Protein AF-H2YXB5-F1 (afdb_monomer_lite)

InterPro domains:
  IPR043596 CFAP53/TCHP [PTHR31183] (1-482)
  IPR043597 Trichohyalin-plectin-homology domain [PF13868] (144-481)

Foldseek 3Di:
DDDDDDDDCVVVVVVVVVVVVVVVVVVVVVVVVVVVVVVVVVVVVVVVVVVVCVCPDPVVVVVVVVVVVVVVVVVVVVVVVVVVVVVVVVVVVVVVVVVVVVVVVVPVPPVVVVVVVVVVVVVVVVVVVVVVVVVVVVVVVVVCCVPDPVNVVVVVVVVVVVVVVVVVVVVVVVVVVVVVVVVVVVVVVVVVVVVVVVVVVVVVVVVVVVVVVVVVVVVVVVVLVVVLVVLVVVLVVLVVLLVVLVVLVVVLVVVVVVVVVVVVVVVVVVVVVVVVVVVVVVVVVVVVVVVVVVVVVVVVVVVVVVVVVVVVVVDDDPVPVVVVVVVVVVVVVVVVVVVVVVVVVVVVVVCVVVVVVVVVVVVVVVVVVVVVVVVVVVVVSVVSVVVSVVSNVVSVVVSVVSVVVSVVSVVVVVVVVVVVVVVVVVVVVVVVVVVVVVVVVVVVVVVVVVVVVVVVVVVVVVVVVVVVVVVVVVVVVVVVVVVVDD

pLDDT: mean 82.33, std 11.82, range [40.03, 97.31]

Structure (mmCIF, N/CA/C/O backbone):
data_AF-H2YXB5-F1
#
_entry.id   AF-H2YXB5-F1
#
loop_
_atom_site.group_PDB
_atom_site.id
_atom_site.type_symbol
_atom_site.label_atom_id
_atom_site.label_alt_id
_atom_site.label_comp_id
_atom_site.label_asym_id
_atom_site.label_entity_id
_atom_site.label_seq_id
_atom_site.pdbx_PDB_ins_code
_atom_site.Cartn_x
_atom_site.Cartn_y
_atom_site.Cartn_z
_atom_site.occupancy
_atom_site.B_iso_or_equiv
_atom_site.auth_seq_id
_atom_site.auth_comp_id
_atom_site.auth_asym_id
_atom_site.auth_atom_id
_atom_site.pdbx_PDB_model_num
ATOM 1 N N . MET A 1 1 ? 74.107 -17.888 -274.841 1.00 55.44 1 MET A N 1
ATOM 2 C CA . MET A 1 1 ? 74.409 -19.272 -275.278 1.00 55.44 1 MET A CA 1
ATOM 3 C C . MET A 1 1 ? 74.191 -20.165 -274.061 1.00 55.44 1 MET A C 1
ATOM 5 O O . MET A 1 1 ? 74.540 -19.705 -272.989 1.00 55.44 1 MET A O 1
ATOM 9 N N . ALA A 1 2 ? 73.628 -21.368 -274.055 1.00 41.72 2 ALA A N 1
ATOM 10 C CA . ALA A 1 2 ? 73.134 -22.334 -275.041 1.00 41.72 2 ALA A CA 1
ATOM 11 C C . ALA A 1 2 ? 73.001 -23.614 -274.169 1.00 41.72 2 ALA A C 1
ATOM 13 O O . ALA A 1 2 ? 73.915 -23.908 -273.412 1.00 41.72 2 ALA A O 1
ATOM 14 N N . LEU A 1 3 ? 71.906 -24.353 -274.077 1.00 40.03 3 LEU A N 1
ATOM 15 C CA . LEU A 1 3 ? 70.800 -24.574 -274.976 1.00 40.03 3 LEU A CA 1
ATOM 16 C C . LEU A 1 3 ? 69.528 -24.879 -274.174 1.00 40.03 3 LEU A C 1
ATOM 18 O O . LEU A 1 3 ? 69.567 -25.138 -272.968 1.00 40.03 3 LEU A O 1
ATOM 22 N N . PRO A 1 4 ? 68.421 -24.981 -274.909 1.00 50.66 4 PRO A N 1
ATOM 23 C CA . PRO A 1 4 ? 67.383 -25.960 -274.631 1.00 50.66 4 PRO A CA 1
ATOM 24 C C . PRO A 1 4 ? 67.899 -27.318 -274.121 1.00 50.66 4 PRO A C 1
ATOM 26 O O . PRO A 1 4 ? 68.590 -28.027 -274.842 1.00 50.66 4 PRO A O 1
ATOM 29 N N . THR A 1 5 ? 67.442 -27.707 -272.927 1.00 50.09 5 THR A N 1
ATOM 30 C CA . THR A 1 5 ? 66.808 -29.004 -272.621 1.00 50.09 5 THR A CA 1
ATOM 31 C C . THR A 1 5 ? 65.807 -28.700 -271.493 1.00 50.09 5 THR A C 1
ATOM 33 O O . THR A 1 5 ? 66.046 -27.833 -270.666 1.00 50.09 5 THR A O 1
ATOM 36 N N . LEU A 1 6 ? 64.572 -29.178 -271.482 1.00 56.12 6 LEU A N 1
ATOM 37 C CA . LEU A 1 6 ? 64.219 -30.579 -271.312 1.00 56.12 6 LEU A CA 1
ATOM 38 C C . LEU A 1 6 ? 65.029 -31.258 -270.182 1.00 56.12 6 LEU A C 1
ATOM 40 O O . LEU A 1 6 ? 65.843 -30.667 -269.492 1.00 56.12 6 LEU A O 1
ATOM 44 N N . PRO A 1 7 ? 64.750 -32.519 -269.906 1.00 51.59 7 PRO A N 1
ATOM 45 C CA . PRO A 1 7 ? 63.558 -32.888 -269.179 1.00 51.59 7 PRO A CA 1
ATOM 46 C C . PRO A 1 7 ? 64.007 -33.584 -267.889 1.00 51.59 7 PRO A C 1
ATOM 48 O O . PRO A 1 7 ? 65.092 -34.144 -267.803 1.00 51.59 7 PRO A O 1
ATOM 51 N N . SER A 1 8 ? 63.191 -33.620 -266.845 1.00 44.75 8 SER A N 1
ATOM 52 C CA . SER A 1 8 ? 62.545 -34.892 -266.534 1.00 44.75 8 SER A CA 1
ATOM 53 C C . SER A 1 8 ? 61.609 -34.659 -265.363 1.00 44.75 8 SER A C 1
ATOM 55 O O . SER A 1 8 ? 62.005 -34.545 -264.203 1.00 44.75 8 SER A O 1
ATOM 57 N N . SER A 1 9 ? 60.330 -34.620 -265.705 1.00 49.28 9 SER A N 1
ATOM 58 C CA . SER A 1 9 ? 59.168 -34.694 -264.819 1.00 49.28 9 SER A CA 1
ATOM 59 C C . SER A 1 9 ? 59.232 -35.837 -263.800 1.00 49.28 9 SER A C 1
ATOM 61 O O . SER A 1 9 ? 58.399 -35.911 -262.893 1.00 49.28 9 SER A O 1
ATOM 63 N N . TRP A 1 10 ? 60.215 -36.725 -263.925 1.00 54.00 10 TRP A N 1
ATOM 64 C CA . TRP A 1 10 ? 60.369 -37.866 -263.057 1.00 54.00 10 TRP A CA 1
ATOM 65 C C . TRP A 1 10 ? 60.840 -37.493 -261.653 1.00 54.00 10 TRP A C 1
ATOM 67 O O . TRP A 1 10 ? 60.296 -38.011 -260.679 1.00 54.00 10 TRP A O 1
ATOM 77 N N . THR A 1 11 ? 61.734 -36.513 -261.507 1.00 57.44 11 THR A N 1
ATOM 78 C CA . THR A 1 11 ? 62.138 -36.058 -260.165 1.00 57.44 11 THR A CA 1
ATOM 79 C C . THR A 1 11 ? 60.982 -35.378 -259.425 1.00 57.44 11 THR A C 1
ATOM 81 O O . THR A 1 11 ? 60.738 -35.673 -258.255 1.00 57.44 11 THR A O 1
ATOM 84 N N . HIS A 1 12 ? 60.214 -34.513 -260.105 1.00 52.22 12 HIS A N 1
ATOM 85 C CA . HIS A 1 12 ? 59.076 -33.807 -259.501 1.00 52.22 12 HIS A CA 1
ATOM 86 C C . HIS A 1 12 ? 57.948 -34.760 -259.083 1.00 52.22 12 HIS A C 1
ATOM 88 O O . HIS A 1 12 ? 57.332 -34.532 -258.041 1.00 52.22 12 HIS A O 1
ATOM 94 N N . LYS A 1 13 ? 57.702 -35.856 -259.828 1.00 58.94 13 LYS A N 1
ATOM 95 C CA . LYS A 1 13 ? 56.757 -36.897 -259.381 1.00 58.94 13 LYS A CA 1
ATOM 96 C C . LYS A 1 13 ? 57.238 -37.579 -258.100 1.00 58.94 13 LYS A C 1
ATOM 98 O O . LYS A 1 13 ? 56.429 -37.744 -257.190 1.00 58.94 13 LYS A O 1
ATOM 103 N N . HIS A 1 14 ? 58.529 -37.901 -257.991 1.00 58.69 14 HIS A N 1
ATOM 104 C CA . HIS A 1 14 ? 59.073 -38.535 -256.786 1.00 58.69 14 HIS A CA 1
ATOM 105 C C . HIS A 1 14 ? 58.968 -37.617 -255.553 1.00 58.69 14 HIS A C 1
ATOM 107 O O . HIS A 1 14 ? 58.551 -38.059 -254.483 1.00 58.69 14 HIS A O 1
ATOM 113 N N . GLN A 1 15 ? 59.195 -36.309 -255.725 1.00 58.69 15 GLN A N 1
ATOM 114 C CA . GLN A 1 15 ? 58.946 -35.324 -254.664 1.00 58.69 15 GLN A CA 1
ATOM 115 C C . GLN A 1 15 ? 57.466 -35.201 -254.293 1.00 58.69 15 GLN A C 1
ATOM 117 O O . GLN A 1 15 ? 57.131 -34.936 -253.137 1.00 58.69 15 GLN A O 1
ATOM 122 N N . HIS A 1 16 ? 56.559 -35.354 -255.259 1.00 61.44 16 HIS A N 1
ATOM 123 C CA . HIS A 1 16 ? 55.135 -35.194 -254.988 1.00 61.44 16 HIS A CA 1
ATOM 124 C C . HIS A 1 16 ? 54.594 -36.307 -254.090 1.00 61.44 16 HIS A C 1
ATOM 126 O O . HIS A 1 16 ? 53.756 -36.044 -253.223 1.00 61.44 16 HIS A O 1
ATOM 132 N N . VAL A 1 17 ? 55.118 -37.521 -254.268 1.00 63.03 17 VAL A N 1
ATOM 133 C CA . VAL A 1 17 ? 54.799 -38.672 -253.420 1.00 63.03 17 VAL A CA 1
ATOM 134 C C . VAL A 1 17 ? 55.410 -38.500 -252.027 1.00 63.03 17 VAL A C 1
ATOM 136 O O . VAL A 1 17 ? 54.703 -38.684 -251.036 1.00 63.03 17 VAL A O 1
ATOM 139 N N . GLU A 1 18 ? 56.666 -38.050 -251.916 1.00 67.94 18 GLU A N 1
ATOM 140 C CA . GLU A 1 18 ? 57.273 -37.739 -250.610 1.00 67.94 18 GLU A CA 1
ATOM 141 C C . GLU A 1 18 ? 56.481 -36.679 -249.837 1.00 67.94 18 GLU A C 1
ATOM 143 O O . GLU A 1 18 ? 56.201 -36.852 -248.649 1.00 67.94 18 GLU A O 1
ATOM 148 N N . LYS A 1 19 ? 56.036 -35.610 -250.511 1.00 62.41 19 LYS A N 1
ATOM 149 C CA . LYS A 1 19 ? 55.195 -34.574 -249.892 1.00 62.41 19 LYS A CA 1
ATOM 150 C C . LYS A 1 19 ? 53.846 -35.119 -249.431 1.00 62.41 19 LYS A C 1
ATO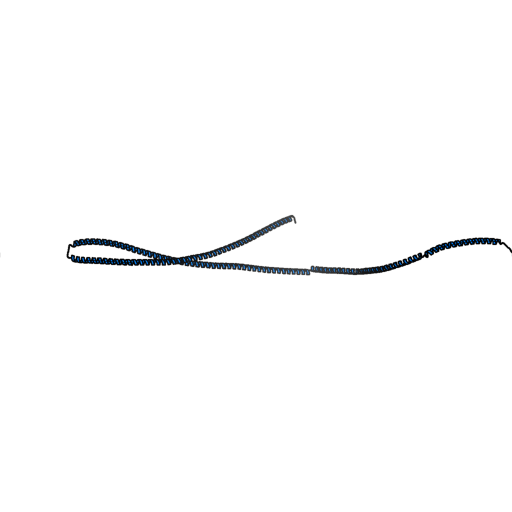M 152 O O . LYS A 1 19 ? 53.340 -34.678 -248.399 1.00 62.41 19 LYS A O 1
ATOM 157 N N . GLN A 1 20 ? 53.261 -36.074 -250.155 1.00 67.62 20 GLN A N 1
ATOM 158 C CA . GLN A 1 20 ? 52.040 -36.735 -249.693 1.00 67.62 20 GLN A CA 1
ATOM 159 C C . GLN A 1 20 ? 52.295 -37.623 -248.467 1.00 67.62 20 GLN A C 1
ATOM 161 O O . GLN A 1 20 ? 51.507 -37.561 -247.523 1.00 67.62 20 GLN A O 1
ATOM 166 N N . MET A 1 21 ? 53.408 -38.366 -248.413 1.00 61.72 21 MET A N 1
ATOM 167 C CA . MET A 1 21 ? 53.771 -39.152 -247.222 1.00 61.72 21 MET A CA 1
ATOM 168 C C . MET A 1 21 ? 54.042 -38.272 -245.998 1.00 61.72 21 MET A C 1
ATOM 170 O O . MET A 1 21 ? 53.624 -38.608 -244.888 1.00 61.72 21 MET A O 1
ATOM 174 N N . MET A 1 22 ? 54.672 -37.114 -246.194 1.00 70.94 22 MET A N 1
ATOM 175 C CA . MET A 1 22 ? 54.864 -36.136 -245.123 1.00 70.94 22 MET A CA 1
ATOM 176 C C . MET A 1 22 ? 53.532 -35.555 -244.637 1.00 70.94 22 MET A C 1
ATOM 178 O O . MET A 1 22 ? 53.311 -35.505 -243.430 1.00 70.94 22 MET A O 1
ATOM 182 N N . ARG A 1 23 ? 52.596 -35.222 -245.540 1.00 71.94 23 ARG A N 1
ATOM 183 C CA . ARG A 1 23 ? 51.250 -34.752 -245.152 1.00 71.94 23 ARG A CA 1
ATOM 184 C C . ARG A 1 23 ? 50.475 -35.785 -244.346 1.00 71.94 23 ARG A C 1
ATOM 186 O O . ARG A 1 23 ? 49.797 -35.416 -243.390 1.00 71.94 23 ARG A O 1
ATOM 193 N N . MET A 1 24 ? 50.597 -37.063 -244.696 1.00 68.94 24 MET A N 1
ATOM 194 C CA . MET A 1 24 ? 49.968 -38.135 -243.923 1.00 68.94 24 MET A CA 1
ATOM 195 C C . MET A 1 24 ? 50.563 -38.239 -242.509 1.00 68.94 24 MET A C 1
ATOM 197 O O . MET A 1 24 ? 49.810 -38.352 -241.541 1.00 68.94 24 MET A O 1
ATOM 201 N N . ARG A 1 25 ? 51.892 -38.113 -242.353 1.00 72.06 25 ARG A N 1
ATOM 202 C CA . ARG A 1 25 ? 52.542 -38.084 -241.025 1.00 72.06 25 ARG A CA 1
ATOM 203 C C . ARG A 1 25 ? 52.151 -36.852 -240.213 1.00 72.06 25 ARG A C 1
ATOM 205 O O . ARG A 1 25 ? 51.915 -36.964 -239.012 1.00 72.06 25 ARG A O 1
ATOM 212 N N . GLU A 1 26 ? 52.042 -35.693 -240.855 1.00 81.19 26 GLU A N 1
ATOM 213 C CA . GLU A 1 26 ? 51.609 -34.459 -240.196 1.00 81.19 26 GLU A CA 1
ATOM 214 C C . GLU A 1 26 ? 50.156 -34.533 -239.729 1.00 81.19 26 GLU A C 1
ATOM 216 O O . GLU A 1 26 ? 49.857 -34.125 -238.606 1.00 81.19 26 GLU A O 1
ATOM 221 N N . GLN A 1 27 ? 49.252 -35.091 -240.540 1.00 76.19 27 GLN A N 1
ATOM 222 C CA . GLN A 1 27 ? 47.861 -35.274 -240.127 1.00 76.19 27 GLN A CA 1
ATOM 223 C C . GLN A 1 27 ? 47.746 -36.241 -238.945 1.00 76.19 27 GLN A C 1
ATOM 225 O O . GLN A 1 27 ? 47.031 -35.939 -237.990 1.00 76.19 27 GLN A O 1
ATOM 230 N N . GLN A 1 28 ? 48.503 -37.345 -238.946 1.00 72.94 28 GLN A N 1
ATOM 231 C CA . GLN A 1 28 ? 48.534 -38.270 -237.808 1.00 72.94 28 GLN A CA 1
ATOM 232 C C . GLN A 1 28 ? 49.118 -37.635 -236.538 1.00 72.94 28 GLN A 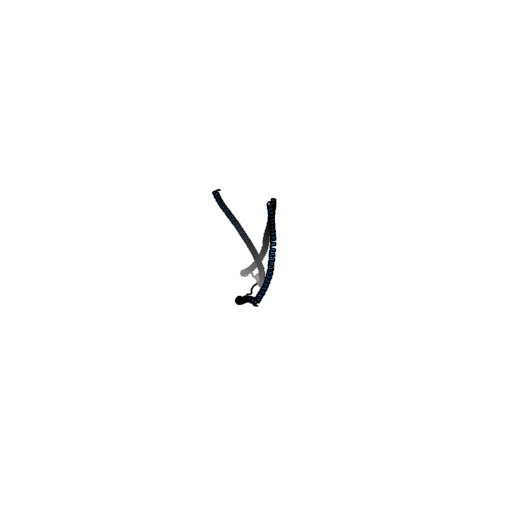C 1
ATOM 234 O O . GLN A 1 28 ? 48.611 -37.888 -235.444 1.00 72.94 28 GLN A O 1
ATOM 239 N N . LYS A 1 29 ? 50.143 -36.782 -236.662 1.00 78.00 29 LYS A N 1
ATOM 240 C CA . LYS A 1 29 ? 50.735 -36.078 -235.516 1.00 78.00 29 LYS A CA 1
ATOM 241 C C . LYS A 1 29 ? 49.754 -35.080 -234.891 1.00 78.00 29 LYS A C 1
ATOM 243 O O . LYS A 1 29 ? 49.556 -35.107 -233.679 1.00 78.00 29 LYS A O 1
ATOM 248 N N . ARG A 1 30 ? 49.058 -34.286 -235.715 1.00 77.31 30 ARG A N 1
ATOM 249 C CA . ARG A 1 30 ? 48.040 -33.324 -235.248 1.00 77.31 30 ARG A CA 1
ATOM 250 C C . ARG A 1 30 ? 46.879 -33.999 -234.535 1.00 77.31 30 ARG A C 1
ATOM 252 O O . ARG A 1 30 ? 46.374 -33.470 -233.550 1.00 77.31 30 ARG A O 1
ATOM 259 N N . PHE A 1 31 ? 46.471 -35.168 -235.020 1.00 79.88 31 PHE A N 1
ATOM 260 C CA . PHE A 1 31 ? 45.382 -35.903 -234.396 1.00 79.88 31 PHE A CA 1
ATOM 261 C C . PHE A 1 31 ? 45.762 -36.356 -232.976 1.00 79.88 31 PHE A C 1
ATOM 263 O O . PHE A 1 31 ? 44.960 -36.196 -232.064 1.00 79.88 31 PHE A O 1
ATOM 270 N N . ARG A 1 32 ? 46.997 -36.828 -232.738 1.00 74.75 32 ARG A N 1
ATOM 271 C CA . ARG A 1 32 ? 47.456 -37.194 -231.380 1.00 74.75 32 ARG A CA 1
ATOM 272 C C . ARG A 1 32 ? 47.548 -35.996 -230.434 1.00 74.75 32 ARG A C 1
ATOM 274 O O . ARG A 1 32 ? 47.044 -36.072 -229.318 1.00 74.75 32 ARG A O 1
ATOM 281 N N . GLU A 1 33 ? 48.124 -34.889 -230.899 1.00 81.56 33 GLU A N 1
ATOM 282 C CA . GLU A 1 33 ? 48.288 -33.669 -230.093 1.00 81.56 33 GLU A CA 1
ATOM 283 C C . GLU A 1 33 ? 46.936 -33.083 -229.645 1.00 81.56 33 GLU A C 1
ATOM 285 O O . GLU A 1 33 ? 46.802 -32.606 -228.519 1.00 81.56 33 GLU A O 1
ATOM 290 N N . GLN A 1 34 ? 45.899 -33.155 -230.486 1.00 82.31 34 GLN A N 1
ATOM 291 C CA . GLN A 1 34 ? 44.559 -32.682 -230.117 1.00 82.31 34 GLN A CA 1
ATOM 292 C C . GLN A 1 34 ? 43.928 -33.511 -228.990 1.00 82.31 34 GLN A C 1
ATOM 294 O O . GLN A 1 34 ? 43.296 -32.949 -228.094 1.00 82.31 34 GLN A O 1
ATOM 299 N N . TRP A 1 35 ? 44.131 -34.830 -228.998 1.00 80.44 35 TRP A N 1
ATOM 300 C CA . TRP A 1 35 ? 43.570 -35.719 -227.981 1.00 80.44 35 TRP A CA 1
ATOM 301 C C . TRP A 1 35 ? 44.293 -35.611 -226.634 1.00 80.44 35 TRP A C 1
ATOM 303 O O . TRP A 1 35 ? 43.630 -35.549 -225.598 1.00 80.44 35 TRP A O 1
ATOM 313 N N . GLU A 1 36 ? 45.624 -35.504 -226.624 1.00 79.44 36 GLU A N 1
ATOM 314 C CA . GLU A 1 36 ? 46.386 -35.302 -225.380 1.00 79.44 36 GLU A CA 1
ATOM 315 C C . GLU A 1 36 ? 46.008 -33.979 -224.695 1.00 79.44 36 GLU A C 1
ATOM 317 O O . GLU A 1 36 ? 45.714 -33.959 -223.495 1.00 79.44 36 GLU A O 1
ATOM 322 N N . ASN A 1 37 ? 45.890 -32.895 -225.467 1.00 82.62 37 ASN A N 1
ATOM 323 C CA . ASN A 1 37 ? 45.496 -31.584 -224.947 1.00 82.62 37 ASN A CA 1
ATOM 324 C C . ASN A 1 37 ? 44.078 -31.578 -224.357 1.00 82.62 37 ASN A C 1
ATOM 326 O O . ASN A 1 37 ? 43.854 -30.990 -223.297 1.00 82.62 37 ASN A O 1
ATOM 330 N N . ALA A 1 38 ? 43.130 -32.279 -224.984 1.00 82.00 38 ALA A N 1
ATOM 331 C CA . ALA A 1 38 ? 41.781 -32.410 -224.444 1.00 82.00 38 ALA A CA 1
ATOM 332 C C . ALA A 1 38 ? 41.783 -33.156 -223.097 1.00 82.00 38 ALA A C 1
ATOM 334 O O . ALA A 1 38 ? 41.141 -32.718 -222.143 1.00 82.00 38 ALA A O 1
ATOM 335 N N . THR A 1 39 ? 42.545 -34.249 -222.974 1.00 82.75 39 THR A N 1
ATOM 336 C CA . THR A 1 39 ? 42.555 -35.056 -221.740 1.00 82.75 39 THR A CA 1
ATOM 337 C C . THR A 1 39 ? 43.140 -34.333 -220.526 1.00 82.75 39 THR A C 1
ATOM 339 O O . THR A 1 39 ? 42.627 -34.506 -219.418 1.00 82.75 39 THR A O 1
ATOM 342 N N . ASN A 1 40 ? 44.167 -33.499 -220.712 1.00 80.56 40 ASN A N 1
ATOM 343 C CA . ASN A 1 40 ? 44.762 -32.724 -219.619 1.00 80.56 40 ASN A CA 1
ATOM 344 C C . ASN A 1 40 ? 43.840 -31.587 -219.155 1.00 80.56 40 ASN A C 1
ATOM 346 O O . ASN A 1 40 ? 43.646 -31.411 -217.953 1.00 80.56 40 ASN A O 1
ATOM 350 N N . TYR A 1 41 ? 43.179 -30.895 -220.090 1.00 82.44 41 TYR A N 1
ATOM 351 C CA . TYR A 1 41 ? 42.236 -29.818 -219.777 1.00 82.44 41 TYR A CA 1
ATOM 352 C C . TYR A 1 41 ? 41.095 -30.276 -218.853 1.00 82.44 41 TYR A C 1
ATOM 354 O O . TYR A 1 41 ? 40.772 -29.610 -217.868 1.00 82.44 41 TYR A O 1
ATOM 362 N N . TYR A 1 42 ? 40.507 -31.449 -219.111 1.00 82.94 42 TYR A N 1
ATOM 363 C CA . TYR A 1 42 ? 39.396 -31.940 -218.292 1.00 82.94 42 TYR A CA 1
ATOM 364 C C . TYR A 1 42 ? 39.821 -32.388 -216.882 1.00 82.94 42 TYR A C 1
ATOM 366 O O . TYR A 1 42 ? 39.023 -32.264 -215.953 1.00 82.94 42 TYR A O 1
ATOM 374 N N . LYS A 1 43 ? 41.063 -32.846 -216.672 1.00 81.00 43 LYS A N 1
ATOM 375 C CA . LYS A 1 43 ? 41.556 -33.233 -215.335 1.00 81.00 43 LYS A CA 1
ATOM 376 C C . LYS A 1 43 ? 41.723 -32.020 -214.420 1.00 81.00 43 LYS A C 1
ATOM 378 O O . LYS A 1 43 ? 41.161 -32.013 -213.323 1.00 81.00 43 LYS A O 1
ATOM 383 N N . ASP A 1 44 ? 42.385 -30.967 -214.887 1.00 76.38 44 ASP A N 1
ATOM 384 C CA . ASP A 1 44 ? 42.590 -29.743 -214.097 1.00 76.38 44 ASP A CA 1
ATOM 385 C C . ASP A 1 44 ? 41.267 -29.039 -213.765 1.00 76.38 44 ASP A C 1
ATOM 387 O O . ASP A 1 44 ? 41.057 -28.544 -212.648 1.00 76.38 44 ASP A O 1
ATOM 391 N N . GLN A 1 45 ? 40.315 -29.082 -214.699 1.00 82.44 45 GLN A N 1
ATOM 392 C CA . GLN A 1 45 ? 38.993 -28.498 -214.508 1.00 82.44 45 GLN A CA 1
ATOM 393 C C . GLN A 1 45 ? 38.186 -29.210 -213.407 1.00 82.44 45 GLN A C 1
ATOM 395 O O . GLN A 1 45 ? 37.436 -28.564 -212.670 1.00 82.44 45 GLN A O 1
ATOM 400 N N . THR A 1 46 ? 38.360 -30.524 -213.234 1.00 81.88 46 THR A N 1
ATOM 401 C CA . THR A 1 46 ? 37.655 -31.276 -212.179 1.00 81.88 46 THR A CA 1
ATOM 402 C C . THR A 1 46 ? 38.149 -30.938 -210.770 1.00 81.88 46 THR A C 1
ATOM 404 O O . THR A 1 46 ? 37.332 -30.807 -209.856 1.00 81.88 46 THR A O 1
ATOM 407 N N . ILE A 1 47 ? 39.454 -30.718 -210.582 1.00 80.00 47 ILE A N 1
ATOM 408 C CA . ILE A 1 47 ? 40.029 -30.369 -209.272 1.00 80.00 47 ILE A CA 1
ATOM 409 C C . ILE A 1 47 ? 39.602 -28.954 -208.867 1.00 80.00 47 ILE A C 1
ATOM 411 O O . ILE A 1 47 ? 39.132 -28.734 -207.746 1.00 80.00 47 ILE A O 1
ATOM 415 N N . SER A 1 48 ? 39.686 -28.006 -209.803 1.00 77.00 48 SER A N 1
ATOM 416 C CA . SER A 1 48 ? 39.318 -26.608 -209.560 1.00 77.00 48 SER A CA 1
ATOM 417 C C . SER A 1 48 ? 37.823 -26.435 -209.267 1.00 77.00 48 SER A C 1
ATOM 419 O O . SER A 1 48 ? 37.448 -25.658 -208.383 1.00 77.00 48 SER A O 1
ATOM 421 N N . ASN A 1 49 ? 36.950 -27.196 -209.933 1.00 77.88 49 ASN A N 1
ATOM 422 C CA . ASN A 1 49 ? 35.518 -27.160 -209.637 1.00 77.88 49 ASN A CA 1
ATOM 423 C C . ASN A 1 49 ? 35.189 -27.722 -208.249 1.00 77.88 49 ASN A C 1
ATOM 425 O O . ASN A 1 49 ? 34.333 -27.164 -207.571 1.00 77.88 49 ASN A O 1
ATOM 429 N N . ARG A 1 50 ? 35.913 -28.739 -207.769 1.00 79.44 50 ARG A N 1
ATOM 430 C CA . ARG A 1 50 ? 35.672 -29.332 -206.443 1.00 79.44 50 ARG A CA 1
ATOM 431 C C . ARG A 1 50 ? 36.004 -28.383 -205.283 1.00 79.44 50 ARG A C 1
ATOM 433 O O . ARG A 1 50 ? 35.299 -28.362 -204.274 1.00 79.44 50 ARG A O 1
ATOM 440 N N . ILE A 1 51 ? 37.057 -27.576 -205.419 1.00 74.56 51 ILE A N 1
ATOM 441 C CA . ILE A 1 51 ? 37.403 -26.546 -204.424 1.00 74.56 51 ILE A CA 1
ATOM 442 C C . ILE A 1 51 ? 36.370 -25.410 -204.457 1.00 74.56 51 ILE A C 1
ATOM 444 O O . ILE A 1 51 ? 35.893 -24.985 -203.402 1.00 74.56 51 ILE A O 1
ATOM 448 N N . ARG A 1 52 ? 35.949 -24.974 -205.655 1.00 74.69 52 ARG A N 1
ATOM 449 C CA . ARG A 1 52 ? 34.893 -23.959 -205.806 1.00 74.69 52 ARG A CA 1
ATOM 450 C C . ARG A 1 52 ? 33.564 -24.401 -205.201 1.00 74.69 52 ARG A C 1
ATOM 452 O O . ARG A 1 52 ? 32.936 -23.602 -204.517 1.00 74.69 52 ARG A O 1
ATOM 459 N N . THR A 1 53 ? 33.152 -25.654 -205.371 1.00 73.94 53 THR A N 1
ATOM 460 C CA . THR A 1 53 ? 31.883 -26.136 -204.802 1.00 73.94 53 THR A CA 1
ATOM 461 C C . THR A 1 53 ? 31.874 -26.140 -203.273 1.00 73.94 53 THR A C 1
ATOM 463 O O . THR A 1 53 ? 30.833 -25.885 -202.678 1.00 73.94 53 THR A O 1
ATOM 466 N N . ASN A 1 54 ? 33.017 -26.370 -202.617 1.00 73.12 54 ASN A N 1
ATOM 467 C CA . ASN A 1 54 ? 33.084 -26.396 -201.152 1.00 73.12 54 ASN A CA 1
ATOM 468 C C . ASN A 1 54 ? 33.072 -24.992 -200.530 1.00 73.12 54 ASN A C 1
ATOM 470 O O . ASN A 1 54 ? 32.392 -24.777 -199.526 1.00 73.12 54 ASN A O 1
ATOM 474 N N . LEU A 1 55 ? 33.775 -24.032 -201.138 1.00 69.50 55 LEU A N 1
ATOM 475 C CA . LEU A 1 55 ? 33.820 -22.645 -200.660 1.00 69.50 55 LEU A CA 1
ATOM 476 C C . LEU A 1 55 ? 32.540 -21.857 -200.979 1.00 69.50 55 LEU A C 1
ATOM 478 O O . LEU A 1 55 ? 32.175 -20.968 -200.219 1.00 69.50 55 LEU A O 1
ATOM 482 N N . MET A 1 56 ? 31.840 -22.208 -202.063 1.00 67.06 56 MET A N 1
ATOM 483 C CA . MET A 1 56 ? 30.599 -21.547 -202.494 1.00 67.06 56 MET A CA 1
ATOM 484 C C . MET A 1 56 ? 29.330 -22.255 -201.994 1.00 67.06 56 MET A C 1
ATOM 486 O O . MET A 1 56 ? 28.225 -21.893 -202.395 1.00 67.06 56 MET A O 1
ATOM 490 N N . SER A 1 57 ? 29.463 -23.276 -201.139 1.00 74.69 57 SER A N 1
ATOM 491 C CA . SER A 1 57 ? 28.299 -23.943 -200.553 1.00 74.69 57 SER A CA 1
ATOM 492 C C . SER A 1 57 ? 27.627 -23.057 -199.503 1.00 74.69 57 SER A C 1
ATOM 494 O O . SER A 1 57 ? 28.280 -22.416 -198.676 1.00 74.69 57 SER A O 1
ATOM 496 N N . GLU A 1 58 ? 26.297 -23.086 -199.476 1.00 71.06 58 GLU A N 1
ATOM 497 C CA . GLU A 1 58 ? 25.485 -22.352 -198.499 1.00 71.06 58 GLU A CA 1
ATOM 498 C C . GLU A 1 58 ? 25.819 -22.745 -197.039 1.00 71.06 58 GLU A C 1
ATOM 500 O O . GLU A 1 58 ? 25.712 -21.935 -196.117 1.00 71.06 58 GLU A O 1
ATOM 505 N N . GLY A 1 59 ? 26.298 -23.978 -196.821 1.00 73.81 59 GLY A N 1
ATOM 506 C CA . GLY A 1 59 ? 26.713 -24.487 -195.509 1.00 73.81 59 GLY A CA 1
ATOM 507 C C . GLY A 1 59 ? 28.036 -23.911 -194.985 1.00 73.81 59 GLY A C 1
ATOM 508 O O . GLY A 1 59 ? 28.205 -23.795 -193.770 1.00 73.81 59 GLY A O 1
ATOM 509 N N . ALA A 1 60 ? 28.961 -23.510 -195.864 1.00 71.31 60 ALA A N 1
ATOM 510 C CA . ALA A 1 60 ? 30.207 -22.850 -195.463 1.00 71.31 60 ALA A CA 1
ATOM 511 C C . ALA A 1 60 ? 29.950 -21.411 -194.978 1.00 71.31 60 ALA A C 1
ATOM 513 O O . ALA A 1 60 ? 30.511 -20.983 -193.967 1.00 71.31 60 ALA A O 1
ATOM 514 N N . TYR A 1 61 ? 29.035 -20.699 -195.644 1.00 74.38 61 TYR A N 1
ATOM 515 C CA . TYR A 1 61 ? 28.635 -19.341 -195.274 1.00 74.38 61 TYR A CA 1
ATOM 516 C C . TYR A 1 61 ? 27.921 -19.289 -193.912 1.00 74.38 61 TYR A C 1
ATOM 518 O O . TYR A 1 61 ? 28.302 -18.498 -193.048 1.00 74.38 61 TYR A O 1
ATOM 526 N N . LYS A 1 62 ? 26.948 -20.182 -193.669 1.00 78.75 62 LYS A N 1
ATOM 527 C CA . LYS A 1 62 ? 26.219 -20.242 -192.385 1.00 78.75 62 LYS A CA 1
ATOM 528 C C . LYS A 1 62 ? 27.146 -20.535 -191.196 1.00 78.75 62 LYS A C 1
ATOM 530 O O . LYS A 1 62 ? 27.089 -19.818 -190.201 1.00 78.75 62 LYS A O 1
ATOM 535 N N . LYS A 1 63 ? 28.081 -21.488 -191.332 1.00 77.56 63 LYS A N 1
ATOM 536 C CA . LYS A 1 63 ? 29.098 -21.772 -190.297 1.00 77.56 63 LYS A CA 1
ATOM 537 C C . LYS A 1 63 ? 29.996 -20.570 -190.005 1.00 77.56 63 LYS A C 1
ATOM 539 O O . LYS A 1 63 ? 30.258 -20.276 -188.843 1.00 77.56 63 LYS A O 1
ATOM 544 N N . SER A 1 64 ? 30.449 -19.858 -191.039 1.00 76.75 64 SER A N 1
ATOM 545 C CA . SER A 1 64 ? 31.248 -18.639 -190.858 1.00 76.75 64 SER A CA 1
ATOM 546 C C . SER A 1 64 ? 30.475 -17.578 -190.067 1.00 76.75 64 SER A C 1
ATOM 548 O O . SER A 1 64 ? 31.031 -16.962 -189.158 1.00 76.75 64 SER A O 1
ATOM 550 N N . MET A 1 65 ? 29.186 -17.390 -190.357 1.00 78.12 65 MET A N 1
ATOM 551 C CA . MET A 1 65 ? 28.378 -16.367 -189.692 1.00 78.12 65 MET A CA 1
ATOM 552 C C . MET A 1 65 ? 28.057 -16.716 -188.227 1.00 78.12 65 MET A C 1
ATOM 554 O O . MET A 1 65 ? 28.199 -15.865 -187.352 1.00 78.12 65 MET A O 1
ATOM 558 N N . GLU A 1 66 ? 27.729 -17.976 -187.922 1.00 80.50 66 GLU A N 1
ATOM 559 C CA . GLU A 1 66 ? 27.504 -18.449 -186.543 1.00 80.50 66 GLU A CA 1
ATOM 560 C C . GLU A 1 66 ? 28.764 -18.327 -185.665 1.00 80.50 66 GLU A C 1
ATOM 562 O O . GLU A 1 66 ? 28.688 -17.934 -184.494 1.00 80.50 66 GLU A O 1
ATOM 567 N N . THR A 1 67 ? 29.951 -18.601 -186.222 1.00 80.00 67 THR A N 1
ATOM 568 C CA . THR A 1 67 ? 31.219 -18.401 -185.495 1.00 80.00 67 THR A CA 1
ATOM 569 C C . THR A 1 67 ? 31.495 -16.929 -185.192 1.00 80.00 67 THR A C 1
ATOM 571 O O . THR A 1 67 ? 31.985 -16.612 -184.110 1.00 80.00 67 THR A O 1
ATOM 574 N N . TYR A 1 68 ? 31.124 -16.020 -186.096 1.00 80.31 68 TYR A N 1
ATOM 575 C CA . TYR A 1 68 ? 31.276 -14.584 -185.881 1.00 80.31 68 TYR A CA 1
ATOM 576 C C . TYR A 1 68 ? 30.312 -14.058 -184.804 1.00 80.31 68 TYR A C 1
ATOM 578 O O . TYR A 1 68 ? 30.742 -13.381 -183.869 1.00 80.31 68 TYR A O 1
ATOM 586 N N . SER A 1 69 ? 29.029 -14.430 -184.862 1.00 74.62 69 SER A N 1
ATOM 587 C CA . SER A 1 69 ? 28.034 -14.012 -183.861 1.00 74.62 69 SER A CA 1
ATOM 588 C C . SER A 1 69 ? 28.326 -14.567 -182.461 1.00 74.62 69 SER A C 1
ATOM 590 O O . SER A 1 69 ? 28.228 -13.838 -181.474 1.00 74.62 69 SER A O 1
ATOM 592 N N . SER A 1 70 ? 28.757 -15.829 -182.355 1.00 78.75 70 SER A N 1
ATOM 593 C CA . SER A 1 70 ? 29.127 -16.430 -181.063 1.00 78.75 70 SER A CA 1
ATOM 594 C C . SER A 1 70 ? 30.390 -15.814 -180.445 1.00 78.75 70 SER A C 1
ATOM 596 O O . SER A 1 70 ? 30.503 -15.741 -179.218 1.00 78.75 70 SER A O 1
ATOM 598 N N . LEU A 1 71 ? 31.324 -15.321 -181.266 1.00 80.75 71 LEU A N 1
ATOM 599 C CA . LEU A 1 71 ? 32.497 -14.574 -180.807 1.00 80.75 71 LEU A CA 1
ATOM 600 C C . LEU A 1 71 ? 32.099 -13.211 -180.213 1.00 80.75 71 LEU A C 1
ATOM 602 O O . LEU A 1 71 ? 32.594 -12.843 -179.145 1.00 80.75 71 LEU A O 1
ATOM 606 N N . ASP A 1 72 ? 31.178 -12.488 -180.860 1.00 78.75 72 ASP A N 1
ATOM 607 C CA . ASP A 1 72 ? 30.730 -11.166 -180.400 1.00 78.75 72 ASP A CA 1
ATOM 608 C C . ASP A 1 72 ? 30.008 -11.241 -179.040 1.00 78.75 72 ASP A C 1
ATOM 610 O O . ASP A 1 72 ? 30.302 -10.477 -178.116 1.00 78.75 72 ASP A O 1
ATOM 614 N N . GLU A 1 73 ? 29.145 -12.241 -178.834 1.00 79.25 73 GLU A N 1
ATOM 615 C CA . GLU A 1 73 ? 28.516 -12.475 -177.526 1.00 79.25 73 GLU A CA 1
ATOM 616 C C . GLU A 1 73 ? 29.533 -12.793 -176.418 1.00 79.25 73 GLU A C 1
ATOM 618 O O . GLU A 1 73 ? 29.384 -12.352 -175.270 1.00 79.25 73 GLU A O 1
ATOM 623 N N . ARG A 1 74 ? 30.590 -13.544 -176.748 1.00 80.38 74 ARG A N 1
ATOM 624 C CA . ARG A 1 74 ? 31.669 -13.888 -175.811 1.00 80.38 74 ARG A CA 1
ATOM 625 C C . ARG A 1 74 ? 32.455 -12.642 -175.404 1.00 80.38 74 ARG A C 1
ATOM 627 O O . ARG A 1 74 ? 32.717 -12.451 -174.215 1.00 80.38 74 ARG A O 1
ATOM 634 N N . ASN A 1 75 ? 32.739 -11.760 -176.359 1.00 82.00 75 ASN A N 1
ATOM 635 C CA . ASN A 1 75 ? 33.410 -10.484 -176.117 1.00 82.00 75 ASN A CA 1
ATOM 636 C C . ASN A 1 75 ? 32.574 -9.549 -175.230 1.00 82.00 75 ASN A C 1
ATOM 638 O O . ASN A 1 75 ? 33.107 -8.951 -174.292 1.00 82.00 75 ASN A O 1
ATOM 642 N N . ARG A 1 76 ? 31.249 -9.486 -175.430 1.00 82.69 76 ARG A N 1
ATOM 643 C CA . ARG A 1 76 ? 30.348 -8.703 -174.561 1.00 82.69 76 ARG A CA 1
ATOM 644 C C . ARG A 1 76 ? 30.340 -9.213 -173.116 1.00 82.69 76 ARG A C 1
ATOM 646 O O . ARG A 1 76 ? 30.413 -8.413 -172.181 1.00 82.69 76 ARG A O 1
ATOM 653 N N . LYS A 1 77 ? 30.309 -10.537 -172.914 1.00 82.12 77 LYS A N 1
ATOM 654 C CA . LYS A 1 77 ? 30.385 -11.155 -171.574 1.00 82.12 77 LYS A CA 1
ATOM 655 C C . LYS A 1 77 ? 31.725 -10.868 -170.887 1.00 82.12 77 LYS A C 1
ATOM 657 O O . LYS A 1 77 ? 31.738 -10.547 -169.698 1.00 82.12 77 LYS A O 1
ATOM 662 N N . LEU A 1 78 ? 32.837 -10.916 -171.625 1.00 82.88 78 LEU A N 1
ATOM 663 C CA . LEU A 1 78 ? 34.162 -10.556 -171.110 1.00 82.88 78 LEU A CA 1
ATOM 664 C C . LEU A 1 78 ? 34.228 -9.082 -170.688 1.00 82.88 78 LEU A C 1
ATOM 666 O O . LEU A 1 78 ? 34.681 -8.790 -169.581 1.00 82.88 78 LEU A O 1
ATOM 670 N N . ALA A 1 79 ? 33.705 -8.162 -171.502 1.00 81.88 79 ALA A N 1
ATOM 671 C CA . ALA A 1 79 ? 33.665 -6.738 -171.168 1.00 81.88 79 ALA A CA 1
ATOM 672 C C . ALA A 1 79 ? 32.858 -6.455 -169.883 1.00 81.88 79 ALA A C 1
ATOM 674 O O . ALA A 1 79 ? 33.291 -5.671 -169.036 1.00 81.88 79 ALA A O 1
ATOM 675 N N . ALA A 1 80 ? 31.723 -7.133 -169.681 1.00 85.31 80 ALA A N 1
ATOM 676 C CA . ALA A 1 80 ? 30.943 -7.021 -168.445 1.00 85.31 80 ALA A CA 1
ATOM 677 C C . ALA A 1 80 ? 31.715 -7.535 -167.210 1.00 85.31 80 ALA A C 1
ATOM 679 O O . ALA A 1 80 ? 31.657 -6.931 -166.136 1.00 85.31 80 ALA A O 1
ATOM 680 N N . LEU A 1 81 ? 32.483 -8.618 -167.366 1.00 86.06 81 LEU A N 1
ATOM 681 C CA . LEU A 1 81 ? 33.317 -9.199 -166.310 1.00 86.06 81 LEU A CA 1
ATOM 682 C C . LEU A 1 81 ? 34.487 -8.268 -165.943 1.00 86.06 81 LEU A C 1
ATOM 684 O O . LEU A 1 81 ? 34.772 -8.076 -164.759 1.00 86.06 81 LEU A O 1
ATOM 688 N N . HIS A 1 82 ? 35.109 -7.628 -166.936 1.00 83.50 82 HIS A N 1
ATOM 689 C CA . HIS A 1 82 ? 36.139 -6.607 -166.725 1.00 83.50 82 HIS A CA 1
ATOM 690 C C . HIS A 1 82 ? 35.613 -5.407 -165.930 1.00 83.50 82 HIS A C 1
ATOM 692 O O . HIS A 1 82 ? 36.196 -5.080 -164.898 1.00 83.50 82 HIS A O 1
ATOM 698 N N . ARG A 1 83 ? 34.455 -4.847 -166.309 1.00 84.88 83 ARG A N 1
ATOM 699 C CA . ARG A 1 83 ? 33.817 -3.743 -165.563 1.00 84.88 83 ARG A CA 1
ATOM 700 C C . ARG A 1 83 ? 33.533 -4.113 -164.105 1.00 84.88 83 ARG A C 1
ATOM 702 O O . ARG A 1 83 ? 33.749 -3.314 -163.198 1.00 84.88 83 ARG A O 1
ATOM 709 N N . ARG A 1 84 ? 33.076 -5.346 -163.851 1.00 85.25 84 ARG A N 1
ATOM 710 C CA . ARG A 1 84 ? 32.832 -5.830 -162.482 1.00 85.25 84 ARG A CA 1
ATOM 711 C C . ARG A 1 84 ? 34.132 -5.968 -161.682 1.00 85.25 84 ARG A C 1
ATOM 713 O O . ARG A 1 84 ? 34.149 -5.619 -160.506 1.00 85.25 84 ARG A O 1
ATOM 720 N N . ARG A 1 85 ? 35.216 -6.446 -162.304 1.00 86.31 85 ARG A N 1
ATOM 721 C CA . ARG A 1 85 ? 36.544 -6.562 -161.673 1.00 86.31 85 ARG A CA 1
ATOM 722 C C . ARG A 1 85 ? 37.171 -5.207 -161.356 1.00 86.31 85 ARG A C 1
ATOM 724 O O . ARG A 1 85 ? 37.815 -5.091 -160.321 1.00 86.31 85 ARG A O 1
ATOM 731 N N . GLU A 1 86 ? 36.995 -4.209 -162.215 1.00 85.56 86 GLU A N 1
ATOM 732 C CA . GLU A 1 86 ? 37.467 -2.839 -161.964 1.00 85.56 86 GLU A CA 1
ATOM 733 C C . GLU A 1 86 ? 36.752 -2.221 -160.763 1.00 85.56 86 GLU A C 1
ATOM 735 O O . GLU A 1 86 ? 37.409 -1.771 -159.828 1.00 85.56 86 GLU A O 1
ATOM 740 N N . LYS A 1 87 ? 35.421 -2.341 -160.706 1.00 87.69 87 LYS A N 1
ATOM 741 C CA . LYS A 1 87 ? 34.627 -1.843 -159.573 1.00 87.69 87 LYS A CA 1
ATOM 742 C C . LYS A 1 87 ? 35.008 -2.503 -158.239 1.00 87.69 87 LYS A C 1
ATOM 744 O O . LYS A 1 87 ? 35.015 -1.856 -157.197 1.00 87.69 87 LYS A O 1
ATOM 749 N N . LEU A 1 88 ? 35.348 -3.793 -158.270 1.00 88.75 88 LEU A N 1
ATOM 750 C CA . LEU A 1 88 ? 35.804 -4.537 -157.090 1.00 88.75 88 LEU A CA 1
ATOM 751 C C . LEU A 1 88 ? 37.222 -4.115 -156.669 1.00 88.75 88 LEU A C 1
ATOM 753 O O . LEU A 1 88 ? 37.493 -3.976 -155.480 1.00 88.75 88 LEU A O 1
ATOM 757 N N . ARG A 1 89 ? 38.105 -3.835 -157.638 1.00 86.94 89 ARG A N 1
ATOM 758 C CA . ARG A 1 89 ? 39.436 -3.264 -157.383 1.00 86.94 89 ARG A CA 1
ATOM 759 C C . ARG A 1 89 ? 39.348 -1.916 -156.670 1.00 86.94 89 ARG A C 1
ATOM 761 O O . ARG A 1 89 ? 40.055 -1.718 -155.689 1.00 86.94 89 ARG A O 1
ATOM 768 N N . GLU A 1 90 ? 38.459 -1.030 -157.113 1.00 88.00 90 GLU A N 1
ATOM 769 C CA . GLU A 1 90 ? 38.260 0.280 -156.480 1.00 88.00 90 GLU A CA 1
ATOM 770 C C . GLU A 1 90 ? 37.791 0.168 -155.023 1.00 88.00 90 GLU A C 1
ATOM 772 O O . GLU A 1 90 ? 38.289 0.894 -154.163 1.00 88.00 90 GLU A O 1
ATOM 777 N N . LEU A 1 91 ? 36.859 -0.745 -154.725 1.00 88.75 91 LEU A N 1
ATOM 778 C CA . LEU A 1 91 ? 36.376 -0.967 -153.356 1.00 88.75 91 LEU A CA 1
ATOM 779 C C . LEU A 1 91 ? 37.485 -1.487 -152.434 1.00 88.75 91 LEU A C 1
ATOM 781 O O . LEU A 1 91 ? 37.703 -0.914 -151.370 1.00 88.75 91 LEU A O 1
ATOM 785 N N . LEU A 1 92 ? 38.246 -2.491 -152.878 1.00 89.38 92 LEU A N 1
ATOM 786 C CA . LEU A 1 92 ? 39.373 -3.027 -152.106 1.00 89.38 92 LEU A CA 1
ATOM 787 C C . LEU A 1 92 ? 40.466 -1.979 -151.868 1.00 89.38 92 LEU A C 1
ATOM 789 O O . LEU A 1 92 ? 41.100 -1.963 -150.817 1.00 89.38 92 LEU A O 1
ATOM 793 N N . GLN A 1 93 ? 40.691 -1.081 -152.827 1.00 86.56 93 GLN A N 1
ATOM 794 C CA . GLN A 1 93 ? 41.683 -0.018 -152.687 1.00 86.56 93 GLN A CA 1
ATOM 795 C C . GLN A 1 93 ? 41.237 1.055 -151.681 1.00 86.56 93 GLN A C 1
ATOM 797 O O . GLN A 1 93 ? 42.065 1.564 -150.929 1.00 86.56 93 GLN A O 1
ATOM 802 N N . LYS A 1 94 ? 39.931 1.346 -151.600 1.00 86.44 94 LYS A N 1
ATOM 803 C CA . LYS A 1 94 ? 39.365 2.215 -150.554 1.00 86.44 94 LYS A CA 1
ATOM 804 C C . LYS A 1 94 ? 39.494 1.600 -149.160 1.00 86.44 94 LYS A C 1
ATOM 806 O O . LYS A 1 94 ? 39.917 2.302 -148.246 1.00 86.44 94 LYS A O 1
ATOM 811 N N . GLU A 1 95 ? 39.191 0.311 -149.004 1.00 85.56 95 GLU A N 1
ATOM 812 C CA . GLU A 1 95 ? 39.369 -0.403 -147.729 1.00 85.56 95 GLU A CA 1
ATOM 813 C C . GLU A 1 95 ? 40.837 -0.412 -147.285 1.00 85.56 95 GLU A C 1
ATOM 815 O O . GLU A 1 95 ? 41.140 -0.092 -146.137 1.00 85.56 95 GLU A O 1
ATOM 820 N N . ARG A 1 96 ? 41.764 -0.678 -148.214 1.00 84.00 96 ARG A N 1
ATOM 821 C CA . ARG A 1 96 ? 43.206 -0.675 -147.934 1.00 84.00 96 ARG A CA 1
ATOM 822 C C . ARG A 1 96 ? 43.702 0.692 -147.454 1.00 84.00 96 ARG A C 1
ATOM 824 O O . ARG A 1 96 ? 44.457 0.764 -146.490 1.00 84.00 96 ARG A O 1
ATOM 831 N N . ASN A 1 97 ? 43.236 1.775 -148.078 1.00 82.88 97 ASN A N 1
ATOM 832 C CA . ASN A 1 97 ? 43.593 3.137 -147.676 1.00 82.88 97 ASN A CA 1
ATOM 833 C C . ASN A 1 97 ? 43.022 3.514 -146.296 1.00 82.88 97 ASN A C 1
ATOM 835 O O . ASN A 1 97 ? 43.699 4.197 -145.529 1.00 82.88 97 ASN A O 1
ATOM 839 N N . ALA A 1 98 ? 41.804 3.071 -145.964 1.00 79.62 98 ALA A N 1
ATOM 840 C CA . ALA A 1 98 ? 41.212 3.295 -144.643 1.00 79.62 98 ALA A CA 1
ATOM 841 C C . ALA A 1 98 ? 42.007 2.572 -143.542 1.00 79.62 98 ALA A C 1
ATOM 843 O O . ALA A 1 98 ? 42.357 3.180 -142.533 1.00 79.62 98 ALA A O 1
ATOM 844 N N . GLN A 1 99 ? 42.390 1.315 -143.783 1.00 79.69 99 GLN A N 1
ATOM 845 C CA . GLN A 1 99 ? 43.223 0.541 -142.859 1.00 79.69 99 GLN A CA 1
ATOM 846 C C . GLN A 1 99 ? 44.633 1.137 -142.697 1.00 79.69 99 GLN A C 1
ATOM 848 O O . GLN A 1 99 ? 45.157 1.189 -141.587 1.00 79.69 99 GLN A O 1
ATOM 853 N N . GLU A 1 100 ? 45.252 1.650 -143.767 1.00 78.00 100 GLU A N 1
ATOM 854 C CA . GLU A 1 100 ? 46.533 2.367 -143.656 1.00 78.00 100 GLU A CA 1
ATOM 855 C C . GLU A 1 100 ? 46.426 3.652 -142.821 1.00 78.00 100 GLU A C 1
ATOM 857 O O . GLU A 1 100 ? 47.360 3.984 -142.088 1.00 78.00 100 GLU A O 1
ATOM 862 N N . ALA A 1 101 ? 45.309 4.377 -142.908 1.00 75.38 101 ALA A N 1
ATOM 863 C CA . ALA A 1 101 ? 45.082 5.574 -142.101 1.00 75.38 101 ALA A CA 1
ATOM 864 C C . ALA A 1 101 ? 44.923 5.238 -140.608 1.00 75.38 101 ALA A C 1
ATOM 866 O O . ALA A 1 101 ? 45.518 5.916 -139.770 1.00 75.38 101 ALA A O 1
ATOM 867 N N . GLU A 1 102 ? 44.205 4.162 -140.271 1.00 74.06 102 GLU A N 1
ATOM 868 C CA . GLU A 1 102 ? 44.099 3.664 -138.891 1.00 74.06 102 GLU A CA 1
ATOM 869 C C . GLU A 1 102 ? 45.466 3.233 -138.334 1.00 74.06 102 GLU A C 1
ATOM 871 O O . GLU A 1 102 ? 45.836 3.613 -137.221 1.00 74.06 102 GLU A O 1
ATOM 876 N N . LEU A 1 103 ? 46.278 2.526 -139.130 1.00 70.19 103 LEU A N 1
ATOM 877 C CA . LEU A 1 103 ? 47.634 2.126 -138.736 1.00 70.19 103 LEU A CA 1
ATOM 878 C C . LEU A 1 103 ? 48.577 3.326 -138.548 1.00 70.19 103 LEU A C 1
ATOM 880 O O . LEU A 1 103 ? 49.389 3.331 -137.621 1.00 70.19 103 LEU A O 1
ATOM 884 N N . ARG A 1 104 ? 48.461 4.374 -139.376 1.00 66.88 104 ARG A N 1
ATOM 885 C CA . ARG A 1 104 ? 49.224 5.624 -139.195 1.00 66.88 104 ARG A CA 1
ATOM 886 C C . ARG A 1 104 ? 48.762 6.409 -137.960 1.00 66.88 104 ARG A C 1
ATOM 888 O O . ARG A 1 104 ? 49.610 6.956 -137.257 1.00 66.88 104 ARG A O 1
ATOM 895 N N . GLY A 1 105 ? 47.465 6.402 -137.642 1.00 61.56 105 GLY A N 1
ATOM 896 C CA . GLY A 1 105 ? 46.912 6.990 -136.413 1.00 61.56 105 GLY A CA 1
ATOM 897 C C . GLY A 1 105 ? 47.412 6.320 -135.125 1.00 61.56 105 GLY A C 1
ATOM 898 O O . GLY A 1 105 ? 47.602 6.991 -134.114 1.00 61.56 105 GLY A O 1
ATOM 899 N N . LEU A 1 106 ? 47.726 5.022 -135.172 1.00 59.47 106 LEU A N 1
ATOM 900 C CA . LEU A 1 106 ? 48.285 4.265 -134.043 1.00 59.47 106 LEU A CA 1
ATOM 901 C C . LEU A 1 106 ? 49.792 4.507 -133.809 1.00 59.47 106 LEU A C 1
ATOM 903 O O . LEU A 1 106 ? 50.294 4.223 -132.722 1.00 59.47 106 LEU A O 1
ATOM 907 N N . SER A 1 107 ? 50.527 5.062 -134.782 1.00 54.84 107 SER A N 1
ATOM 908 C CA . SER A 1 107 ? 51.985 5.252 -134.678 1.00 54.84 107 SER A CA 1
ATOM 909 C C . SER A 1 107 ? 52.412 6.546 -133.968 1.00 54.84 107 SER A C 1
ATOM 911 O O . SER A 1 107 ? 53.532 6.607 -133.461 1.00 54.84 107 SER A O 1
ATOM 913 N N . VAL A 1 108 ? 51.564 7.578 -133.906 1.00 56.19 108 VAL A N 1
ATOM 914 C CA . VAL A 1 108 ? 51.928 8.889 -133.319 1.00 56.19 108 VAL A CA 1
ATOM 915 C C . VAL A 1 108 ? 51.782 8.904 -131.780 1.00 56.19 108 VAL A C 1
ATOM 917 O O . VAL A 1 108 ? 52.382 9.736 -131.107 1.00 56.19 108 VAL A O 1
ATOM 920 N N . GLY A 1 109 ? 51.082 7.928 -131.185 1.00 57.44 109 GLY A N 1
ATOM 921 C CA . GLY A 1 109 ? 50.839 7.848 -129.733 1.00 57.44 109 GLY A CA 1
ATOM 922 C C . GLY A 1 109 ? 51.937 7.190 -128.880 1.00 57.44 109 GLY A C 1
ATOM 923 O O . GLY A 1 109 ? 51.916 7.325 -127.659 1.00 57.44 109 GLY A O 1
ATOM 924 N N . ASN A 1 110 ? 52.912 6.491 -129.475 1.00 60.91 110 ASN A N 1
ATOM 925 C CA . ASN A 1 110 ? 53.946 5.782 -128.700 1.00 60.91 110 ASN A CA 1
ATOM 926 C C . ASN A 1 110 ? 55.060 6.700 -128.171 1.00 60.91 110 ASN A C 1
ATOM 928 O O . ASN A 1 110 ? 55.588 6.440 -127.093 1.00 60.91 110 ASN A O 1
ATOM 932 N N . TYR A 1 111 ? 55.400 7.778 -128.884 1.00 59.19 111 TYR A N 1
ATOM 933 C CA . TYR A 1 111 ? 56.450 8.709 -128.452 1.00 59.19 111 TYR A CA 1
ATOM 934 C C . TYR A 1 111 ? 55.980 9.585 -127.277 1.00 59.19 111 TYR A C 1
ATOM 936 O O . TYR A 1 111 ? 56.667 9.666 -126.263 1.00 59.19 111 TYR A O 1
ATOM 944 N N . SER A 1 112 ? 54.753 10.121 -127.348 1.00 63.34 112 SER A N 1
ATOM 945 C CA . SER A 1 112 ? 54.146 10.901 -126.254 1.00 63.34 112 SER A CA 1
ATOM 946 C C . SER A 1 112 ? 53.933 10.057 -124.989 1.00 63.34 112 SER A C 1
ATOM 948 O O . SER A 1 112 ? 54.211 10.509 -123.888 1.00 63.34 112 SER A O 1
ATOM 950 N N . ARG A 1 113 ? 53.537 8.782 -125.132 1.00 65.44 113 ARG A N 1
ATOM 951 C CA . ARG A 1 113 ? 53.357 7.863 -123.995 1.00 65.44 113 ARG A CA 1
ATOM 952 C C . ARG A 1 113 ? 54.671 7.508 -123.289 1.00 65.44 113 ARG A C 1
ATOM 954 O O . ARG A 1 113 ? 54.668 7.277 -122.083 1.00 65.44 113 ARG A O 1
ATOM 961 N N . LEU A 1 114 ? 55.782 7.418 -124.025 1.00 68.56 114 LEU A N 1
ATOM 962 C CA . LEU A 1 114 ? 57.107 7.177 -123.442 1.00 68.56 114 LEU A CA 1
ATOM 963 C C . LEU A 1 114 ? 57.614 8.403 -122.677 1.00 68.56 114 LEU A C 1
ATOM 965 O O . LEU A 1 114 ? 58.184 8.232 -121.602 1.00 68.56 114 LEU A O 1
ATOM 969 N N . GLN A 1 115 ? 57.358 9.606 -123.192 1.00 70.69 115 GLN A N 1
ATOM 970 C CA . GLN A 1 115 ? 57.703 10.859 -122.526 1.00 70.69 115 GLN A CA 1
ATOM 971 C C . GLN A 1 115 ? 56.880 11.059 -121.241 1.00 70.69 115 GLN A C 1
ATOM 973 O O . GLN A 1 115 ? 57.468 11.268 -120.186 1.00 70.69 115 GLN A O 1
ATOM 978 N N . ASP A 1 116 ? 55.565 10.807 -121.275 1.00 75.56 116 ASP A N 1
ATOM 979 C CA . ASP A 1 116 ? 54.709 10.816 -120.076 1.00 75.56 116 ASP A CA 1
ATOM 980 C C . ASP A 1 116 ? 55.173 9.794 -119.019 1.00 75.56 116 ASP A C 1
ATOM 982 O O . ASP A 1 116 ? 55.084 10.031 -117.813 1.00 75.56 116 ASP A O 1
ATOM 986 N N . MET A 1 117 ? 55.660 8.618 -119.443 1.00 71.50 117 MET A N 1
ATOM 987 C CA . MET A 1 117 ? 56.225 7.635 -118.512 1.00 71.50 117 MET A CA 1
ATOM 988 C C . MET A 1 117 ? 57.573 8.088 -117.944 1.00 71.50 117 MET A C 1
ATOM 990 O O . MET A 1 117 ? 57.827 7.838 -116.767 1.00 71.50 117 MET A O 1
ATOM 994 N N . GLN A 1 118 ? 58.420 8.757 -118.730 1.00 74.75 118 GLN A N 1
ATOM 995 C CA . GLN A 1 118 ? 59.678 9.327 -118.244 1.00 74.75 118 GLN A CA 1
ATOM 996 C C . GLN A 1 118 ? 59.419 10.436 -117.222 1.00 74.75 118 GLN A C 1
ATOM 998 O O . GLN A 1 118 ? 59.918 10.324 -116.104 1.00 74.75 118 GLN A O 1
ATOM 1003 N N . GLU A 1 119 ? 58.558 11.403 -117.537 1.00 79.12 119 GLU A N 1
ATOM 1004 C CA . GLU A 1 119 ? 58.173 12.499 -116.637 1.00 79.12 119 GLU A CA 1
ATOM 1005 C C . GLU A 1 119 ? 57.593 11.960 -115.320 1.00 79.12 119 GLU A C 1
ATOM 1007 O O . GLU A 1 119 ? 58.090 12.294 -114.247 1.00 79.12 119 GLU A O 1
ATOM 1012 N N . ARG A 1 120 ? 56.672 10.986 -115.369 1.00 78.06 120 ARG A N 1
ATOM 1013 C CA . ARG A 1 120 ? 56.156 10.326 -114.152 1.00 78.06 120 ARG A CA 1
ATOM 1014 C C . ARG A 1 120 ? 57.235 9.601 -113.351 1.00 78.06 120 ARG A C 1
ATOM 1016 O O . ARG A 1 120 ? 57.177 9.564 -112.123 1.00 78.06 120 ARG A O 1
ATOM 1023 N N . THR A 1 121 ? 58.209 8.968 -114.009 1.00 81.19 121 THR A N 1
ATOM 1024 C CA . THR A 1 121 ? 59.314 8.322 -113.282 1.00 81.19 121 THR A CA 1
ATOM 1025 C C . THR A 1 121 ? 60.270 9.331 -112.663 1.00 81.19 121 THR A C 1
ATOM 1027 O O . THR A 1 121 ? 60.803 9.051 -111.590 1.00 81.19 121 THR A O 1
ATOM 1030 N N . GLU A 1 122 ? 60.481 10.484 -113.295 1.00 81.50 122 GLU A N 1
ATOM 1031 C CA . GLU A 1 122 ? 61.276 11.575 -112.735 1.00 81.50 122 GLU A CA 1
ATOM 1032 C C . GLU A 1 122 ? 60.558 12.246 -111.563 1.00 81.50 122 GLU A C 1
ATOM 1034 O O . GLU A 1 122 ? 61.180 12.419 -110.520 1.00 81.50 122 GLU A O 1
ATOM 1039 N N . GLU A 1 123 ? 59.246 12.475 -111.650 1.00 83.38 123 GLU A N 1
ATOM 1040 C CA . GLU A 1 123 ? 58.410 12.952 -110.537 1.00 83.38 123 GLU A CA 1
ATOM 1041 C C . GLU A 1 123 ? 58.414 11.981 -109.345 1.00 83.38 123 GLU A C 1
ATOM 1043 O O . GLU A 1 123 ? 58.547 12.375 -108.187 1.00 83.38 123 GLU A O 1
ATOM 1048 N N . LEU A 1 124 ? 58.315 10.671 -109.596 1.00 85.19 124 LEU A N 1
ATOM 1049 C CA . LEU A 1 124 ? 58.409 9.671 -108.528 1.00 85.19 124 LEU A CA 1
ATOM 1050 C C . LEU A 1 124 ? 59.818 9.598 -107.924 1.00 85.19 124 LEU A C 1
ATOM 1052 O O . LEU A 1 124 ? 59.956 9.287 -106.737 1.00 85.19 124 LEU A O 1
ATOM 1056 N N . LYS A 1 125 ? 60.868 9.851 -108.716 1.00 84.69 125 LYS A N 1
ATOM 1057 C CA . LYS A 1 125 ? 62.247 9.937 -108.217 1.00 84.69 125 LYS A CA 1
ATOM 1058 C C . LYS A 1 125 ? 62.444 11.196 -107.376 1.00 84.69 125 LYS A C 1
ATOM 1060 O O . LYS A 1 125 ? 62.941 11.060 -106.261 1.00 84.69 125 LYS A O 1
ATOM 1065 N N . SER A 1 126 ? 62.000 12.365 -107.837 1.00 82.00 126 SER A N 1
ATOM 1066 C CA . SER A 1 126 ? 62.105 13.620 -107.086 1.00 82.00 126 SER A CA 1
ATOM 1067 C C . SER A 1 126 ? 61.313 13.558 -105.779 1.00 82.00 126 SER A C 1
ATOM 1069 O O . SER A 1 126 ? 61.890 13.815 -104.728 1.00 82.00 126 SER A O 1
ATOM 1071 N N . ALA A 1 127 ? 60.073 13.057 -105.784 1.00 86.06 127 ALA A N 1
ATOM 1072 C CA . ALA A 1 127 ? 59.275 12.887 -104.564 1.00 86.06 127 ALA A CA 1
ATOM 1073 C C . ALA A 1 127 ? 59.902 11.892 -103.565 1.00 86.06 127 ALA A C 1
ATOM 1075 O O . ALA A 1 127 ? 59.800 12.055 -102.347 1.00 86.06 127 ALA A O 1
ATOM 1076 N N . ARG A 1 128 ? 60.570 10.832 -104.051 1.00 85.44 128 ARG A N 1
ATOM 1077 C CA . ARG A 1 128 ? 61.334 9.910 -103.188 1.00 85.44 128 ARG A CA 1
ATOM 1078 C C . ARG A 1 128 ? 62.583 10.571 -102.614 1.00 85.44 128 ARG A C 1
ATOM 1080 O O . ARG A 1 128 ? 62.942 10.285 -101.473 1.00 85.44 128 ARG A O 1
ATOM 1087 N N . GLU A 1 129 ? 63.258 11.410 -103.389 1.00 84.88 129 GLU A N 1
ATOM 1088 C CA . GLU A 1 129 ? 64.418 12.167 -102.926 1.00 84.88 129 GLU A CA 1
ATOM 1089 C C . GLU A 1 129 ? 64.036 13.261 -101.930 1.00 84.88 129 GLU A C 1
ATOM 1091 O O . GLU A 1 129 ? 64.741 13.426 -100.940 1.00 84.88 129 GLU A O 1
ATOM 1096 N N . GLU A 1 130 ? 62.914 13.949 -102.128 1.00 86.62 130 GLU A N 1
ATOM 1097 C CA . GLU A 1 130 ? 62.362 14.923 -101.182 1.00 86.62 130 GLU A CA 1
ATOM 1098 C C . GLU A 1 130 ? 62.011 14.260 -99.854 1.00 86.62 130 GLU A C 1
ATOM 1100 O O . GLU A 1 130 ? 62.560 14.653 -98.831 1.00 86.62 130 GLU A O 1
ATOM 1105 N N . LYS A 1 131 ? 61.247 13.160 -99.863 1.00 86.44 131 LYS A N 1
ATOM 1106 C CA . LYS A 1 131 ? 60.967 12.385 -98.640 1.00 86.44 131 LYS A CA 1
ATOM 1107 C C . LYS A 1 131 ? 62.237 11.892 -97.951 1.00 86.44 131 LYS A C 1
ATOM 1109 O O . LYS A 1 131 ? 62.314 11.865 -96.726 1.00 86.44 131 LYS A O 1
ATOM 1114 N N . ARG A 1 132 ? 63.257 11.486 -98.720 1.00 87.50 132 ARG A N 1
ATOM 1115 C CA . ARG A 1 132 ? 64.558 11.093 -98.156 1.00 87.50 132 ARG A CA 1
ATOM 1116 C C . ARG A 1 132 ? 65.258 12.285 -97.504 1.00 87.50 132 ARG A C 1
ATOM 1118 O O . ARG A 1 132 ? 65.845 12.109 -96.442 1.00 87.50 132 ARG A O 1
ATOM 1125 N N . LYS A 1 133 ? 65.213 13.466 -98.127 1.00 88.06 133 LYS A N 1
ATOM 1126 C CA . LYS A 1 133 ? 65.774 14.707 -97.578 1.00 88.06 133 LYS A CA 1
ATOM 1127 C C . LYS A 1 133 ? 65.024 15.130 -96.314 1.00 88.06 133 LYS A C 1
ATOM 1129 O O . LYS A 1 133 ? 65.688 15.389 -95.322 1.00 88.06 133 LYS A O 1
ATOM 1134 N N . GLU A 1 134 ? 63.693 15.105 -96.306 1.00 89.81 134 GLU A N 1
ATOM 1135 C CA . GLU A 1 134 ? 62.860 15.390 -95.126 1.00 89.81 134 GLU A CA 1
ATOM 1136 C C . GLU A 1 134 ? 63.197 14.445 -93.968 1.00 89.81 134 GLU A C 1
ATOM 1138 O O . GLU A 1 134 ? 63.577 14.895 -92.888 1.00 89.81 134 GLU A O 1
ATOM 1143 N N . LEU A 1 135 ? 63.199 13.132 -94.216 1.00 92.31 135 LEU A N 1
ATOM 1144 C CA . LEU A 1 135 ? 63.587 12.141 -93.210 1.00 92.31 135 LEU A CA 1
ATOM 1145 C C . LEU A 1 135 ? 65.025 12.341 -92.723 1.00 92.31 135 LEU A C 1
ATOM 1147 O O . LEU A 1 135 ? 65.298 12.196 -91.533 1.00 92.31 135 LEU A O 1
ATOM 1151 N N . ALA A 1 136 ? 65.953 12.686 -93.619 1.00 89.69 136 ALA A N 1
ATOM 1152 C CA . ALA A 1 136 ? 67.320 13.008 -93.231 1.00 89.69 136 ALA A CA 1
ATOM 1153 C C . ALA A 1 136 ? 67.364 14.260 -92.344 1.00 89.69 136 ALA A C 1
ATOM 1155 O O . ALA A 1 136 ? 68.069 14.251 -91.340 1.00 89.69 136 ALA A O 1
ATOM 1156 N N . THR A 1 137 ? 66.589 15.304 -92.654 1.00 87.62 137 THR A N 1
ATOM 1157 C CA . THR A 1 137 ? 66.507 16.518 -91.828 1.00 87.62 137 THR A CA 1
ATOM 1158 C C . THR A 1 137 ? 65.870 16.256 -90.467 1.00 87.62 137 THR A C 1
ATOM 1160 O O . THR A 1 137 ? 66.401 16.721 -89.463 1.00 87.62 137 THR A O 1
ATOM 1163 N N . GLU A 1 138 ? 64.811 15.448 -90.392 1.00 89.75 138 GLU A N 1
ATOM 1164 C CA . GLU A 1 138 ? 64.187 15.047 -89.128 1.00 89.75 138 GLU A CA 1
ATOM 1165 C C . GLU A 1 138 ? 65.136 14.207 -88.277 1.00 89.75 138 GLU A C 1
ATOM 1167 O O . GLU A 1 138 ? 65.256 14.434 -87.075 1.00 89.75 138 GLU A O 1
ATOM 1172 N N . LYS A 1 139 ? 65.853 13.257 -88.888 1.00 91.31 139 LYS A N 1
ATOM 1173 C CA . LYS A 1 139 ? 66.832 12.424 -88.182 1.00 91.31 139 LYS A CA 1
ATOM 1174 C C . LYS A 1 139 ? 68.040 13.225 -87.721 1.00 91.31 139 LYS A C 1
ATOM 1176 O O . LYS A 1 139 ? 68.492 13.024 -86.598 1.00 91.31 139 LYS A O 1
ATOM 1181 N N . LEU A 1 140 ? 68.528 14.159 -88.536 1.00 88.06 140 LEU A N 1
ATOM 1182 C CA . LEU A 1 140 ? 69.572 15.103 -88.134 1.00 88.06 140 LEU A CA 1
ATOM 1183 C C . LEU A 1 140 ? 69.097 16.001 -86.987 1.00 88.06 140 LEU A C 1
ATOM 1185 O O . LEU A 1 140 ? 69.858 16.233 -86.051 1.00 88.06 140 LEU A O 1
ATOM 1189 N N . TYR A 1 141 ? 67.841 16.452 -87.015 1.00 88.50 141 TYR A N 1
ATOM 1190 C CA . TYR A 1 141 ? 67.248 17.248 -85.943 1.00 88.50 141 TYR A CA 1
ATOM 1191 C C . TYR A 1 141 ? 67.068 16.446 -84.648 1.00 88.50 141 TYR A C 1
ATOM 1193 O O . TYR A 1 141 ? 67.444 16.934 -83.586 1.00 88.50 141 TYR A O 1
ATOM 1201 N N . GLN A 1 142 ? 66.565 15.210 -84.719 1.00 86.56 142 GLN A N 1
ATOM 1202 C CA . GLN A 1 142 ? 66.469 14.293 -83.574 1.00 86.56 142 GLN A CA 1
ATOM 1203 C C . GLN A 1 142 ? 67.852 14.030 -82.974 1.00 86.56 142 GLN A C 1
ATOM 1205 O O . GLN A 1 142 ? 68.051 14.223 -81.780 1.00 86.56 142 GLN A O 1
ATOM 1210 N N . HIS A 1 143 ? 68.834 13.700 -83.815 1.00 86.62 143 HIS A N 1
ATOM 1211 C CA . HIS A 1 143 ? 70.208 13.470 -83.382 1.00 86.62 143 HIS A CA 1
ATOM 1212 C C . HIS A 1 143 ? 70.843 14.725 -82.764 1.00 86.62 143 HIS A C 1
ATOM 1214 O O . HIS A 1 143 ? 71.576 14.627 -81.782 1.00 86.62 143 HIS A O 1
ATOM 1220 N N . TRP A 1 144 ? 70.570 15.917 -83.306 1.00 88.50 144 TRP A N 1
ATOM 1221 C CA . TRP A 1 144 ? 70.999 17.179 -82.699 1.00 88.50 144 TRP A CA 1
ATOM 1222 C C . TRP A 1 144 ? 70.307 17.417 -81.354 1.00 88.50 144 TRP A C 1
ATOM 1224 O O . TRP A 1 144 ? 70.987 17.745 -80.386 1.00 88.50 144 TRP A O 1
ATOM 1234 N N . ARG A 1 145 ? 68.989 17.202 -81.263 1.00 86.81 145 ARG A N 1
ATOM 1235 C CA . ARG A 1 145 ? 68.201 17.366 -80.035 1.00 86.81 145 ARG A CA 1
ATOM 1236 C C . ARG A 1 145 ? 68.701 16.453 -78.916 1.00 86.81 145 ARG A C 1
ATOM 1238 O O . ARG A 1 145 ? 68.922 16.928 -77.808 1.00 86.81 145 ARG A O 1
ATOM 1245 N N . GLU A 1 146 ? 68.905 15.174 -79.217 1.00 82.94 146 GLU A N 1
ATOM 1246 C CA . GLU A 1 146 ? 69.347 14.157 -78.257 1.00 82.94 146 GLU A CA 1
ATOM 1247 C C . GLU A 1 146 ? 70.794 14.385 -77.795 1.00 82.94 146 GLU A C 1
ATOM 1249 O O . GLU A 1 146 ? 71.112 14.205 -76.619 1.00 82.94 146 GLU A O 1
ATOM 1254 N N . ASN A 1 147 ? 71.684 14.826 -78.693 1.00 84.50 147 ASN A N 1
ATOM 1255 C CA . ASN A 1 147 ? 73.096 15.017 -78.355 1.00 84.50 147 ASN A CA 1
ATOM 1256 C C . ASN A 1 147 ? 73.420 16.390 -77.759 1.00 84.50 147 ASN A C 1
ATOM 1258 O O . ASN A 1 147 ? 74.447 16.528 -77.086 1.00 84.50 147 ASN A O 1
ATOM 1262 N N . ASN A 1 148 ? 72.574 17.403 -77.955 1.00 85.56 148 ASN A N 1
ATOM 1263 C CA . ASN A 1 148 ? 72.809 18.731 -77.400 1.00 85.56 148 ASN A CA 1
ATOM 1264 C C . ASN A 1 148 ? 72.759 18.692 -75.862 1.00 85.56 148 ASN A C 1
ATOM 1266 O O . ASN A 1 148 ? 71.759 18.313 -75.253 1.00 85.56 148 ASN A O 1
ATOM 1270 N N . GLU A 1 149 ? 73.857 19.080 -75.216 1.00 84.88 149 GLU A N 1
ATOM 1271 C CA . GLU A 1 149 ? 73.976 19.057 -73.756 1.00 84.88 149 GLU A CA 1
ATOM 1272 C C . GLU A 1 149 ? 72.984 20.012 -73.071 1.00 84.88 149 GLU A C 1
ATOM 1274 O O . GLU A 1 149 ? 72.424 19.673 -72.029 1.00 84.88 149 GLU A O 1
ATOM 1279 N N . HIS A 1 150 ? 72.718 21.183 -73.662 1.00 86.19 150 HIS A N 1
ATOM 1280 C CA . HIS A 1 150 ? 71.794 22.161 -73.085 1.00 86.19 150 HIS A CA 1
ATOM 1281 C C . HIS A 1 150 ? 70.354 21.645 -73.073 1.00 86.19 150 HIS A C 1
ATOM 1283 O O . HIS A 1 150 ? 69.672 21.791 -72.063 1.00 86.19 150 HIS A O 1
ATOM 1289 N N . LEU A 1 151 ? 69.900 21.003 -74.155 1.00 85.31 151 LEU A N 1
ATOM 1290 C CA . LEU A 1 151 ? 68.545 20.448 -74.225 1.00 85.31 151 LEU A CA 1
ATOM 1291 C C . LEU A 1 151 ? 68.357 19.284 -73.246 1.00 85.31 151 LEU A C 1
ATOM 1293 O O . LEU A 1 151 ? 67.333 19.234 -72.572 1.00 85.31 151 LEU A O 1
ATOM 1297 N N . ARG A 1 152 ? 69.369 18.423 -73.068 1.00 85.88 152 ARG A N 1
ATOM 1298 C CA . ARG A 1 152 ? 69.340 17.362 -72.045 1.00 85.88 152 ARG A CA 1
ATOM 1299 C C . ARG A 1 152 ? 69.246 17.910 -70.621 1.00 85.88 152 ARG A C 1
ATOM 1301 O O . ARG A 1 152 ? 68.504 17.363 -69.809 1.00 85.88 152 ARG A O 1
ATOM 1308 N N . LYS A 1 153 ? 69.963 18.999 -70.315 1.00 87.56 153 LYS A N 1
ATOM 1309 C CA . LYS A 1 153 ? 69.843 19.687 -69.017 1.00 87.56 153 LYS A CA 1
ATOM 1310 C C . LYS A 1 153 ? 68.436 20.248 -68.817 1.00 87.56 153 LYS A C 1
ATOM 1312 O O . LYS A 1 153 ? 67.841 19.990 -67.781 1.00 87.56 153 LYS A O 1
ATOM 1317 N N . VAL A 1 154 ? 67.870 20.906 -69.830 1.00 89.12 154 VAL A N 1
ATOM 1318 C CA . VAL A 1 154 ? 66.499 21.443 -69.773 1.00 89.12 154 VAL A CA 1
ATOM 1319 C C . VAL A 1 154 ? 65.454 20.333 -69.594 1.00 89.12 154 VAL A C 1
ATOM 1321 O O . VAL A 1 154 ? 64.562 20.478 -68.765 1.00 89.12 154 VAL A O 1
ATOM 1324 N N . GLU A 1 155 ? 65.561 19.213 -70.316 1.00 85.56 155 GLU A N 1
ATOM 1325 C CA . GLU A 1 155 ? 64.656 18.063 -70.151 1.00 85.56 155 GLU A CA 1
ATOM 1326 C C . GLU A 1 155 ? 64.777 17.439 -68.750 1.00 85.56 155 GLU A C 1
ATOM 1328 O O . GLU A 1 155 ? 63.762 17.136 -68.122 1.00 85.56 155 GLU A O 1
ATOM 1333 N N . SER A 1 156 ? 66.001 17.309 -68.222 1.00 87.12 156 SER A N 1
ATOM 1334 C CA . SER A 1 156 ? 66.234 16.876 -66.838 1.00 87.12 156 SER A CA 1
ATOM 1335 C C . SER A 1 156 ? 65.625 17.850 -65.826 1.00 87.12 156 SER A C 1
ATOM 1337 O O . SER A 1 156 ? 64.979 17.411 -64.877 1.00 87.12 156 SER A O 1
ATOM 1339 N N . ASP A 1 157 ? 65.806 19.157 -66.006 1.00 90.00 157 ASP A N 1
ATOM 1340 C CA . ASP A 1 157 ? 65.291 20.174 -65.088 1.00 90.00 157 ASP A CA 1
ATOM 1341 C C . ASP A 1 157 ? 63.758 20.206 -65.095 1.00 90.00 157 ASP A C 1
ATOM 1343 O O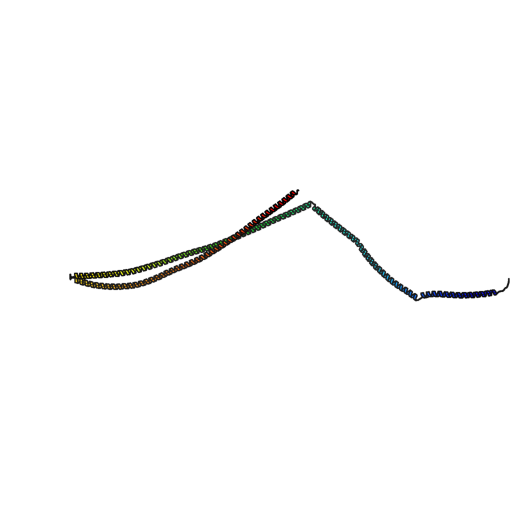 . ASP A 1 157 ? 63.145 20.250 -64.029 1.00 90.00 157 ASP A O 1
ATOM 1347 N N . LEU A 1 158 ? 63.130 20.097 -66.270 1.00 89.81 158 LEU A N 1
ATOM 1348 C CA . LEU A 1 158 ? 61.676 19.960 -66.406 1.00 89.81 158 LEU A CA 1
ATOM 1349 C C . LEU A 1 158 ? 61.165 18.677 -65.743 1.00 89.81 158 LEU A C 1
ATOM 1351 O O . LEU A 1 158 ? 60.158 18.705 -65.038 1.00 89.81 158 LEU A O 1
ATOM 1355 N N . HIS A 1 159 ? 61.870 17.556 -65.913 1.00 88.56 159 HIS A N 1
ATOM 1356 C CA . HIS A 1 159 ? 61.517 16.311 -65.237 1.00 88.56 159 HIS A CA 1
ATOM 1357 C C . HIS A 1 159 ? 61.640 16.440 -63.712 1.00 88.56 159 HIS A C 1
ATOM 1359 O O . HIS A 1 159 ? 60.738 16.033 -62.982 1.00 88.56 159 HIS A O 1
ATOM 1365 N N . GLN A 1 160 ? 62.714 17.057 -63.214 1.00 90.62 160 GLN A N 1
ATOM 1366 C CA . GLN A 1 160 ? 62.891 17.319 -61.786 1.00 90.62 160 GLN A CA 1
ATOM 1367 C C . GLN A 1 160 ? 61.810 18.255 -61.236 1.00 90.62 160 GLN A C 1
ATOM 1369 O O . GLN A 1 160 ? 61.320 18.015 -60.135 1.00 90.62 160 GLN A O 1
ATOM 1374 N N . GLN A 1 161 ? 61.426 19.299 -61.975 1.00 90.19 161 GLN A N 1
ATOM 1375 C CA . GLN A 1 161 ? 60.313 20.179 -61.611 1.00 90.19 161 GLN A CA 1
ATOM 1376 C C . GLN A 1 161 ? 59.007 19.390 -61.525 1.00 90.19 161 GLN A C 1
ATOM 1378 O O . GLN A 1 161 ? 58.352 19.439 -60.489 1.00 90.19 161 GLN A O 1
ATOM 1383 N N . HIS A 1 162 ? 58.701 18.565 -62.528 1.00 91.56 162 HIS A N 1
ATOM 1384 C CA . HIS A 1 162 ? 57.511 17.717 -62.521 1.00 91.56 162 HIS A CA 1
ATOM 1385 C C . HIS A 1 162 ? 57.486 16.739 -61.335 1.00 91.56 162 HIS A C 1
ATOM 1387 O O . HIS A 1 162 ? 56.459 16.583 -60.683 1.00 91.56 162 HIS A O 1
ATOM 1393 N N . VAL A 1 163 ? 58.618 16.108 -61.000 1.00 93.44 163 VAL A N 1
ATOM 1394 C CA . VAL A 1 163 ? 58.718 15.225 -59.825 1.00 93.44 163 VAL A CA 1
ATOM 1395 C C . VAL A 1 163 ? 58.538 16.007 -58.521 1.00 93.44 163 VAL A C 1
ATOM 1397 O O . VAL A 1 163 ? 57.870 15.521 -57.611 1.00 93.44 163 VAL A O 1
ATOM 1400 N N . ARG A 1 164 ? 59.097 17.221 -58.414 1.00 93.00 164 ARG A N 1
ATOM 1401 C CA . ARG A 1 164 ? 58.908 18.090 -57.238 1.00 93.00 164 ARG A CA 1
ATOM 1402 C C . ARG A 1 164 ? 57.450 18.524 -57.086 1.00 93.00 164 ARG A C 1
ATOM 1404 O O . ARG A 1 164 ? 56.941 18.474 -55.972 1.00 93.00 164 ARG A O 1
ATOM 1411 N N . GLU A 1 165 ? 56.787 18.898 -58.176 1.00 92.31 165 GLU A N 1
ATOM 1412 C CA . GLU A 1 165 ? 55.357 19.233 -58.202 1.00 92.31 165 GLU A CA 1
ATOM 1413 C C . GLU A 1 165 ? 54.503 18.023 -57.808 1.00 92.31 165 GLU A C 1
ATOM 1415 O O . GLU A 1 165 ? 53.722 18.107 -56.865 1.00 92.31 165 GLU A O 1
ATOM 1420 N N . ALA A 1 166 ? 54.736 16.858 -58.422 1.00 91.50 166 ALA A N 1
ATOM 1421 C CA . ALA A 1 166 ? 54.024 15.623 -58.097 1.00 91.50 166 ALA A CA 1
ATOM 1422 C C . ALA A 1 166 ? 54.228 15.187 -56.633 1.00 91.50 166 ALA A C 1
ATOM 1424 O O . ALA A 1 166 ? 53.303 14.676 -55.994 1.00 91.50 166 ALA A O 1
ATOM 1425 N N . TRP A 1 167 ? 55.426 15.395 -56.076 1.00 93.00 167 TRP A N 1
ATOM 1426 C CA . TRP A 1 167 ? 55.706 15.124 -54.666 1.00 93.00 167 TRP A CA 1
ATOM 1427 C C . TRP A 1 167 ? 55.051 16.153 -53.731 1.00 93.00 167 TRP A C 1
ATOM 1429 O O . TRP A 1 167 ? 54.549 15.779 -52.665 1.00 93.00 167 TRP A O 1
ATOM 1439 N N . GLY A 1 168 ? 54.991 17.424 -54.141 1.00 93.38 168 GLY A N 1
ATOM 1440 C CA . GLY A 1 168 ? 54.208 18.470 -53.481 1.00 93.38 168 GLY A CA 1
ATOM 1441 C C . GLY A 1 168 ? 52.729 18.092 -53.402 1.00 93.38 168 GLY A C 1
ATOM 1442 O O . GLY A 1 168 ? 52.183 17.992 -52.303 1.00 93.38 168 GLY A O 1
ATOM 1443 N N . ASP A 1 169 ? 52.127 17.729 -54.536 1.00 91.75 169 ASP A N 1
ATOM 1444 C CA . ASP A 1 169 ? 50.740 17.261 -54.632 1.00 91.75 169 ASP A CA 1
ATOM 1445 C C . ASP A 1 169 ? 50.482 16.017 -53.770 1.00 91.75 169 ASP A C 1
ATOM 1447 O O . ASP A 1 169 ? 49.445 15.898 -53.112 1.00 91.75 169 ASP A O 1
ATOM 1451 N N . GLN A 1 170 ? 51.421 15.065 -53.746 1.00 92.25 170 GLN A N 1
ATOM 1452 C CA . GLN A 1 170 ? 51.325 13.876 -52.897 1.00 92.25 170 GLN A CA 1
ATOM 1453 C C . GLN A 1 170 ? 51.362 14.233 -51.407 1.00 92.25 170 GLN A C 1
ATOM 1455 O O . GLN A 1 170 ? 50.617 13.652 -50.613 1.00 92.25 170 GLN A O 1
ATOM 1460 N N . THR A 1 171 ? 52.216 15.179 -51.022 1.00 92.19 171 THR A N 1
ATOM 1461 C CA . THR A 1 171 ? 52.345 15.634 -49.636 1.00 92.19 171 THR A CA 1
ATOM 1462 C C . THR A 1 171 ? 51.087 16.376 -49.200 1.00 92.19 171 THR A C 1
ATOM 1464 O O . THR A 1 171 ? 50.535 16.060 -48.146 1.00 92.19 171 THR A O 1
ATOM 1467 N N . GLU A 1 172 ? 50.569 17.277 -50.036 1.00 91.38 172 GLU A N 1
ATOM 1468 C CA . GLU A 1 172 ? 49.298 17.959 -49.793 1.00 91.38 172 GLU A CA 1
ATOM 1469 C C . GLU A 1 172 ? 48.131 16.979 -49.681 1.00 91.38 172 GLU A C 1
ATOM 1471 O O . GLU A 1 172 ? 47.332 17.086 -48.751 1.00 91.38 172 GLU A O 1
ATOM 1476 N N . ARG A 1 173 ? 48.044 15.985 -50.575 1.00 91.69 173 ARG A N 1
ATOM 1477 C CA . ARG A 1 173 ? 47.019 14.932 -50.505 1.00 91.69 173 ARG A CA 1
ATOM 1478 C C . ARG A 1 173 ? 47.085 14.187 -49.175 1.00 91.69 173 ARG A C 1
ATOM 1480 O O . ARG A 1 173 ? 46.065 14.046 -48.510 1.00 91.69 173 ARG A O 1
ATOM 1487 N N . ARG A 1 174 ? 48.284 13.783 -48.747 1.00 92.81 174 ARG A N 1
ATOM 1488 C CA . ARG A 1 174 ? 48.490 13.068 -47.480 1.00 92.81 174 ARG A CA 1
ATOM 1489 C C . ARG A 1 174 ? 48.148 13.928 -46.260 1.00 92.81 174 ARG A C 1
ATOM 1491 O O . ARG A 1 174 ? 47.654 13.398 -45.269 1.00 92.81 174 ARG A O 1
ATOM 1498 N N . ILE A 1 175 ? 48.412 15.235 -46.309 1.00 92.31 175 ILE A N 1
ATOM 1499 C CA . ILE A 1 175 ? 48.005 16.181 -45.257 1.00 92.31 175 ILE A CA 1
ATOM 1500 C C . ILE A 1 175 ? 46.476 16.286 -45.215 1.00 92.31 175 ILE A C 1
ATOM 1502 O O . ILE A 1 175 ? 45.895 16.078 -44.155 1.00 92.31 175 ILE A O 1
ATOM 1506 N N . ARG A 1 176 ? 45.814 16.486 -46.364 1.00 91.44 176 ARG A N 1
ATOM 1507 C CA . ARG A 1 176 ? 44.343 16.538 -46.455 1.00 91.44 176 ARG A CA 1
ATOM 1508 C C . ARG A 1 176 ? 43.685 15.245 -45.966 1.00 91.44 176 ARG A C 1
ATOM 1510 O O . ARG A 1 176 ? 42.684 15.308 -45.262 1.00 91.44 176 ARG A O 1
ATOM 1517 N N . GLU A 1 177 ? 44.249 14.082 -46.294 1.00 89.44 177 GLU A N 1
ATOM 1518 C CA . GLU A 1 177 ? 43.788 12.779 -45.794 1.00 89.44 177 GLU A CA 1
ATOM 1519 C C . GLU A 1 177 ? 43.932 12.662 -44.272 1.00 89.44 177 GLU A C 1
ATOM 1521 O O . GLU A 1 177 ? 43.005 12.208 -43.606 1.00 89.44 177 GLU A O 1
ATOM 1526 N N . LYS A 1 178 ? 45.058 13.110 -43.701 1.00 91.50 178 LYS A N 1
ATOM 1527 C CA . LYS A 1 178 ? 45.259 13.139 -42.243 1.00 91.50 178 LYS A CA 1
ATOM 1528 C C . LYS A 1 178 ? 44.297 14.093 -41.543 1.00 91.50 178 LYS A C 1
ATOM 1530 O O . LYS A 1 178 ? 43.745 13.726 -40.511 1.00 91.50 178 LYS A O 1
ATOM 1535 N N . ASP A 1 179 ? 44.080 15.283 -42.092 1.00 91.06 179 ASP A N 1
ATOM 1536 C CA . ASP A 1 179 ? 43.144 16.260 -41.532 1.00 91.06 179 ASP A CA 1
ATOM 1537 C C . ASP A 1 179 ? 41.700 15.751 -41.615 1.00 91.06 179 ASP A C 1
ATOM 1539 O O . ASP A 1 179 ? 40.937 15.890 -40.658 1.00 91.06 179 ASP A O 1
ATOM 1543 N N . ALA A 1 180 ? 41.331 15.096 -42.722 1.00 89.94 180 ALA A N 1
ATOM 1544 C CA . ALA A 1 180 ? 40.035 14.444 -42.880 1.00 89.94 180 ALA A CA 1
ATOM 1545 C C . ALA A 1 180 ? 39.855 13.274 -41.898 1.00 89.94 180 ALA A C 1
ATOM 1547 O O . ALA A 1 180 ? 38.798 13.167 -41.274 1.00 89.94 180 ALA A O 1
ATOM 1548 N N . ALA A 1 181 ? 40.884 12.441 -41.709 1.00 90.69 181 ALA A N 1
ATOM 1549 C CA . ALA A 1 181 ? 40.882 11.364 -40.721 1.00 90.69 181 ALA A CA 1
ATOM 1550 C C . ALA A 1 181 ? 40.740 11.920 -39.297 1.00 90.69 181 ALA A C 1
ATOM 1552 O O . ALA A 1 181 ? 39.821 11.532 -38.585 1.00 90.69 181 ALA A O 1
ATOM 1553 N N . ALA A 1 182 ? 41.539 12.921 -38.919 1.00 91.00 182 ALA A N 1
ATOM 1554 C CA . ALA A 1 182 ? 41.450 13.567 -37.611 1.00 91.00 182 ALA A CA 1
ATOM 1555 C C . ALA A 1 182 ? 40.088 14.246 -37.381 1.00 91.00 182 ALA A C 1
ATOM 1557 O O . ALA A 1 182 ? 39.562 14.232 -36.268 1.00 91.00 182 ALA A O 1
ATOM 1558 N N . ALA A 1 183 ? 39.487 14.839 -38.417 1.00 91.12 183 ALA A N 1
ATOM 1559 C CA . ALA A 1 183 ? 38.135 15.384 -38.341 1.00 91.12 183 ALA A CA 1
ATOM 1560 C C . ALA A 1 183 ? 37.078 14.281 -38.164 1.00 91.12 183 ALA A C 1
ATOM 1562 O O . ALA A 1 183 ? 36.125 14.476 -37.408 1.00 91.12 183 ALA A O 1
ATOM 1563 N N . SER A 1 184 ? 37.245 13.131 -38.823 1.00 88.25 184 SER A N 1
ATOM 1564 C CA . SER A 1 184 ? 36.384 11.960 -38.636 1.00 88.25 184 SER A CA 1
ATOM 1565 C C . SER A 1 184 ? 36.520 11.385 -37.228 1.00 88.25 184 SER A C 1
ATOM 1567 O O . SER A 1 184 ? 35.510 11.166 -36.569 1.00 88.25 184 SER A O 1
ATOM 1569 N N . ASP A 1 185 ? 37.744 11.233 -36.725 1.00 87.88 185 ASP A N 1
ATOM 1570 C CA . ASP A 1 185 ? 38.024 10.751 -35.370 1.00 87.88 185 ASP A CA 1
ATOM 1571 C C . ASP A 1 185 ? 37.409 11.673 -34.314 1.00 87.88 185 ASP A C 1
ATOM 1573 O O . ASP A 1 185 ? 36.801 11.206 -33.354 1.00 87.88 185 ASP A O 1
ATOM 1577 N N . ARG A 1 186 ? 37.482 12.996 -34.517 1.00 90.81 186 ARG A N 1
ATOM 1578 C CA . ARG A 1 186 ? 36.801 13.976 -33.654 1.00 90.81 186 ARG A CA 1
ATOM 1579 C C . ARG A 1 186 ? 35.284 13.806 -33.671 1.00 90.81 186 ARG A C 1
ATOM 1581 O O . ARG A 1 186 ? 34.662 13.900 -32.618 1.00 90.81 186 ARG A O 1
ATOM 1588 N N . LYS A 1 187 ? 34.679 13.559 -34.838 1.00 89.88 187 LYS A N 1
ATOM 1589 C CA . LYS A 1 187 ? 33.233 13.295 -34.937 1.00 89.88 187 LYS A CA 1
ATOM 1590 C C . LYS A 1 187 ? 32.858 12.011 -34.201 1.00 89.88 187 LYS A C 1
ATOM 1592 O O . LYS A 1 187 ? 31.958 12.055 -33.372 1.00 89.88 187 LYS A O 1
ATOM 1597 N N . PHE A 1 188 ? 33.596 10.923 -34.414 1.00 90.25 188 PHE A N 1
ATOM 1598 C CA . PHE A 1 188 ? 33.370 9.663 -33.705 1.00 90.25 188 PHE A CA 1
ATOM 1599 C C . PHE A 1 188 ? 33.552 9.802 -32.188 1.00 90.25 188 PHE A C 1
ATOM 1601 O O . PHE A 1 188 ? 32.750 9.272 -31.423 1.00 90.25 188 PHE A O 1
ATOM 1608 N N . ALA A 1 189 ? 34.559 10.554 -31.735 1.00 91.69 189 ALA A N 1
ATOM 1609 C CA . ALA A 1 189 ? 34.763 10.838 -30.316 1.00 91.69 189 ALA A CA 1
ATOM 1610 C C . ALA A 1 189 ? 33.588 11.628 -29.718 1.00 91.69 189 ALA A C 1
ATOM 1612 O O . ALA A 1 189 ? 33.107 11.291 -28.637 1.00 91.69 189 ALA A O 1
ATOM 1613 N N . ASN A 1 190 ? 33.083 12.634 -30.436 1.00 92.62 190 ASN A N 1
ATOM 1614 C CA . ASN A 1 190 ? 31.913 13.399 -30.006 1.00 92.62 190 ASN A CA 1
ATOM 1615 C C . ASN A 1 190 ? 30.654 12.521 -29.950 1.00 92.62 190 ASN A C 1
ATOM 1617 O O . ASN A 1 190 ? 29.942 12.543 -28.950 1.00 92.62 190 ASN A O 1
ATOM 1621 N N . GLU A 1 191 ? 30.402 11.701 -30.974 1.00 92.06 191 GLU A N 1
ATOM 1622 C CA . GLU A 1 191 ? 29.272 10.763 -31.005 1.00 92.06 191 GLU A CA 1
ATOM 1623 C C . GLU A 1 191 ? 29.337 9.747 -29.854 1.00 92.06 191 GLU A C 1
ATOM 1625 O O . GLU A 1 191 ? 28.314 9.433 -29.235 1.00 92.06 191 GLU A O 1
ATOM 1630 N N . TYR A 1 192 ? 30.539 9.265 -29.525 1.00 90.75 192 TYR A N 1
ATOM 1631 C CA . TYR A 1 192 ? 30.774 8.385 -28.384 1.00 90.75 192 TYR A CA 1
ATOM 1632 C C . TYR A 1 192 ? 30.487 9.086 -27.051 1.00 90.75 192 TYR A C 1
ATOM 1634 O O . TYR A 1 192 ? 29.789 8.529 -26.202 1.00 90.75 192 TYR A O 1
ATOM 1642 N N . GLU A 1 193 ? 30.961 10.321 -26.869 1.00 90.50 193 GLU A N 1
ATOM 1643 C CA . GLU A 1 193 ? 30.676 11.111 -25.668 1.00 90.50 193 GLU A CA 1
ATOM 1644 C C . GLU A 1 193 ? 29.181 11.414 -25.525 1.00 90.50 193 GLU A C 1
ATOM 1646 O O . GLU A 1 193 ? 28.609 11.224 -24.450 1.00 90.50 193 GLU A O 1
ATOM 1651 N N . GLU A 1 194 ? 28.497 11.774 -26.610 1.00 90.81 194 GLU A N 1
ATOM 1652 C CA . GLU A 1 194 ? 27.043 11.940 -26.616 1.00 90.81 194 GLU A CA 1
ATOM 1653 C C . GLU A 1 194 ? 26.313 10.633 -26.283 1.00 90.81 194 GLU A C 1
ATOM 1655 O O . GLU A 1 194 ? 25.297 10.637 -25.584 1.00 90.81 194 GLU A O 1
ATOM 1660 N N . ALA A 1 195 ? 26.786 9.489 -26.784 1.00 91.75 195 ALA A N 1
ATOM 1661 C CA . ALA A 1 195 ? 26.220 8.185 -26.449 1.00 91.75 195 ALA A CA 1
ATOM 1662 C C . ALA A 1 195 ? 26.438 7.833 -24.968 1.00 91.75 195 ALA A C 1
ATOM 1664 O O . ALA A 1 195 ? 25.510 7.333 -24.321 1.00 91.75 195 ALA A O 1
ATOM 1665 N N . ARG A 1 196 ? 27.615 8.150 -24.414 1.00 91.44 196 ARG A N 1
ATOM 1666 C CA . ARG A 1 196 ? 27.957 7.972 -22.997 1.00 91.44 196 ARG A CA 1
ATOM 1667 C C . ARG A 1 196 ? 27.074 8.833 -22.101 1.00 91.44 196 ARG A C 1
ATOM 1669 O O . ARG A 1 196 ? 26.456 8.301 -21.180 1.00 91.44 196 ARG A O 1
ATOM 1676 N N . VAL A 1 197 ? 26.954 10.128 -22.397 1.00 94.12 197 VAL A N 1
ATOM 1677 C CA . VAL A 1 197 ? 26.103 11.063 -21.645 1.00 94.12 197 VAL A CA 1
ATOM 1678 C C . VAL A 1 197 ? 24.641 10.626 -21.714 1.00 94.12 197 VAL A C 1
ATOM 1680 O O . VAL A 1 197 ? 24.007 10.479 -20.672 1.00 94.12 197 VAL A O 1
ATOM 1683 N N . ARG A 1 198 ? 24.120 10.285 -22.902 1.00 91.44 198 ARG A N 1
ATOM 1684 C CA . ARG A 1 198 ? 22.757 9.738 -23.045 1.00 91.44 198 ARG A CA 1
ATOM 1685 C C . ARG A 1 198 ? 22.570 8.433 -22.267 1.00 91.44 198 ARG A C 1
ATOM 1687 O O . ARG A 1 198 ? 21.499 8.196 -21.714 1.00 91.44 198 ARG A O 1
ATOM 1694 N N . GLY A 1 199 ? 23.586 7.572 -22.219 1.00 93.19 199 GLY A N 1
ATOM 1695 C CA . GLY A 1 199 ? 23.592 6.362 -21.395 1.00 93.19 199 GLY A CA 1
ATOM 1696 C C . GLY A 1 199 ? 23.468 6.673 -19.904 1.00 93.19 199 GLY A C 1
ATOM 1697 O O . GLY A 1 199 ? 22.595 6.117 -19.238 1.00 93.19 199 GLY A O 1
ATOM 1698 N N . MET A 1 200 ? 24.278 7.608 -19.409 1.00 89.06 200 MET A N 1
ATOM 1699 C CA . MET A 1 200 ? 24.249 8.071 -18.019 1.00 89.06 200 MET A CA 1
ATOM 1700 C C . MET A 1 200 ? 22.913 8.725 -17.662 1.00 89.06 200 MET A C 1
ATOM 1702 O O . MET A 1 200 ? 22.340 8.418 -16.621 1.00 89.06 200 MET A O 1
ATOM 1706 N N . GLU A 1 201 ? 22.360 9.563 -18.539 1.00 90.69 201 GLU A N 1
ATOM 1707 C CA . GLU A 1 201 ? 21.044 10.175 -18.334 1.00 90.69 201 GLU A CA 1
ATOM 1708 C C . GLU A 1 201 ? 19.923 9.136 -18.276 1.00 90.69 201 GLU A C 1
ATOM 1710 O O . GLU A 1 201 ? 19.032 9.250 -17.437 1.00 90.69 201 GLU A O 1
ATOM 1715 N N . ARG A 1 202 ? 19.962 8.094 -19.119 1.00 91.00 202 ARG A N 1
ATOM 1716 C CA . ARG A 1 202 ? 18.995 6.986 -19.045 1.00 91.00 202 ARG A CA 1
ATOM 1717 C C . ARG A 1 202 ? 19.081 6.250 -17.712 1.00 91.00 202 ARG A C 1
ATOM 1719 O O . ARG A 1 202 ? 18.043 5.928 -17.142 1.00 91.00 202 ARG A O 1
ATOM 1726 N N . MET A 1 203 ? 20.291 5.990 -17.219 1.00 83.56 203 MET A N 1
ATOM 1727 C CA . MET A 1 203 ? 20.486 5.365 -15.908 1.00 83.56 203 MET A CA 1
ATOM 1728 C C . MET A 1 203 ? 19.968 6.265 -14.787 1.00 83.56 203 MET A C 1
ATOM 1730 O O . MET A 1 203 ? 19.199 5.798 -13.953 1.00 83.56 203 MET A O 1
ATOM 1734 N N . ARG A 1 204 ? 20.285 7.565 -14.834 1.00 91.44 204 ARG A N 1
ATOM 1735 C CA . ARG A 1 204 ? 19.807 8.548 -13.857 1.00 91.44 204 ARG A CA 1
ATOM 1736 C C . ARG A 1 204 ? 18.283 8.646 -13.840 1.00 91.44 204 ARG A C 1
ATOM 1738 O O . ARG A 1 204 ? 17.698 8.642 -12.770 1.00 91.44 204 ARG A O 1
ATOM 1745 N N . ARG A 1 205 ? 17.626 8.671 -15.005 1.00 91.56 205 ARG A N 1
ATOM 1746 C CA . ARG A 1 205 ? 16.153 8.678 -15.099 1.00 91.56 205 ARG A CA 1
ATOM 1747 C C . ARG A 1 205 ? 15.533 7.426 -14.484 1.00 91.56 205 ARG A C 1
ATOM 1749 O O . ARG A 1 205 ? 14.606 7.551 -13.697 1.00 91.56 205 ARG A O 1
ATOM 1756 N N . LYS A 1 206 ? 16.075 6.241 -14.785 1.00 89.12 206 LYS A N 1
ATOM 1757 C CA . LYS A 1 206 ? 15.616 4.984 -14.172 1.00 89.12 206 LYS A CA 1
ATOM 1758 C C . LYS A 1 206 ? 15.806 4.989 -12.657 1.00 89.12 206 LYS A C 1
ATOM 1760 O O . LYS A 1 206 ? 14.959 4.488 -11.931 1.00 89.12 206 LYS A O 1
ATOM 1765 N N . GLU A 1 207 ? 16.911 5.542 -12.171 1.00 86.12 207 GLU A N 1
ATOM 1766 C CA . GLU A 1 207 ? 17.171 5.668 -10.738 1.00 86.12 207 GLU A CA 1
ATOM 1767 C C . GLU A 1 207 ? 16.221 6.676 -10.074 1.00 86.12 207 GLU A C 1
ATOM 1769 O O . GLU A 1 207 ? 15.638 6.369 -9.041 1.00 86.12 207 GLU A O 1
ATOM 1774 N N . GLU A 1 208 ? 15.966 7.825 -10.704 1.00 90.75 208 GLU A N 1
ATOM 1775 C CA . GLU A 1 208 ? 14.958 8.795 -10.259 1.00 90.75 208 GLU A CA 1
ATOM 1776 C C . GLU A 1 208 ? 13.547 8.179 -10.224 1.00 90.75 208 GLU A C 1
ATOM 1778 O O . GLU A 1 208 ? 12.805 8.416 -9.272 1.00 90.75 208 GLU A O 1
ATOM 1783 N N . GLU A 1 209 ? 13.170 7.376 -11.223 1.00 90.56 209 GLU A N 1
ATOM 1784 C CA . GLU A 1 209 ? 11.904 6.630 -11.252 1.00 90.56 209 GLU A CA 1
ATOM 1785 C C . GLU A 1 209 ? 11.821 5.619 -10.101 1.00 90.56 209 GLU A C 1
ATOM 1787 O O . GLU A 1 209 ? 10.840 5.632 -9.359 1.00 90.56 209 GLU A O 1
ATOM 1792 N N . ARG A 1 210 ? 12.877 4.826 -9.865 1.00 87.44 210 ARG A N 1
ATOM 1793 C CA . ARG A 1 210 ? 12.945 3.899 -8.721 1.00 87.44 210 ARG A CA 1
ATOM 1794 C C . ARG A 1 210 ? 12.808 4.621 -7.388 1.00 87.44 210 ARG A C 1
ATOM 1796 O O . ARG A 1 210 ? 12.028 4.193 -6.545 1.00 87.44 210 ARG A O 1
ATOM 1803 N N . VAL A 1 211 ? 13.525 5.729 -7.202 1.00 90.44 211 VAL A N 1
ATOM 1804 C CA . VAL A 1 211 ? 13.448 6.526 -5.971 1.00 90.44 211 VAL A CA 1
ATOM 1805 C C . VAL A 1 211 ? 12.043 7.098 -5.787 1.00 90.44 211 VAL A C 1
ATOM 1807 O O . VAL A 1 211 ? 11.523 7.086 -4.674 1.00 90.44 211 VAL A O 1
ATOM 1810 N N . ARG A 1 212 ? 11.384 7.566 -6.855 1.00 91.00 212 ARG A N 1
ATOM 1811 C CA . ARG A 1 212 ? 9.988 8.027 -6.782 1.00 91.00 212 ARG A CA 1
ATOM 1812 C C . ARG A 1 212 ? 9.049 6.896 -6.381 1.00 91.00 212 ARG A C 1
ATOM 1814 O O . ARG A 1 212 ? 8.250 7.089 -5.471 1.00 91.00 212 ARG A O 1
ATOM 1821 N N . GLU A 1 213 ? 9.167 5.726 -7.001 1.00 88.31 213 GLU A N 1
ATOM 1822 C CA . GLU A 1 213 ? 8.377 4.550 -6.628 1.00 88.31 213 GLU A CA 1
ATOM 1823 C C . GLU A 1 213 ? 8.610 4.143 -5.169 1.00 88.31 213 GLU A C 1
ATOM 1825 O O . GLU A 1 213 ? 7.654 3.855 -4.455 1.00 88.31 213 GLU A O 1
ATOM 1830 N N . GLU A 1 214 ? 9.855 4.161 -4.691 1.00 86.06 214 GLU A N 1
ATOM 1831 C CA . GLU A 1 214 ? 10.188 3.880 -3.292 1.00 86.06 214 GLU A CA 1
ATOM 1832 C C . GLU A 1 214 ? 9.600 4.922 -2.336 1.00 86.06 214 GLU A C 1
ATOM 1834 O O . GLU A 1 214 ? 9.079 4.560 -1.281 1.00 86.06 214 GLU A O 1
ATOM 1839 N N . VAL A 1 215 ? 9.626 6.204 -2.706 1.00 92.25 215 VAL A N 1
ATOM 1840 C CA . VAL A 1 215 ? 9.009 7.285 -1.928 1.00 92.25 215 VAL A CA 1
ATOM 1841 C C . VAL A 1 215 ? 7.491 7.122 -1.871 1.00 92.25 215 VAL A C 1
ATOM 1843 O O . VAL A 1 215 ? 6.919 7.261 -0.790 1.00 92.25 215 VAL A O 1
ATOM 1846 N N . GLU A 1 216 ? 6.831 6.806 -2.986 1.00 90.38 216 GLU A N 1
ATOM 1847 C CA . GLU A 1 216 ? 5.385 6.564 -3.004 1.00 90.38 216 GLU A CA 1
ATOM 1848 C C . GLU A 1 216 ? 5.015 5.308 -2.204 1.00 90.38 216 GLU A C 1
ATOM 1850 O O . GLU A 1 216 ? 4.138 5.374 -1.344 1.00 90.38 216 GLU A O 1
ATOM 1855 N N . ARG A 1 217 ? 5.752 4.198 -2.359 1.00 86.88 217 ARG A N 1
ATOM 1856 C CA . ARG A 1 217 ? 5.580 2.992 -1.524 1.00 86.88 217 ARG A CA 1
ATOM 1857 C C . ARG A 1 217 ? 5.772 3.310 -0.040 1.00 86.88 217 ARG A C 1
ATOM 1859 O O . ARG A 1 217 ? 4.970 2.894 0.789 1.00 86.88 217 ARG A O 1
ATOM 1866 N N . ALA A 1 218 ? 6.784 4.103 0.314 1.00 89.88 218 ALA A N 1
ATOM 1867 C CA . ALA A 1 218 ? 7.018 4.520 1.694 1.00 89.88 218 ALA A CA 1
ATOM 1868 C C . ALA A 1 218 ? 5.900 5.424 2.238 1.00 89.88 218 ALA A C 1
ATOM 1870 O O . ALA A 1 218 ? 5.574 5.341 3.423 1.00 89.88 218 ALA A O 1
ATOM 1871 N N . LYS A 1 219 ? 5.302 6.289 1.410 1.00 92.75 219 LYS A N 1
ATOM 1872 C CA . LYS A 1 219 ? 4.125 7.085 1.795 1.00 92.75 219 LYS A CA 1
ATOM 1873 C C . LYS A 1 219 ? 2.911 6.192 2.044 1.00 92.75 219 LYS A C 1
ATOM 1875 O O . LYS A 1 219 ? 2.269 6.369 3.075 1.00 92.75 219 LYS A O 1
ATOM 1880 N N . MET A 1 220 ? 2.645 5.228 1.163 1.00 89.31 220 MET A N 1
ATOM 1881 C CA . MET A 1 220 ? 1.551 4.262 1.326 1.00 89.31 220 MET A CA 1
ATOM 1882 C C . MET A 1 220 ? 1.720 3.439 2.609 1.00 89.31 220 MET A C 1
ATOM 1884 O O . MET A 1 220 ? 0.812 3.405 3.434 1.00 89.31 220 MET A O 1
ATOM 1888 N N . LEU A 1 221 ? 2.918 2.898 2.859 1.00 89.12 221 LEU A N 1
ATOM 1889 C CA . LEU A 1 221 ? 3.230 2.184 4.104 1.00 89.12 221 LEU A CA 1
ATOM 1890 C C . LEU A 1 221 ? 3.045 3.077 5.340 1.00 89.12 221 LEU A C 1
ATOM 1892 O O . LEU A 1 221 ? 2.493 2.646 6.348 1.00 89.12 221 LEU A O 1
ATOM 1896 N N . LYS A 1 222 ? 3.462 4.350 5.284 1.00 91.19 222 LYS A N 1
ATOM 1897 C CA . LYS A 1 222 ? 3.232 5.303 6.385 1.00 91.19 222 LYS A CA 1
ATOM 1898 C C . LYS A 1 222 ? 1.744 5.547 6.638 1.00 91.19 222 LYS A C 1
ATOM 1900 O O . LYS A 1 222 ? 1.364 5.685 7.798 1.00 91.19 222 LYS A O 1
ATOM 1905 N N . GLN A 1 223 ? 0.923 5.612 5.589 1.00 92.94 223 GLN A N 1
ATOM 1906 C CA . GLN A 1 223 ? -0.531 5.741 5.715 1.00 92.94 223 GLN A CA 1
ATOM 1907 C C . GLN A 1 223 ? -1.136 4.483 6.352 1.00 92.94 223 GLN A C 1
ATOM 1909 O O . GLN A 1 223 ? -1.808 4.606 7.371 1.00 92.94 223 GLN A O 1
ATOM 1914 N N . GLN A 1 224 ? -0.792 3.288 5.859 1.00 88.81 224 GLN A N 1
ATOM 1915 C CA . GLN A 1 224 ? -1.231 2.009 6.437 1.00 88.81 224 GLN A CA 1
ATOM 1916 C C . GLN A 1 224 ? -0.822 1.876 7.917 1.00 88.81 224 GLN A C 1
ATOM 1918 O O . GLN A 1 224 ? -1.627 1.486 8.760 1.00 88.81 224 GLN A O 1
ATOM 1923 N N . MET A 1 225 ? 0.404 2.278 8.278 1.00 90.69 225 MET A N 1
ATOM 1924 C CA . MET A 1 225 ? 0.847 2.307 9.677 1.00 90.69 225 MET A CA 1
ATOM 1925 C C . MET A 1 225 ? 0.067 3.320 10.524 1.00 90.69 225 MET A C 1
ATOM 1927 O O . MET A 1 225 ? -0.190 3.064 11.700 1.00 90.69 225 MET A O 1
ATOM 1931 N N . ALA A 1 226 ? -0.284 4.483 9.971 1.00 93.94 226 ALA A N 1
ATOM 1932 C CA . ALA A 1 226 ? -1.095 5.469 10.679 1.00 93.94 226 ALA A CA 1
ATOM 1933 C C . ALA A 1 226 ? -2.520 4.948 10.915 1.00 93.94 226 ALA A C 1
ATOM 1935 O O . ALA A 1 226 ? -3.065 5.137 12.001 1.00 93.94 226 ALA A O 1
ATOM 1936 N N . ASP A 1 227 ? -3.092 4.248 9.938 1.00 93.12 227 ASP A N 1
ATOM 1937 C CA . ASP A 1 227 ? -4.414 3.635 10.054 1.00 93.12 227 ASP A CA 1
ATOM 1938 C C . ASP A 1 227 ? -4.419 2.477 11.056 1.00 93.12 227 ASP A C 1
ATOM 1940 O O . ASP A 1 227 ? -5.331 2.391 11.879 1.00 93.12 227 ASP A O 1
ATOM 1944 N N . LEU A 1 228 ? -3.360 1.662 11.102 1.00 93.38 228 LEU A N 1
ATOM 1945 C CA . LEU A 1 228 ? -3.176 0.689 12.183 1.00 93.38 228 LEU A CA 1
ATOM 1946 C C . LEU A 1 228 ? -3.137 1.351 13.560 1.00 93.38 228 LEU A C 1
ATOM 1948 O O . LEU A 1 228 ? -3.835 0.896 14.462 1.00 93.38 228 LEU A O 1
ATOM 1952 N N . LYS A 1 229 ? -2.383 2.444 13.725 1.00 93.31 229 LYS A N 1
ATOM 1953 C CA . LYS A 1 229 ? -2.330 3.172 15.004 1.00 93.31 229 LYS A CA 1
ATOM 1954 C C . LYS A 1 229 ? -3.698 3.711 15.413 1.00 93.31 229 LYS A C 1
ATOM 1956 O O . LYS A 1 229 ? -4.094 3.550 16.562 1.00 93.31 229 LYS A O 1
ATOM 1961 N N . ARG A 1 230 ? -4.455 4.287 14.475 1.00 93.75 230 ARG A N 1
ATOM 1962 C CA . ARG A 1 230 ? -5.834 4.744 14.730 1.00 93.75 230 ARG A CA 1
ATOM 1963 C C . ARG A 1 230 ? -6.738 3.595 15.179 1.00 93.75 230 ARG A C 1
ATOM 1965 O O . ARG A 1 230 ? -7.552 3.770 16.082 1.00 93.75 230 ARG A O 1
ATOM 1972 N N . ARG A 1 231 ? -6.587 2.409 14.584 1.00 91.31 231 ARG A N 1
ATOM 1973 C CA . ARG A 1 231 ? -7.337 1.206 14.980 1.00 91.31 231 ARG A CA 1
ATOM 1974 C C . ARG A 1 231 ? -6.907 0.674 16.345 1.00 91.31 231 ARG A C 1
ATOM 1976 O O . ARG A 1 231 ? -7.759 0.245 17.116 1.00 91.31 231 ARG A O 1
ATOM 1983 N N . GLU A 1 232 ? -5.623 0.745 16.684 1.00 91.62 232 GLU A N 1
ATOM 1984 C CA . GLU A 1 232 ? -5.124 0.418 18.026 1.00 91.62 232 GLU A CA 1
ATOM 1985 C C . GLU A 1 232 ? -5.673 1.380 19.087 1.00 91.62 232 GLU A C 1
ATOM 1987 O O . GLU A 1 232 ? -6.104 0.939 20.153 1.00 91.62 232 GLU A O 1
ATOM 1992 N N . GLU A 1 233 ? -5.729 2.678 18.784 1.00 93.69 233 GLU A N 1
ATOM 1993 C CA . GLU A 1 233 ? -6.367 3.684 19.638 1.00 93.69 233 GLU A CA 1
ATOM 1994 C C . GLU A 1 233 ? -7.864 3.391 19.815 1.00 93.69 233 GLU A C 1
ATOM 1996 O O . GLU A 1 233 ? -8.357 3.379 20.944 1.00 93.69 233 GLU A O 1
ATOM 2001 N N . ALA A 1 234 ? -8.580 3.076 18.731 1.00 94.12 234 ALA A N 1
ATOM 2002 C CA . ALA A 1 234 ? -9.987 2.682 18.786 1.00 94.12 234 ALA A CA 1
ATOM 2003 C C . ALA A 1 234 ? -10.200 1.409 19.626 1.00 94.12 234 ALA A C 1
ATOM 2005 O O . ALA A 1 234 ? -11.092 1.367 20.473 1.00 94.12 234 ALA A O 1
ATOM 2006 N N . ALA A 1 235 ? -9.339 0.400 19.475 1.00 93.56 235 ALA A N 1
ATOM 2007 C CA . ALA A 1 235 ? -9.367 -0.805 20.298 1.00 93.56 235 ALA A CA 1
ATOM 2008 C C . ALA A 1 235 ? -9.086 -0.497 21.779 1.00 93.56 235 ALA A C 1
ATOM 2010 O O . ALA A 1 235 ? -9.723 -1.070 22.663 1.00 93.56 235 ALA A O 1
ATOM 2011 N N . ALA A 1 236 ? -8.174 0.433 22.079 1.00 93.81 236 ALA A N 1
ATOM 2012 C CA . ALA A 1 236 ? -7.920 0.880 23.446 1.00 93.81 236 ALA A CA 1
ATOM 2013 C C . ALA A 1 236 ? -9.133 1.606 24.052 1.00 93.81 236 ALA A C 1
ATOM 2015 O O . ALA A 1 236 ? -9.431 1.417 25.232 1.00 93.81 236 ALA A O 1
ATOM 2016 N N . LEU A 1 237 ? -9.859 2.400 23.258 1.00 96.44 237 LEU A N 1
ATOM 2017 C CA . LEU A 1 237 ? -11.115 3.021 23.685 1.00 96.44 237 LEU A CA 1
ATOM 2018 C C . LEU A 1 237 ? -12.195 1.970 23.971 1.00 96.44 237 LEU A C 1
ATOM 2020 O O . LEU A 1 237 ? -12.796 2.013 25.043 1.00 96.44 237 LEU A O 1
ATOM 2024 N N . LEU A 1 238 ? -12.383 0.984 23.086 1.00 94.69 238 LEU A N 1
ATOM 2025 C CA . LEU A 1 238 ? -13.346 -0.100 23.317 1.00 94.69 238 LEU A CA 1
ATOM 2026 C C . LEU A 1 238 ? -13.005 -0.931 24.557 1.00 94.69 238 LEU A C 1
ATOM 2028 O O . LEU A 1 238 ? -13.915 -1.295 25.295 1.00 94.69 238 LEU A O 1
ATOM 2032 N N . LYS A 1 239 ? -11.718 -1.173 24.839 1.00 95.38 239 LYS A N 1
ATOM 2033 C CA . LYS A 1 239 ? -11.279 -1.837 26.079 1.00 95.38 239 LYS A CA 1
ATOM 2034 C C . LYS A 1 239 ? -11.618 -1.024 27.326 1.00 95.38 239 LYS A C 1
ATOM 2036 O O . LYS A 1 239 ? -12.078 -1.582 28.315 1.00 95.38 239 LYS A O 1
ATOM 2041 N N . ARG A 1 240 ? -11.433 0.300 27.289 1.00 96.19 240 ARG A N 1
ATOM 2042 C CA . ARG A 1 240 ? -11.841 1.182 28.399 1.00 96.19 240 ARG A CA 1
ATOM 2043 C C . ARG A 1 240 ? -13.352 1.150 28.610 1.00 96.19 240 ARG A C 1
ATOM 2045 O O . ARG A 1 240 ? -13.803 1.146 29.750 1.00 96.19 240 ARG A O 1
ATOM 2052 N N . GLU A 1 241 ? -14.131 1.126 27.532 1.00 94.75 241 GLU A N 1
ATOM 2053 C CA . GLU A 1 241 ? -15.582 0.949 27.611 1.00 94.75 241 GLU A CA 1
ATOM 2054 C C . GLU A 1 241 ? -15.956 -0.418 28.203 1.00 94.75 241 GLU A C 1
ATOM 2056 O O . GLU A 1 241 ? -16.822 -0.480 29.068 1.00 94.75 241 GLU A O 1
ATOM 2061 N N . GLU A 1 242 ? -15.284 -1.500 27.807 1.00 93.81 242 GLU A N 1
ATOM 2062 C CA . GLU A 1 242 ? -15.485 -2.839 28.375 1.00 93.81 242 GLU A CA 1
ATOM 2063 C C . GLU A 1 242 ? -15.177 -2.870 29.881 1.00 93.81 242 GLU A C 1
ATOM 2065 O O . GLU A 1 242 ? -15.947 -3.419 30.667 1.00 93.81 242 GLU A O 1
ATOM 2070 N N . GLU A 1 243 ? -14.093 -2.223 30.316 1.00 95.56 243 GLU A N 1
ATOM 2071 C CA . GLU A 1 243 ? -13.780 -2.060 31.738 1.00 95.56 243 GLU A CA 1
ATOM 2072 C C . GLU A 1 243 ? -14.857 -1.268 32.486 1.00 95.56 243 GLU A C 1
ATOM 2074 O O . GLU A 1 243 ? -15.190 -1.615 33.619 1.00 95.56 243 GLU A O 1
ATOM 2079 N N . GLN A 1 244 ? -15.411 -0.212 31.881 1.00 96.56 244 GLN A N 1
ATOM 2080 C CA . GLN A 1 244 ? -16.517 0.543 32.476 1.00 96.56 244 GLN A CA 1
ATOM 2081 C C . GLN A 1 244 ? -17.770 -0.321 32.619 1.00 96.56 244 GLN A C 1
ATOM 2083 O O . GLN A 1 244 ? -18.370 -0.333 33.688 1.00 96.56 244 GLN A O 1
ATOM 2088 N N . ILE A 1 245 ? -18.127 -1.084 31.585 1.00 95.81 245 ILE A N 1
ATOM 2089 C CA . ILE A 1 245 ? -19.264 -2.012 31.619 1.00 95.81 245 ILE A CA 1
ATOM 2090 C C . ILE A 1 245 ? -19.057 -3.041 32.737 1.00 95.81 245 ILE A C 1
ATOM 2092 O O . ILE A 1 245 ? -19.947 -3.211 33.562 1.00 95.81 245 ILE A O 1
ATOM 2096 N N . ARG A 1 246 ? -17.864 -3.639 32.861 1.00 94.88 246 ARG A N 1
ATOM 2097 C CA . ARG A 1 246 ? -17.551 -4.572 33.962 1.00 94.88 246 ARG A CA 1
ATOM 2098 C C . ARG A 1 246 ? -17.682 -3.938 35.347 1.00 94.88 246 ARG A C 1
ATOM 2100 O O . ARG A 1 246 ? -18.117 -4.599 36.287 1.00 94.88 246 ARG A O 1
ATOM 2107 N N . ARG A 1 247 ? -17.302 -2.664 35.500 1.00 96.38 247 ARG A N 1
ATOM 2108 C CA . ARG A 1 247 ? -17.509 -1.929 36.761 1.00 96.38 247 ARG A CA 1
ATOM 2109 C C . ARG A 1 247 ? -18.998 -1.768 37.055 1.00 96.38 247 ARG A C 1
ATOM 2111 O O . ARG A 1 247 ? -19.406 -2.041 38.177 1.00 96.38 247 ARG A O 1
ATOM 2118 N N . GLU A 1 248 ? -19.794 -1.395 36.054 1.00 93.44 248 GLU A N 1
ATOM 2119 C CA . GLU A 1 248 ? -21.252 -1.279 36.181 1.00 93.44 248 GLU A CA 1
ATOM 2120 C C . GLU A 1 248 ? -21.908 -2.634 36.528 1.00 93.44 248 GLU A C 1
ATOM 2122 O O . GLU A 1 248 ? -22.797 -2.676 37.378 1.00 93.44 248 GLU A O 1
ATOM 2127 N N . GLU A 1 249 ? -21.456 -3.746 35.935 1.00 92.56 249 GLU A N 1
ATOM 2128 C CA . GLU A 1 249 ? -21.918 -5.106 36.271 1.00 92.56 249 GLU A CA 1
ATOM 2129 C C . GLU A 1 249 ? -21.625 -5.458 37.732 1.00 92.56 249 GLU A C 1
ATOM 2131 O O . GLU A 1 249 ? -22.506 -5.928 38.453 1.00 92.56 249 GLU A O 1
ATOM 2136 N N . TRP A 1 250 ? -20.404 -5.184 38.191 1.00 94.88 250 TRP A N 1
ATOM 2137 C CA . TRP A 1 250 ? -19.998 -5.464 39.564 1.00 94.88 250 TRP A CA 1
ATOM 2138 C C . TRP A 1 250 ? -20.727 -4.588 40.588 1.00 94.88 250 TRP A C 1
ATOM 2140 O O . TRP A 1 250 ? -21.117 -5.060 41.657 1.00 94.88 250 TRP A O 1
ATOM 2150 N N . GLU A 1 251 ? -20.949 -3.311 40.276 1.00 95.62 251 GLU A N 1
ATOM 2151 C CA . GLU A 1 251 ? -21.776 -2.424 41.097 1.00 95.62 251 GLU A CA 1
ATOM 2152 C C . GLU A 1 251 ? -23.219 -2.932 41.187 1.00 95.62 251 GLU A C 1
ATOM 2154 O O . GLU A 1 251 ? -23.798 -2.958 42.276 1.00 95.62 251 GLU A O 1
ATOM 2159 N N . LEU A 1 252 ? -23.787 -3.401 40.074 1.00 94.62 252 LEU A N 1
ATOM 2160 C CA . LEU A 1 252 ? -25.122 -3.990 40.0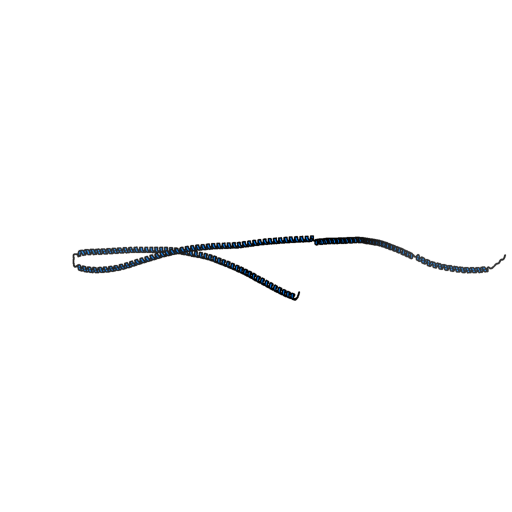62 1.00 94.62 252 LEU A CA 1
ATOM 2161 C C . LEU A 1 252 ? -25.182 -5.270 40.911 1.00 94.62 252 LEU A C 1
ATOM 2163 O O . LEU A 1 252 ? -26.121 -5.444 41.692 1.00 94.62 252 LEU A O 1
ATOM 2167 N N . GLU A 1 253 ? -24.179 -6.142 40.801 1.00 93.12 253 GLU A N 1
ATOM 2168 C CA . GLU A 1 253 ? -24.077 -7.376 41.586 1.00 93.12 253 GLU A CA 1
ATOM 2169 C C . GLU A 1 253 ? -23.982 -7.083 43.088 1.00 93.12 253 GLU A C 1
ATOM 2171 O O . GLU A 1 253 ? -24.714 -7.679 43.882 1.00 93.12 253 GLU A O 1
ATOM 2176 N N . LYS A 1 254 ? -23.176 -6.092 43.483 1.00 95.94 254 LYS A N 1
ATOM 2177 C CA . LYS A 1 254 ? -23.102 -5.625 44.874 1.00 95.94 254 LYS A CA 1
ATOM 2178 C C . LYS A 1 254 ? -24.450 -5.182 45.415 1.00 95.94 254 LYS A C 1
ATOM 2180 O O . LYS A 1 254 ? -24.844 -5.616 46.495 1.00 95.94 254 LYS A O 1
ATOM 2185 N N . VAL A 1 255 ? -25.171 -4.342 44.671 1.00 93.81 255 VAL A N 1
ATOM 2186 C CA . VAL A 1 255 ? -26.494 -3.854 45.088 1.00 93.81 255 VAL A CA 1
ATOM 2187 C C . VAL A 1 255 ? -27.476 -5.022 45.228 1.00 93.81 255 VAL A C 1
ATOM 2189 O O . VAL A 1 255 ? -28.268 -5.074 46.175 1.00 93.81 255 VAL A O 1
ATOM 2192 N N . GLN A 1 256 ? -27.414 -6.006 44.326 1.00 92.06 256 GLN A N 1
ATOM 2193 C CA . GLN A 1 256 ? -28.207 -7.230 44.441 1.00 92.06 256 GLN A CA 1
ATOM 2194 C C . GLN A 1 256 ? -27.836 -8.052 45.683 1.00 92.06 256 GLN A C 1
ATOM 2196 O O . GLN A 1 256 ? -28.729 -8.551 46.375 1.00 92.06 256 GLN A O 1
ATOM 2201 N N . GLU A 1 257 ? -26.549 -8.187 45.995 1.00 93.12 257 GLU A N 1
ATOM 2202 C CA . GLU A 1 257 ? -26.065 -8.940 47.151 1.00 93.12 257 GLU A CA 1
ATOM 2203 C C . GLU A 1 257 ? -26.415 -8.252 48.479 1.00 93.12 257 GLU A C 1
ATOM 2205 O O . GLU A 1 257 ? -26.905 -8.903 49.405 1.00 93.12 257 GLU A O 1
ATOM 2210 N N . GLU A 1 258 ? -26.257 -6.931 48.572 1.00 92.69 258 GLU A N 1
ATOM 2211 C CA . GLU A 1 258 ? -26.707 -6.130 49.715 1.00 92.69 258 GLU A CA 1
ATOM 2212 C C . GLU A 1 258 ? -28.206 -6.313 49.953 1.00 92.69 258 GLU A C 1
ATOM 2214 O O . GLU A 1 258 ? -28.648 -6.555 51.080 1.00 92.69 258 GLU A O 1
ATOM 2219 N N . ARG A 1 259 ? -29.007 -6.302 48.882 1.00 90.31 259 ARG A N 1
ATOM 2220 C CA . ARG A 1 259 ? -30.445 -6.565 48.973 1.00 90.31 259 ARG A CA 1
ATOM 2221 C C . ARG A 1 259 ? -30.742 -7.978 49.481 1.00 90.31 259 ARG A C 1
ATOM 2223 O O . ARG A 1 259 ? -31.650 -8.135 50.304 1.00 90.31 259 ARG A O 1
ATOM 2230 N N . ARG A 1 260 ? -29.998 -8.996 49.032 1.00 90.75 260 ARG A N 1
ATOM 2231 C CA . ARG A 1 260 ? -30.122 -10.378 49.537 1.00 90.75 260 ARG A CA 1
ATOM 2232 C C . ARG A 1 260 ? -29.794 -10.445 51.029 1.00 90.75 260 ARG A C 1
ATOM 2234 O O . ARG A 1 260 ? -30.611 -10.956 51.793 1.00 90.75 260 ARG A O 1
ATOM 2241 N N . LYS A 1 261 ? -28.693 -9.825 51.464 1.00 93.75 261 LYS A N 1
ATOM 2242 C CA . LYS A 1 261 ? -28.292 -9.734 52.881 1.00 93.75 261 LYS A CA 1
ATOM 2243 C C . LYS A 1 261 ? -29.361 -9.051 53.733 1.00 93.75 261 LYS A C 1
ATOM 2245 O O . LYS A 1 261 ? -29.740 -9.576 54.778 1.00 93.75 261 LYS A O 1
ATOM 2250 N N . MET A 1 262 ? -29.914 -7.929 53.273 1.00 88.81 262 MET A N 1
ATOM 2251 C CA . MET A 1 262 ? -30.999 -7.235 53.975 1.00 88.81 262 MET A CA 1
ATOM 2252 C C . MET A 1 262 ? -32.268 -8.091 54.069 1.00 88.81 262 MET A C 1
ATOM 2254 O O . MET A 1 262 ? -32.935 -8.097 55.104 1.00 88.81 262 MET A O 1
ATOM 2258 N N . ALA A 1 263 ? -32.612 -8.838 53.017 1.00 89.12 263 ALA A N 1
ATOM 2259 C CA . ALA A 1 263 ? -33.745 -9.761 53.045 1.00 89.12 263 ALA A CA 1
ATOM 2260 C C . ALA A 1 263 ? -33.516 -10.928 54.023 1.00 89.12 263 ALA A C 1
ATOM 2262 O O . ALA A 1 263 ? -34.430 -11.300 54.759 1.00 89.12 263 ALA A O 1
ATOM 2263 N N . GLU A 1 264 ? -32.304 -11.479 54.080 1.00 93.56 264 GLU A N 1
ATOM 2264 C CA . GLU A 1 264 ? -31.929 -12.522 55.040 1.00 93.56 264 GLU A CA 1
ATOM 2265 C C . GLU A 1 264 ? -31.948 -12.022 56.485 1.00 93.56 264 GLU A C 1
ATOM 2267 O O . GLU A 1 264 ? -32.483 -12.700 57.362 1.00 93.56 264 GLU A O 1
ATOM 2272 N N . GLN A 1 265 ? -31.410 -10.828 56.747 1.00 92.94 265 GLN A N 1
ATOM 2273 C CA . GLN A 1 265 ? -31.462 -10.207 58.071 1.00 92.94 265 GLN A CA 1
ATOM 2274 C C . GLN A 1 265 ? -32.908 -10.006 58.529 1.00 92.94 265 GLN A C 1
ATOM 2276 O O . GLN A 1 265 ? -33.243 -10.357 59.659 1.00 92.94 265 GLN A O 1
ATOM 2281 N N . ARG A 1 266 ? -33.793 -9.533 57.642 1.00 87.94 266 ARG A N 1
ATOM 2282 C CA . ARG A 1 266 ? -35.227 -9.399 57.944 1.00 87.94 266 ARG A CA 1
ATOM 2283 C C . ARG A 1 266 ? -35.855 -10.741 58.310 1.00 87.94 266 ARG A C 1
ATOM 2285 O O . ARG A 1 266 ? -36.426 -10.850 59.393 1.00 87.94 266 ARG A O 1
ATOM 2292 N N . LYS A 1 267 ? -35.645 -11.784 57.498 1.00 89.69 267 LYS A N 1
ATOM 2293 C CA . LYS A 1 267 ? -36.120 -13.147 57.803 1.00 89.69 267 LYS A CA 1
ATOM 2294 C C . LYS A 1 267 ? -35.614 -13.640 59.162 1.00 89.69 267 LYS A C 1
ATOM 2296 O O . LYS A 1 267 ? -36.383 -14.208 59.930 1.00 89.69 267 LYS A O 1
ATOM 2301 N N . LYS A 1 268 ? -34.344 -13.385 59.501 1.00 91.69 268 LYS A N 1
ATOM 2302 C CA . LYS A 1 268 ? -33.782 -13.721 60.822 1.00 91.69 268 LYS A CA 1
ATOM 2303 C C . LYS A 1 268 ? -34.500 -12.977 61.947 1.00 91.69 268 LYS A C 1
ATOM 2305 O O . LYS A 1 268 ? -34.848 -13.604 62.941 1.00 91.69 268 LYS A O 1
ATOM 2310 N N . THR A 1 269 ? -34.761 -11.677 61.796 1.00 90.75 269 THR A N 1
ATOM 2311 C CA . THR A 1 269 ? -35.492 -10.898 62.812 1.00 90.75 269 THR A CA 1
ATOM 2312 C C . THR A 1 269 ? -36.945 -11.347 62.970 1.00 90.75 269 THR A C 1
ATOM 2314 O O . THR A 1 269 ? -37.440 -11.412 64.093 1.00 90.75 269 THR A O 1
ATOM 2317 N N . GLU A 1 270 ? -37.622 -11.712 61.878 1.00 87.06 270 GLU A N 1
ATOM 2318 C CA . GLU A 1 270 ? -38.977 -12.276 61.906 1.00 87.06 270 GLU A CA 1
ATOM 2319 C C . GLU A 1 270 ? -38.986 -13.614 62.661 1.00 87.06 270 GLU A C 1
ATOM 2321 O O . GLU A 1 270 ? -39.791 -13.807 63.575 1.00 87.06 270 GLU A O 1
ATOM 2326 N N . LEU A 1 271 ? -38.017 -14.491 62.375 1.00 90.75 271 LEU A N 1
ATOM 2327 C CA . LEU A 1 271 ? -37.851 -15.765 63.076 1.00 90.75 271 LEU A CA 1
ATOM 2328 C C . LEU A 1 271 ? -37.534 -15.566 64.568 1.00 90.75 271 LEU A C 1
ATOM 2330 O O . LEU A 1 271 ? -38.111 -16.233 65.424 1.00 90.75 271 LEU A O 1
ATOM 2334 N N . GLN A 1 272 ? -36.652 -14.618 64.900 1.00 89.12 272 GLN A N 1
ATOM 2335 C CA . GLN A 1 272 ? -36.319 -14.272 66.284 1.00 89.12 272 GLN A CA 1
ATOM 2336 C C . GLN A 1 272 ? -37.550 -13.786 67.055 1.00 89.12 272 GLN A C 1
ATOM 2338 O O . GLN A 1 272 ? -37.766 -14.228 68.185 1.00 89.12 272 GLN A O 1
ATOM 2343 N N . ARG A 1 273 ? -38.376 -12.917 66.453 1.00 88.12 273 ARG A N 1
ATOM 2344 C CA . ARG A 1 273 ? -39.636 -12.444 67.051 1.00 88.12 273 ARG A CA 1
ATOM 2345 C C . ARG A 1 273 ? -40.614 -13.594 67.276 1.00 88.12 273 ARG A C 1
ATOM 2347 O O . ARG A 1 273 ? -41.190 -13.687 68.359 1.00 88.12 273 ARG A O 1
ATOM 2354 N N . PHE A 1 274 ? -40.759 -14.485 66.295 1.00 83.44 274 PHE A N 1
ATOM 2355 C CA . PHE A 1 274 ? -41.594 -15.678 66.422 1.00 83.44 274 PHE A CA 1
ATOM 2356 C C . PHE A 1 274 ? -41.143 -16.556 67.599 1.00 83.44 274 PHE A C 1
ATOM 2358 O O . PHE A 1 274 ? -41.955 -16.892 68.460 1.00 83.44 274 PHE A O 1
ATOM 2365 N N . LEU A 1 275 ? -39.842 -16.847 67.706 1.00 89.88 275 LEU A N 1
ATOM 2366 C CA . LEU A 1 275 ? -39.281 -17.622 68.817 1.00 89.88 275 LEU A CA 1
ATOM 2367 C C . LEU A 1 275 ? -39.499 -16.936 70.175 1.00 89.88 275 LEU A C 1
ATOM 2369 O O . LEU A 1 275 ? -39.919 -17.589 71.127 1.00 89.88 275 LEU A O 1
ATOM 2373 N N . HIS A 1 276 ? -39.287 -15.618 70.270 1.00 80.69 276 HIS A N 1
ATOM 2374 C CA . HIS A 1 276 ? -39.544 -14.859 71.502 1.00 80.69 276 HIS A CA 1
ATOM 2375 C C . HIS A 1 276 ? -41.007 -14.950 71.937 1.00 80.69 276 HIS A C 1
ATOM 2377 O O . HIS A 1 276 ? -41.289 -15.097 73.127 1.00 80.69 276 HIS A O 1
ATOM 2383 N N . HIS A 1 277 ? -41.943 -14.880 70.988 1.00 84.31 277 HIS A N 1
ATOM 2384 C CA . HIS A 1 277 ? -43.360 -15.037 71.286 1.00 84.31 277 HIS A CA 1
ATOM 2385 C C . HIS A 1 277 ? -43.667 -16.432 71.851 1.00 84.31 277 HIS A C 1
ATOM 2387 O O . HIS A 1 277 ? -44.358 -16.536 72.866 1.00 84.31 277 HIS A O 1
ATOM 2393 N N . GLN A 1 278 ? -43.090 -17.487 71.262 1.00 81.62 278 GLN A N 1
ATOM 2394 C CA . GLN A 1 278 ? -43.235 -18.861 71.756 1.00 81.62 278 GLN A CA 1
ATOM 2395 C C . GLN A 1 278 ? -42.675 -19.023 73.177 1.00 81.62 278 GLN A C 1
ATOM 2397 O O . GLN A 1 278 ? -43.390 -19.498 74.062 1.00 81.62 278 GLN A O 1
ATOM 2402 N N . PHE A 1 279 ? -41.447 -18.560 73.437 1.00 78.69 279 PHE A N 1
ATOM 2403 C CA . PHE A 1 279 ? -40.846 -18.623 74.776 1.00 78.69 279 PHE A CA 1
ATOM 2404 C C . PHE A 1 279 ? -41.641 -17.815 75.807 1.00 78.69 279 PHE A C 1
ATOM 2406 O O . PHE A 1 279 ? -41.886 -18.291 76.914 1.00 78.69 279 PHE A O 1
ATOM 2413 N N . ARG A 1 280 ? -42.125 -16.619 75.446 1.00 82.19 280 ARG A N 1
ATOM 2414 C CA . ARG A 1 280 ? -42.974 -15.802 76.327 1.00 82.19 280 ARG A CA 1
ATOM 2415 C C . ARG A 1 280 ? -44.298 -16.497 76.648 1.00 82.19 280 ARG A C 1
ATOM 2417 O O . ARG A 1 280 ? -44.763 -16.412 77.782 1.00 82.19 280 ARG A O 1
ATOM 2424 N N . ALA A 1 281 ? -44.901 -17.190 75.682 1.00 81.50 281 ALA A N 1
ATOM 2425 C CA . ALA A 1 281 ? -46.114 -17.971 75.905 1.00 81.50 281 ALA A CA 1
ATOM 2426 C C . ALA A 1 281 ? -45.864 -19.182 76.821 1.00 81.50 281 ALA A C 1
ATOM 2428 O O . ALA A 1 281 ? -46.701 -19.483 77.670 1.00 81.50 281 ALA A O 1
ATOM 2429 N N . GLN A 1 282 ? -44.717 -19.855 76.688 1.00 79.69 282 GLN A N 1
ATOM 2430 C CA . GLN A 1 282 ? -44.316 -20.951 77.578 1.00 79.69 282 GLN A CA 1
ATOM 2431 C C . GLN A 1 282 ? -44.053 -20.462 79.011 1.00 79.69 282 GLN A C 1
ATOM 2433 O O . GLN A 1 282 ? -44.581 -21.044 79.956 1.00 79.69 282 GLN A O 1
ATOM 2438 N N . LEU A 1 283 ? -43.317 -19.358 79.180 1.00 75.06 283 LEU A N 1
ATOM 2439 C CA . LEU A 1 283 ? -43.066 -18.750 80.494 1.00 75.06 283 LEU A CA 1
ATOM 2440 C C . LEU A 1 283 ? -44.362 -18.312 81.180 1.00 75.06 283 LEU A C 1
ATOM 2442 O O . LEU A 1 283 ? -44.521 -18.541 82.374 1.00 75.06 283 LEU A O 1
ATOM 2446 N N . ARG A 1 284 ? -45.314 -17.738 80.431 1.00 76.94 284 ARG A N 1
ATOM 2447 C CA . ARG A 1 284 ? -46.646 -17.403 80.959 1.00 76.94 284 ARG A CA 1
ATOM 2448 C C . ARG A 1 284 ? -47.395 -18.633 81.461 1.00 76.94 284 ARG A C 1
ATOM 2450 O O . ARG A 1 284 ? -47.924 -18.576 82.561 1.00 76.94 284 ARG A O 1
ATOM 2457 N N . ARG A 1 285 ? -47.392 -19.741 80.709 1.00 79.56 285 ARG A N 1
ATOM 2458 C CA . ARG A 1 285 ? -48.009 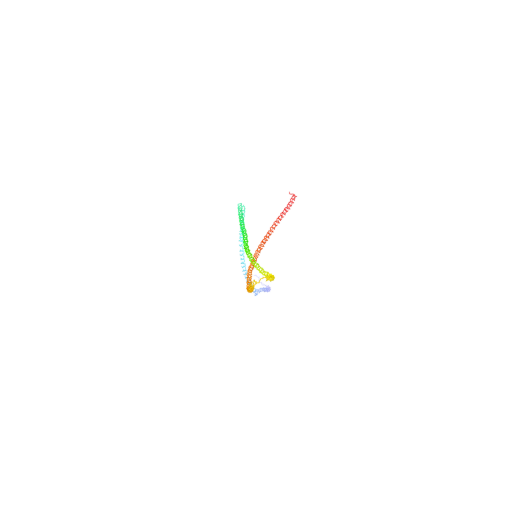-21.002 81.159 1.00 79.56 285 ARG A CA 1
ATOM 2459 C C . ARG A 1 285 ? -47.367 -21.522 82.443 1.00 79.56 285 ARG A C 1
ATOM 2461 O O . ARG A 1 285 ? -48.078 -21.915 83.357 1.00 79.56 285 ARG A O 1
ATOM 2468 N N . ARG A 1 286 ? -46.033 -21.486 82.544 1.00 78.12 286 ARG A N 1
ATOM 2469 C CA . ARG A 1 286 ? -45.335 -21.914 83.766 1.00 78.12 286 ARG A CA 1
ATOM 2470 C C . ARG A 1 286 ? -45.622 -20.991 84.954 1.00 78.12 286 ARG A C 1
ATOM 2472 O O . ARG A 1 286 ? -45.794 -21.481 86.060 1.00 78.12 286 ARG A O 1
ATOM 2479 N N . ALA A 1 287 ? -45.697 -19.679 84.731 1.00 77.19 287 ALA A N 1
ATOM 2480 C CA . ALA A 1 287 ? -46.061 -18.718 85.769 1.00 77.19 287 ALA A CA 1
ATOM 2481 C C . ALA A 1 287 ? -47.507 -18.912 86.251 1.00 77.19 287 ALA A C 1
ATOM 2483 O O . ALA A 1 287 ? -47.737 -18.859 87.451 1.00 77.19 287 ALA A O 1
ATOM 2484 N N . GLN A 1 288 ? -48.448 -19.192 85.341 1.00 80.25 288 GLN A N 1
ATOM 2485 C CA . GLN A 1 288 ? -49.832 -19.538 85.689 1.00 80.25 288 GLN A CA 1
ATOM 2486 C C . GLN A 1 288 ? -49.895 -20.799 86.557 1.00 80.25 288 GLN A C 1
ATOM 2488 O O . GLN A 1 288 ? -50.523 -20.765 87.603 1.00 80.25 288 GLN A O 1
ATOM 2493 N N . GLN A 1 289 ? -49.162 -21.861 86.202 1.00 79.69 289 GLN A N 1
ATOM 2494 C CA . GLN A 1 289 ? -49.076 -23.071 87.034 1.00 79.69 289 GLN A CA 1
ATOM 2495 C C . GLN A 1 289 ? -48.546 -22.780 88.446 1.00 79.69 289 GLN A C 1
ATOM 2497 O O . GLN A 1 289 ? -49.090 -23.277 89.420 1.00 79.69 289 GLN A O 1
ATOM 2502 N N . ILE A 1 290 ? -47.506 -21.948 88.572 1.00 77.62 290 ILE A N 1
ATOM 2503 C CA . ILE A 1 290 ? -46.961 -21.563 89.885 1.00 77.62 290 ILE A CA 1
ATOM 2504 C C . ILE A 1 290 ? -47.961 -20.695 90.663 1.00 77.62 290 ILE A C 1
ATOM 2506 O O . ILE A 1 290 ? -48.057 -20.816 91.879 1.00 77.62 290 ILE A O 1
ATOM 2510 N N . GLN A 1 291 ? -48.711 -19.816 89.990 1.00 75.38 291 GLN A N 1
ATOM 2511 C CA . GLN A 1 291 ? -49.783 -19.046 90.628 1.00 75.38 291 GLN A CA 1
ATOM 2512 C C . GLN A 1 291 ? -50.887 -19.966 91.159 1.00 75.38 291 GLN A C 1
ATOM 2514 O O . GLN A 1 291 ? -51.288 -19.794 92.302 1.00 75.38 291 GLN A O 1
ATOM 2519 N N . GLU A 1 292 ? -51.311 -20.964 90.381 1.00 80.62 292 GLU A N 1
ATOM 2520 C CA . GLU A 1 292 ? -52.285 -21.980 90.805 1.00 80.62 292 GLU A CA 1
ATOM 2521 C C . GLU A 1 292 ? -51.770 -22.797 92.008 1.00 80.62 292 GLU A C 1
ATOM 2523 O O . GLU A 1 292 ? -52.502 -22.988 92.977 1.00 80.62 292 GLU A O 1
ATOM 2528 N N . GLU A 1 293 ? -50.497 -23.221 91.996 1.00 78.12 293 GLU A N 1
ATOM 2529 C CA . GLU A 1 293 ? -49.841 -23.900 93.130 1.00 78.12 293 GLU A CA 1
ATOM 2530 C C . GLU A 1 293 ? -49.834 -23.012 94.397 1.00 78.12 293 GLU A C 1
ATOM 2532 O O . GLU A 1 293 ? -50.233 -23.455 95.473 1.00 78.12 293 GLU A O 1
ATOM 2537 N N . LEU A 1 294 ? -49.463 -21.730 94.276 1.00 77.75 294 LEU A N 1
ATOM 2538 C CA . LEU A 1 294 ? -49.441 -20.780 95.400 1.00 77.75 294 LEU A CA 1
ATOM 2539 C C . LEU A 1 294 ? -50.841 -20.414 95.915 1.00 77.75 294 LEU A C 1
ATOM 2541 O O . LEU A 1 294 ? -51.019 -20.164 97.109 1.00 77.75 294 LEU A O 1
ATOM 2545 N N . GLU A 1 295 ? -51.838 -20.335 95.035 1.00 80.38 295 GLU A N 1
ATOM 2546 C CA . GLU A 1 295 ? -53.234 -20.121 95.421 1.00 80.38 295 GLU A CA 1
ATOM 2547 C C . GLU A 1 295 ? -53.770 -21.312 96.214 1.00 80.38 295 GLU A C 1
ATOM 2549 O O . GLU A 1 295 ? -54.421 -21.107 97.241 1.00 80.38 295 GLU A O 1
ATOM 2554 N N . PHE A 1 296 ? -53.421 -22.534 95.810 1.00 76.25 296 PHE A N 1
ATOM 2555 C CA . PHE A 1 296 ? -53.730 -23.750 96.555 1.00 76.25 296 PHE A CA 1
ATOM 2556 C C . PHE A 1 296 ? -53.049 -23.772 97.934 1.00 76.25 296 PHE A C 1
ATOM 2558 O O . PHE A 1 296 ? -53.710 -24.015 98.946 1.00 76.25 296 PHE A O 1
ATOM 2565 N N . ASP A 1 297 ? -51.765 -23.413 98.018 1.00 76.81 297 ASP A N 1
ATOM 2566 C CA . ASP A 1 297 ? -51.060 -23.275 99.300 1.00 76.81 297 ASP A CA 1
ATOM 2567 C C . ASP A 1 297 ? -51.703 -22.195 100.193 1.00 76.81 297 ASP A C 1
ATOM 2569 O O . ASP A 1 297 ? -51.877 -22.381 101.402 1.00 76.81 297 ASP A O 1
ATOM 2573 N N . ARG A 1 298 ? -52.143 -21.073 99.605 1.00 75.62 298 ARG A N 1
ATOM 2574 C CA . ARG A 1 298 ? -52.897 -20.025 100.312 1.00 75.62 298 ARG A CA 1
ATOM 2575 C C . ARG A 1 298 ? -54.261 -20.519 100.798 1.00 75.62 298 ARG A C 1
ATOM 2577 O O . ARG A 1 298 ? -54.729 -20.058 101.839 1.00 75.62 298 ARG A O 1
ATOM 2584 N N . GLU A 1 299 ? -54.934 -21.399 100.062 1.00 79.81 299 GLU A N 1
ATOM 2585 C CA . GLU A 1 299 ? -56.168 -22.047 100.519 1.00 79.81 299 GLU A CA 1
ATOM 2586 C C . GLU A 1 299 ? -55.917 -22.984 101.702 1.00 79.81 299 GLU A C 1
ATOM 2588 O O . GLU A 1 299 ? -56.706 -22.976 102.645 1.00 79.81 299 GLU A O 1
ATOM 2593 N N . ILE A 1 300 ? -54.807 -23.727 101.714 1.00 74.94 300 ILE A N 1
ATOM 2594 C CA . ILE A 1 300 ? -54.408 -24.558 102.862 1.00 74.94 300 ILE A CA 1
ATOM 2595 C C . ILE A 1 300 ? -54.174 -23.687 104.099 1.00 74.94 300 ILE A C 1
ATOM 2597 O O . ILE A 1 300 ? -54.717 -23.974 105.164 1.00 74.94 300 ILE A O 1
ATOM 2601 N N . LEU A 1 301 ? -53.419 -22.594 103.958 1.00 73.19 301 LEU A N 1
ATOM 2602 C CA . LEU A 1 301 ? -53.180 -21.658 105.058 1.00 73.19 301 LEU A CA 1
ATOM 2603 C C . LEU A 1 301 ? -54.476 -21.004 105.548 1.00 73.19 301 LEU A C 1
ATOM 2605 O O . LEU A 1 301 ? -54.662 -20.885 106.754 1.00 73.19 301 LEU A O 1
ATOM 2609 N N . ARG A 1 302 ? -55.397 -20.642 104.642 1.00 74.94 302 ARG A N 1
ATOM 2610 C CA . ARG A 1 302 ? -56.731 -20.150 105.026 1.00 74.94 302 ARG A CA 1
ATOM 2611 C C . ARG A 1 302 ? -57.526 -21.189 105.809 1.00 74.94 302 ARG A C 1
ATOM 2613 O O . ARG A 1 302 ? -58.124 -20.827 106.809 1.00 74.94 302 ARG A O 1
ATOM 2620 N N . ARG A 1 303 ? -57.497 -22.468 105.420 1.00 73.94 303 ARG A N 1
ATOM 2621 C CA . ARG A 1 303 ? -58.152 -23.544 106.189 1.00 73.94 303 ARG A CA 1
ATOM 2622 C C . ARG A 1 303 ? -57.559 -23.685 107.593 1.00 73.94 303 ARG A C 1
ATOM 2624 O O . ARG A 1 303 ? -58.310 -23.833 108.548 1.00 73.94 303 ARG A O 1
ATOM 2631 N N . LEU A 1 304 ? -56.236 -23.584 107.727 1.00 69.88 304 LEU A N 1
ATOM 2632 C CA . LEU A 1 304 ? -55.563 -23.604 109.031 1.00 69.88 304 LEU A CA 1
ATOM 2633 C C . LEU A 1 304 ? -55.907 -22.370 109.875 1.00 69.88 304 LEU A C 1
ATOM 2635 O O . LEU A 1 304 ? -56.117 -22.487 111.079 1.00 69.88 304 LEU A O 1
ATOM 2639 N N . GLU A 1 305 ? -56.002 -21.194 109.252 1.00 72.12 305 GLU A N 1
ATOM 2640 C CA . GLU A 1 305 ? -56.422 -19.965 109.924 1.00 72.12 305 GLU A CA 1
ATOM 2641 C C . GLU A 1 305 ? -57.897 -20.029 110.347 1.00 72.12 305 GLU A C 1
ATOM 2643 O O . GLU A 1 305 ? -58.210 -19.632 111.461 1.00 72.12 305 GLU A O 1
ATOM 2648 N N . GLU A 1 306 ? -58.795 -20.580 109.526 1.00 69.56 306 GLU A N 1
ATOM 2649 C CA . GLU A 1 306 ? -60.193 -20.849 109.893 1.00 69.56 306 GLU A CA 1
ATOM 2650 C C . GLU A 1 306 ? -60.285 -21.830 111.077 1.00 69.56 306 GLU A C 1
ATOM 2652 O O . GLU A 1 306 ? -61.115 -21.653 111.966 1.00 69.56 306 GLU A O 1
ATOM 2657 N N . GLU A 1 307 ? -59.415 -22.841 111.148 1.00 59.31 307 GLU A N 1
ATOM 2658 C CA . GLU A 1 307 ? -59.316 -23.753 112.297 1.00 59.31 307 GLU A CA 1
ATOM 2659 C C . GLU A 1 307 ? -58.759 -23.062 113.558 1.00 59.31 307 GLU A C 1
ATOM 2661 O O . GLU A 1 307 ? -59.255 -23.288 114.665 1.00 59.31 307 GLU A O 1
ATOM 2666 N N . GLU A 1 308 ? -57.788 -22.157 113.413 1.00 59.47 308 GLU A N 1
ATOM 2667 C CA . GLU A 1 308 ? -57.234 -21.364 114.517 1.00 59.47 308 GLU A CA 1
ATOM 2668 C C . GLU A 1 308 ? -58.207 -20.265 114.988 1.00 59.47 308 GLU A C 1
ATOM 2670 O O . GLU A 1 308 ? -58.306 -19.973 116.180 1.00 59.47 308 GLU A O 1
ATOM 2675 N N . GLN A 1 309 ? -58.975 -19.673 114.074 1.00 59.69 309 GLN A N 1
ATOM 2676 C CA . GLN A 1 309 ? -60.045 -18.723 114.367 1.00 59.69 309 GLN A CA 1
ATOM 2677 C C . GLN A 1 309 ? -61.210 -19.427 115.070 1.00 59.69 309 GLN A C 1
ATOM 2679 O O . GLN A 1 309 ? -61.638 -18.934 116.112 1.00 59.69 309 GLN A O 1
ATOM 2684 N N . ARG A 1 310 ? -61.605 -20.640 114.650 1.00 54.53 310 ARG A N 1
ATOM 2685 C CA . ARG A 1 310 ? -62.521 -21.510 115.423 1.00 54.53 310 ARG A CA 1
ATOM 2686 C C . ARG A 1 310 ? -61.997 -21.803 116.838 1.00 54.53 310 ARG A C 1
ATOM 2688 O O . ARG A 1 310 ? -62.788 -21.936 117.770 1.00 54.53 310 ARG A O 1
ATOM 2695 N N . SER A 1 311 ? -60.673 -21.855 117.031 1.00 49.03 311 SER A N 1
ATOM 2696 C CA . SER A 1 311 ? -60.044 -21.968 118.358 1.00 49.03 311 SER A CA 1
ATOM 2697 C C . SER A 1 311 ? -60.018 -20.647 119.149 1.00 49.03 311 SER A C 1
ATOM 2699 O O . SER A 1 311 ? -60.012 -20.686 120.380 1.00 49.03 311 SER A O 1
ATOM 2701 N N . LYS A 1 312 ? -59.998 -19.483 118.487 1.00 50.16 312 LYS A N 1
ATOM 2702 C CA . LYS A 1 312 ? -59.975 -18.140 119.108 1.00 50.16 312 LYS A CA 1
ATOM 2703 C C . LYS A 1 312 ? -61.381 -17.573 119.382 1.00 50.16 312 LYS A C 1
ATOM 2705 O O . LYS A 1 312 ? -61.542 -16.755 120.285 1.00 50.16 312 LYS A O 1
ATOM 2710 N N . GLU A 1 313 ? -62.409 -18.043 118.678 1.00 52.22 313 GLU A N 1
ATOM 2711 C CA . GLU A 1 313 ? -63.823 -17.643 118.819 1.00 52.22 313 GLU A CA 1
ATOM 2712 C C . GLU A 1 313 ? -64.468 -18.036 120.162 1.00 52.22 313 GLU A C 1
ATOM 2714 O O . GLU A 1 313 ? -65.526 -17.518 120.520 1.00 52.22 313 GLU A O 1
ATOM 2719 N N . GLN A 1 314 ? -63.810 -18.870 120.973 1.00 48.31 314 GLN A N 1
ATOM 2720 C CA . GLN A 1 314 ? -64.254 -19.178 122.339 1.00 48.31 314 GLN A CA 1
ATOM 2721 C C . GLN A 1 314 ? -64.087 -18.000 123.322 1.00 48.31 314 GLN A C 1
ATOM 2723 O O . GLN A 1 314 ? -64.560 -18.078 124.458 1.00 48.31 314 GLN A O 1
ATOM 2728 N N . GLN A 1 315 ? -63.466 -16.883 122.916 1.00 44.78 315 GLN A N 1
ATOM 2729 C CA . GLN A 1 315 ? -63.317 -15.693 123.755 1.00 44.78 315 GLN A CA 1
ATOM 2730 C C . GLN A 1 315 ? -63.777 -14.407 123.041 1.00 44.78 315 GLN A C 1
ATOM 2732 O O . GLN A 1 315 ? -63.075 -13.823 122.222 1.00 44.78 315 GLN A O 1
ATOM 2737 N N . THR A 1 316 ? -64.928 -13.901 123.501 1.00 45.56 316 THR A N 1
ATOM 2738 C CA . THR A 1 316 ? -65.486 -12.532 123.386 1.00 45.56 316 THR A CA 1
ATOM 2739 C C . THR A 1 316 ? -66.600 -12.270 122.352 1.00 45.56 316 THR A C 1
ATOM 2741 O O . THR A 1 316 ? -66.399 -12.094 121.158 1.00 45.56 316 THR A O 1
ATOM 2744 N N . ALA A 1 317 ? -67.816 -12.084 122.884 1.00 52.03 317 ALA A N 1
ATOM 2745 C CA . ALA A 1 317 ? -69.074 -11.878 122.157 1.00 52.03 317 ALA A CA 1
ATOM 2746 C C . ALA A 1 317 ? -69.480 -10.401 121.924 1.00 52.03 317 ALA A C 1
ATOM 2748 O O . ALA A 1 317 ? -70.638 -10.116 121.633 1.00 52.03 317 ALA A O 1
ATOM 2749 N N . ARG A 1 318 ? -68.574 -9.422 122.064 1.00 51.66 318 ARG A N 1
ATOM 2750 C CA . ARG A 1 318 ? -68.913 -7.992 121.840 1.00 51.66 318 ARG A CA 1
ATOM 2751 C C . ARG A 1 318 ? -68.201 -7.341 120.655 1.00 51.66 318 ARG A C 1
ATOM 2753 O O . ARG A 1 318 ? -68.666 -6.316 120.177 1.00 51.66 318 ARG A O 1
ATOM 2760 N N . GLN A 1 319 ? -67.154 -7.968 120.121 1.00 50.88 319 GLN A N 1
ATOM 2761 C CA . GLN A 1 319 ? -66.542 -7.559 118.852 1.00 50.88 319 GLN A CA 1
ATOM 2762 C C . GLN A 1 319 ? -67.218 -8.207 117.624 1.00 50.88 319 GLN A C 1
ATOM 2764 O O . GLN A 1 319 ? -66.938 -7.787 116.509 1.00 50.88 319 GLN A O 1
ATOM 2769 N N . MET A 1 320 ? -68.106 -9.196 117.817 1.00 53.34 320 MET A N 1
ATOM 2770 C CA . MET A 1 320 ? -68.680 -10.032 116.746 1.00 53.34 320 MET A CA 1
ATOM 2771 C C . MET A 1 320 ? -69.636 -9.273 115.819 1.00 53.34 320 MET A C 1
ATOM 2773 O O . MET A 1 320 ? -69.451 -9.330 114.620 1.00 53.34 320 MET A O 1
ATOM 2777 N N . LYS A 1 321 ? -70.551 -8.438 116.332 1.00 55.81 321 LYS A N 1
ATOM 2778 C CA . LYS A 1 321 ? -71.523 -7.717 115.479 1.00 55.81 321 LYS A CA 1
ATOM 2779 C C . LYS A 1 321 ? -70.883 -6.675 114.550 1.00 55.81 321 LYS A C 1
ATOM 2781 O O . LYS A 1 321 ? -71.222 -6.588 113.380 1.00 55.81 321 LYS A O 1
ATOM 2786 N N . ALA A 1 322 ? -69.896 -5.926 115.048 1.00 60.66 322 ALA A N 1
ATOM 2787 C CA . ALA A 1 322 ? -69.141 -4.984 114.217 1.00 60.66 322 ALA A CA 1
ATOM 2788 C C . ALA A 1 322 ? -68.196 -5.703 113.237 1.00 60.66 322 ALA A C 1
ATOM 2790 O O . ALA A 1 322 ? -67.910 -5.174 112.168 1.00 60.66 322 ALA A O 1
ATOM 2791 N N . LYS A 1 323 ? -67.711 -6.905 113.584 1.00 66.31 323 LYS A N 1
ATOM 2792 C CA . LYS A 1 323 ? -66.950 -7.760 112.665 1.00 66.31 323 LYS A CA 1
ATOM 2793 C C . LYS A 1 323 ? -67.855 -8.368 111.595 1.00 66.31 323 LYS A C 1
ATOM 2795 O O . LYS A 1 323 ? -67.439 -8.350 110.450 1.00 66.31 323 LYS A O 1
ATOM 2800 N N . GLU A 1 324 ? -69.064 -8.800 111.936 1.00 66.50 324 GLU A N 1
ATOM 2801 C CA . GLU A 1 324 ? -70.066 -9.374 111.028 1.00 66.50 324 GLU A CA 1
ATOM 2802 C C . GLU A 1 324 ? -70.566 -8.342 110.008 1.00 66.50 324 GLU A C 1
ATOM 2804 O O . GLU A 1 324 ? -70.557 -8.626 108.818 1.00 66.50 324 GLU A O 1
ATOM 2809 N N . ASP A 1 325 ? -70.894 -7.112 110.424 1.00 66.56 325 ASP A N 1
ATOM 2810 C CA . ASP A 1 325 ? -71.316 -6.052 109.491 1.00 66.56 325 ASP A CA 1
ATOM 2811 C C . ASP A 1 325 ? -70.163 -5.611 108.568 1.00 66.56 325 ASP A C 1
ATOM 2813 O O . ASP A 1 325 ? -70.348 -5.371 107.372 1.00 66.56 325 ASP A O 1
ATOM 2817 N N . VAL A 1 326 ? -68.938 -5.538 109.104 1.00 69.62 326 VAL A N 1
ATOM 2818 C CA . VAL A 1 326 ? -67.728 -5.259 108.314 1.00 69.62 326 VAL A CA 1
ATOM 2819 C C . VAL A 1 326 ? -67.384 -6.432 107.392 1.00 69.62 326 VAL A C 1
ATOM 2821 O O . VAL A 1 326 ? -66.926 -6.195 106.279 1.00 69.62 326 VAL A O 1
ATOM 2824 N N . GLN A 1 327 ? -67.599 -7.679 107.811 1.00 76.38 327 GLN A N 1
ATOM 2825 C CA . GLN A 1 327 ? -67.414 -8.883 106.995 1.00 76.38 327 GLN A CA 1
ATOM 2826 C C . GLN A 1 327 ? -68.458 -8.950 105.880 1.00 76.38 327 GLN A C 1
ATOM 2828 O O . GLN A 1 327 ? -68.079 -9.137 104.732 1.00 76.38 327 GLN A O 1
ATOM 2833 N N . TRP A 1 328 ? -69.730 -8.672 106.168 1.00 77.19 328 TRP A N 1
ATOM 2834 C CA . TRP A 1 328 ? -70.797 -8.630 105.170 1.00 77.19 328 TRP A CA 1
ATOM 2835 C C . TRP A 1 328 ? -70.545 -7.544 104.119 1.00 77.19 328 TRP A C 1
ATOM 2837 O O . TRP A 1 328 ? -70.599 -7.811 102.919 1.00 77.19 328 TRP A O 1
ATOM 2847 N N . MET A 1 329 ? -70.171 -6.328 104.539 1.00 69.81 329 MET A N 1
ATOM 2848 C CA . MET A 1 329 ? -69.788 -5.274 103.592 1.00 69.81 329 MET A CA 1
ATOM 2849 C C . MET A 1 329 ? -68.530 -5.641 102.794 1.00 69.81 329 MET A C 1
ATOM 2851 O O . MET A 1 329 ? -68.467 -5.344 101.603 1.00 69.81 329 MET A O 1
ATOM 2855 N N . LYS A 1 330 ? -67.543 -6.307 103.408 1.00 74.81 330 LYS A N 1
ATOM 2856 C CA . LYS A 1 330 ? -66.363 -6.822 102.696 1.00 74.81 330 LYS A CA 1
ATOM 2857 C C . LYS A 1 330 ? -66.748 -7.863 101.649 1.00 74.81 330 LYS A C 1
ATOM 2859 O O . LYS A 1 330 ? -66.310 -7.739 100.514 1.00 74.81 330 LYS A O 1
ATOM 2864 N N . GLU A 1 331 ? -67.597 -8.828 101.984 1.00 79.00 331 GLU A N 1
ATOM 2865 C CA . GLU A 1 331 ? -68.061 -9.866 101.061 1.00 79.00 331 GLU A CA 1
ATOM 2866 C C . GLU A 1 331 ? -68.843 -9.275 99.883 1.00 79.00 331 GLU A C 1
ATOM 2868 O O . GLU A 1 331 ? -68.613 -9.656 98.734 1.00 79.00 331 GLU A O 1
ATOM 2873 N N . VAL A 1 332 ? -69.719 -8.298 100.136 1.00 81.12 332 VAL A N 1
ATOM 2874 C CA . VAL A 1 332 ? -70.470 -7.600 99.080 1.00 81.12 332 VAL A CA 1
ATOM 2875 C C . VAL A 1 332 ? -69.534 -6.787 98.179 1.00 81.12 332 VAL A C 1
ATOM 2877 O O . VAL A 1 332 ? -69.662 -6.844 96.953 1.00 81.12 332 VAL A O 1
ATOM 2880 N N . LEU A 1 333 ? -68.564 -6.067 98.753 1.00 69.94 333 LEU A N 1
ATOM 2881 C CA . LEU A 1 333 ? -67.562 -5.320 97.985 1.00 69.94 333 LEU A CA 1
ATOM 2882 C C . LEU A 1 333 ? -66.649 -6.252 97.180 1.00 69.94 333 LEU A C 1
ATOM 2884 O O . LEU A 1 333 ? -66.339 -5.958 96.028 1.00 69.94 333 LEU A O 1
ATOM 2888 N N . GLU A 1 334 ? -66.265 -7.401 97.731 1.00 79.50 334 GLU A N 1
ATOM 2889 C CA . GLU A 1 334 ? -65.495 -8.422 97.020 1.00 79.50 334 GLU A CA 1
ATOM 2890 C C . GLU A 1 334 ? -66.287 -9.043 95.865 1.00 79.50 334 GLU A C 1
ATOM 2892 O O . GLU A 1 334 ? -65.726 -9.295 94.799 1.00 79.50 334 GLU A O 1
ATOM 2897 N N . GLN A 1 335 ? -67.588 -9.287 96.038 1.00 80.12 335 GLN A N 1
ATOM 2898 C CA . GLN A 1 335 ? -68.452 -9.780 94.963 1.00 80.12 335 GLN A CA 1
ATOM 2899 C C . GLN A 1 335 ? -68.617 -8.742 93.844 1.00 80.12 335 GLN A C 1
ATOM 2901 O O . GLN A 1 335 ? -68.539 -9.102 92.668 1.00 80.12 335 GLN A O 1
ATOM 2906 N N . GLN A 1 336 ? -68.777 -7.461 94.193 1.00 70.88 336 GLN A N 1
ATOM 2907 C CA . GLN A 1 336 ? -68.821 -6.348 93.236 1.00 70.88 336 GLN A CA 1
ATOM 2908 C C . GLN A 1 336 ? -67.494 -6.207 92.475 1.00 70.88 336 GLN A C 1
ATOM 2910 O O . GLN A 1 336 ? -67.496 -6.174 91.247 1.00 70.88 336 GLN A O 1
ATOM 2915 N N . LEU A 1 337 ? -66.354 -6.242 93.174 1.00 76.62 337 LEU A N 1
ATOM 2916 C CA . LEU A 1 337 ? -65.021 -6.215 92.559 1.00 76.62 337 LEU A CA 1
ATOM 2917 C C . LEU A 1 337 ? -64.790 -7.405 91.617 1.00 76.62 337 LEU A C 1
ATOM 2919 O O . LEU A 1 337 ? -64.230 -7.232 90.540 1.00 76.62 3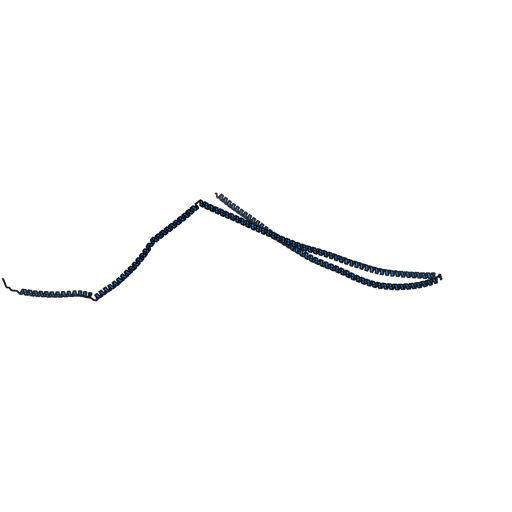37 LEU A O 1
ATOM 2923 N N . LYS A 1 338 ? -65.257 -8.610 91.973 1.00 81.12 338 LYS A N 1
ATOM 2924 C CA . LYS A 1 338 ? -65.177 -9.796 91.098 1.00 81.12 338 LYS A CA 1
ATOM 2925 C C . LYS A 1 338 ? -66.026 -9.650 89.833 1.00 81.12 338 LYS A C 1
ATOM 2927 O O . LYS A 1 338 ? -65.650 -10.189 88.795 1.00 81.12 338 LYS A O 1
ATOM 2932 N N . LEU A 1 339 ? -67.175 -8.979 89.906 1.00 79.88 339 LEU A N 1
ATOM 2933 C CA . LEU A 1 339 ? -68.030 -8.729 88.743 1.00 79.88 339 LEU A CA 1
ATOM 2934 C C . LEU A 1 339 ? -67.442 -7.654 87.828 1.00 79.88 339 LEU A C 1
ATOM 2936 O O . LEU A 1 339 ? -67.411 -7.863 86.618 1.00 79.88 339 LEU A O 1
ATOM 2940 N N . GLU A 1 340 ? -66.928 -6.559 88.387 1.00 73.94 340 GLU A N 1
ATOM 2941 C CA . GLU A 1 340 ? -66.225 -5.535 87.606 1.00 73.94 340 GLU A CA 1
ATOM 2942 C C . GLU A 1 340 ? -64.957 -6.103 86.958 1.00 73.94 340 GLU A C 1
ATOM 2944 O O . GLU A 1 340 ? -64.763 -5.921 85.764 1.00 73.94 340 GLU A O 1
ATOM 2949 N N . ALA A 1 341 ? -64.181 -6.934 87.660 1.00 81.50 341 ALA A N 1
ATOM 2950 C CA . ALA A 1 341 ? -63.027 -7.618 87.069 1.00 81.50 341 ALA A CA 1
ATOM 2951 C C . ALA A 1 341 ? -63.405 -8.543 85.892 1.00 81.50 341 ALA A C 1
ATOM 2953 O O . ALA A 1 341 ? -62.654 -8.659 84.925 1.00 81.50 341 ALA A O 1
ATOM 2954 N N . LYS A 1 342 ? -64.575 -9.201 85.939 1.00 80.25 342 LYS A N 1
ATOM 2955 C CA . LYS A 1 342 ? -65.091 -9.995 84.806 1.00 80.25 342 LYS A CA 1
ATOM 2956 C C . LYS A 1 342 ? -65.500 -9.106 83.633 1.00 80.25 342 LYS A C 1
ATOM 2958 O O . LYS A 1 342 ? -65.160 -9.427 82.500 1.00 80.25 342 LYS A O 1
ATOM 2963 N N . ARG A 1 343 ? -66.178 -7.985 83.902 1.00 75.94 343 ARG A N 1
ATOM 2964 C CA . ARG A 1 343 ? -66.561 -6.995 82.879 1.00 75.94 343 ARG A CA 1
ATOM 2965 C C . ARG A 1 343 ? -65.333 -6.372 82.219 1.00 75.94 343 ARG A C 1
ATOM 2967 O O . ARG A 1 343 ? -65.274 -6.296 80.997 1.00 75.94 343 ARG A O 1
ATOM 2974 N N . GLU A 1 344 ? -64.332 -5.992 83.007 1.00 71.44 344 GLU A N 1
ATOM 2975 C CA . GLU A 1 344 ? -63.041 -5.510 82.514 1.00 71.44 344 GLU A CA 1
ATOM 2976 C C . GLU A 1 344 ? -62.340 -6.574 81.660 1.00 71.44 344 GLU A C 1
ATOM 2978 O O . GLU A 1 344 ? -61.855 -6.256 80.579 1.00 71.44 344 GLU A O 1
ATOM 2983 N N . ALA A 1 345 ? -62.353 -7.848 82.073 1.00 82.12 345 ALA A N 1
ATOM 2984 C CA . ALA A 1 345 ? -61.774 -8.943 81.293 1.00 82.12 345 ALA A CA 1
ATOM 2985 C C . ALA A 1 345 ? -62.504 -9.198 79.959 1.00 82.12 345 ALA A C 1
ATOM 2987 O O . ALA A 1 345 ? -61.853 -9.510 78.959 1.00 82.12 345 ALA A O 1
ATOM 2988 N N . GLU A 1 346 ? -63.833 -9.064 79.930 1.00 77.62 346 GLU A N 1
ATOM 2989 C CA . GLU A 1 346 ? -64.647 -9.153 78.711 1.00 77.62 346 GLU A CA 1
ATOM 2990 C C . GLU A 1 346 ? -64.354 -7.986 77.757 1.00 77.62 346 GLU A C 1
ATOM 2992 O O . GLU A 1 346 ? -64.113 -8.214 76.569 1.00 77.62 346 GLU A O 1
ATOM 2997 N N . LEU A 1 347 ? -64.289 -6.751 78.270 1.00 72.50 347 LEU A N 1
ATOM 2998 C CA . LEU A 1 347 ? -63.904 -5.566 77.492 1.00 72.50 347 LEU A CA 1
ATOM 2999 C C . LEU A 1 347 ? -62.485 -5.707 76.924 1.00 72.50 347 LEU A C 1
ATOM 3001 O O . LEU A 1 347 ? -62.260 -5.490 75.733 1.00 72.50 347 LEU A O 1
ATOM 3005 N N . ASP A 1 348 ? -61.538 -6.156 77.746 1.00 76.75 348 ASP A N 1
ATOM 3006 C CA . ASP A 1 348 ? -60.170 -6.477 77.341 1.00 76.75 348 ASP A CA 1
ATOM 3007 C C . ASP A 1 348 ? -60.115 -7.527 76.224 1.00 76.75 348 ASP A C 1
ATOM 3009 O O . ASP A 1 348 ? -59.263 -7.450 75.333 1.00 76.75 348 ASP A O 1
ATOM 3013 N N . LEU A 1 349 ? -60.986 -8.539 76.271 1.00 82.31 349 LEU A N 1
ATOM 3014 C CA . LEU A 1 349 ? -61.058 -9.578 75.246 1.00 82.31 349 LEU A CA 1
ATOM 3015 C C . LEU A 1 349 ? -61.500 -8.982 73.905 1.00 82.31 349 LEU A C 1
ATOM 3017 O O . LEU A 1 349 ? -60.838 -9.212 72.892 1.00 82.31 349 LEU A O 1
ATOM 3021 N N . VAL A 1 350 ? -62.553 -8.161 73.915 1.00 77.81 350 VAL A N 1
ATOM 3022 C CA . VAL A 1 350 ? -63.060 -7.476 72.717 1.00 77.81 350 VAL A CA 1
ATOM 3023 C C . VAL A 1 350 ? -61.984 -6.564 72.119 1.00 77.81 350 VAL A C 1
ATOM 3025 O O . VAL A 1 350 ? -61.691 -6.675 70.928 1.00 77.81 350 VAL A O 1
ATOM 3028 N N . TYR A 1 351 ? -61.297 -5.753 72.933 1.00 75.06 351 TYR A N 1
ATOM 3029 C CA . TYR A 1 351 ? -60.202 -4.898 72.453 1.00 75.06 351 TYR A CA 1
ATOM 3030 C C . TYR A 1 351 ? -59.029 -5.695 71.866 1.00 75.06 351 TYR A C 1
ATOM 3032 O O . TYR A 1 351 ? -58.432 -5.287 70.865 1.00 75.06 351 TYR A O 1
ATOM 3040 N N . ARG A 1 352 ? -58.692 -6.855 72.449 1.00 82.06 352 ARG A N 1
ATOM 3041 C CA . ARG A 1 352 ? -57.656 -7.751 71.906 1.00 82.06 352 ARG A CA 1
ATOM 3042 C C . ARG A 1 352 ? -58.069 -8.345 70.562 1.00 82.06 352 ARG A C 1
ATOM 3044 O O . ARG A 1 352 ? -57.232 -8.437 69.665 1.00 82.06 352 ARG A O 1
ATOM 3051 N N . GLU A 1 353 ? -59.325 -8.752 70.410 1.00 79.62 353 GLU A N 1
ATOM 3052 C CA . GLU A 1 353 ? -59.836 -9.336 69.168 1.00 79.62 353 GLU A CA 1
ATOM 3053 C C . GLU A 1 353 ? -59.945 -8.309 68.037 1.00 79.62 353 GLU A C 1
ATOM 3055 O O . GLU A 1 353 ? -59.496 -8.580 66.919 1.00 79.62 353 GLU A O 1
ATOM 3060 N N . GLU A 1 354 ? -60.476 -7.118 68.316 1.00 78.06 354 GLU A N 1
ATOM 3061 C CA . GLU A 1 354 ? -60.526 -6.016 67.350 1.00 78.06 354 GLU A CA 1
ATOM 3062 C C . GLU A 1 354 ? -59.117 -5.565 66.953 1.00 78.06 354 GLU A C 1
ATOM 3064 O O . GLU A 1 354 ? -58.808 -5.469 65.761 1.00 78.06 354 GLU A O 1
ATOM 3069 N N . GLY A 1 355 ? -58.223 -5.402 67.934 1.00 81.62 355 GLY A N 1
ATOM 3070 C CA . GLY A 1 355 ? -56.814 -5.101 67.695 1.00 81.62 355 GLY A CA 1
ATOM 3071 C C . GLY A 1 355 ? -56.128 -6.155 66.822 1.00 81.62 355 GLY A C 1
ATOM 3072 O O . GLY A 1 355 ? -55.400 -5.806 65.891 1.00 81.62 355 GLY A O 1
ATOM 3073 N N . ARG A 1 356 ? -56.407 -7.448 67.047 1.00 82.19 356 ARG A N 1
ATOM 3074 C CA . ARG A 1 356 ? -55.883 -8.551 66.227 1.00 82.19 356 ARG A CA 1
ATOM 3075 C C . ARG A 1 356 ? -56.401 -8.501 64.789 1.00 82.19 356 ARG A C 1
ATOM 3077 O O . ARG A 1 356 ? -55.609 -8.665 63.865 1.00 82.19 356 ARG A O 1
ATOM 3084 N N . ARG A 1 357 ? -57.700 -8.266 64.577 1.00 83.19 357 ARG A N 1
ATOM 3085 C CA . ARG A 1 357 ? -58.292 -8.189 63.227 1.00 83.19 357 ARG A CA 1
ATOM 3086 C C . ARG A 1 357 ? -57.710 -7.034 62.420 1.00 83.19 357 ARG A C 1
ATOM 3088 O O . ARG A 1 357 ? -57.331 -7.234 61.266 1.00 83.19 357 ARG A O 1
ATOM 3095 N N . VAL A 1 358 ? -57.600 -5.852 63.029 1.00 83.12 358 VAL A N 1
ATOM 3096 C CA . VAL A 1 358 ? -56.976 -4.681 62.392 1.00 83.12 358 VAL A CA 1
ATOM 3097 C C . VAL A 1 358 ? -55.508 -4.972 62.073 1.00 83.12 358 VAL A C 1
ATOM 3099 O O . VAL A 1 358 ? -55.048 -4.672 60.973 1.00 83.12 358 VAL A O 1
ATOM 3102 N N . TRP A 1 359 ? -54.783 -5.623 62.986 1.00 83.44 359 TRP A N 1
ATOM 3103 C CA . TRP A 1 359 ? -53.393 -6.015 62.757 1.00 83.44 359 TRP A CA 1
ATOM 3104 C C . TRP A 1 359 ? -53.233 -6.996 61.587 1.00 83.44 359 TRP A C 1
ATOM 3106 O O . TRP A 1 359 ? -52.398 -6.776 60.715 1.00 83.44 359 TRP A O 1
ATOM 3116 N N . GLU A 1 360 ? -54.055 -8.045 61.514 1.00 85.38 360 GLU A N 1
ATOM 3117 C CA . GLU A 1 360 ? -54.020 -9.030 60.423 1.00 85.38 360 GLU A CA 1
ATOM 3118 C C . GLU A 1 360 ? -54.361 -8.413 59.055 1.00 85.38 360 GLU A C 1
ATOM 3120 O O . GLU A 1 360 ? -53.803 -8.818 58.033 1.00 85.38 360 GLU A O 1
ATOM 3125 N N . GLN A 1 361 ? -55.264 -7.428 59.011 1.00 89.44 361 GLN A N 1
ATOM 3126 C CA . GLN A 1 361 ? -55.547 -6.674 57.786 1.00 89.44 361 GLN A CA 1
ATOM 3127 C C . GLN A 1 361 ? -54.336 -5.844 57.348 1.00 89.44 361 GLN A C 1
ATOM 3129 O O . GLN A 1 361 ? -53.947 -5.910 56.181 1.00 89.44 361 GLN A O 1
ATOM 3134 N N . ARG A 1 362 ? -53.693 -5.132 58.283 1.00 87.06 362 ARG A N 1
ATOM 3135 C CA . ARG A 1 362 ? -52.480 -4.348 58.005 1.00 87.06 362 ARG A CA 1
ATOM 3136 C C . ARG A 1 362 ? -51.300 -5.212 57.565 1.00 87.06 362 ARG A C 1
ATOM 3138 O O . ARG A 1 362 ? -50.618 -4.844 56.617 1.00 87.06 362 ARG A O 1
ATOM 3145 N N . GLU A 1 363 ? -51.103 -6.379 58.173 1.00 84.12 363 GLU A N 1
ATOM 3146 C CA . GLU A 1 363 ? -50.102 -7.372 57.748 1.00 84.12 363 GLU A CA 1
ATOM 3147 C C . GLU A 1 363 ? -50.302 -7.781 56.281 1.00 84.12 363 GLU A C 1
ATOM 3149 O O . GLU A 1 363 ? -49.375 -7.710 55.476 1.00 84.12 363 GLU A O 1
ATOM 3154 N N . LYS A 1 364 ? -51.541 -8.104 55.885 1.00 89.44 364 LYS A N 1
ATOM 3155 C CA . LYS A 1 364 ? -51.866 -8.456 54.491 1.00 89.44 364 LYS A CA 1
ATOM 3156 C C . LYS A 1 364 ? -51.634 -7.297 53.519 1.00 89.44 364 LYS A C 1
ATOM 3158 O O . LYS A 1 364 ? -51.177 -7.532 52.400 1.00 89.44 364 LYS A O 1
ATOM 3163 N N . GLU A 1 365 ? -51.965 -6.065 53.907 1.00 91.12 365 GLU A N 1
ATOM 3164 C CA . GLU A 1 365 ? -51.674 -4.864 53.109 1.00 91.12 365 GLU A CA 1
ATOM 3165 C C . GLU A 1 365 ? -50.164 -4.677 52.929 1.00 91.12 365 GLU A C 1
ATOM 3167 O O . GLU A 1 365 ? -49.684 -4.565 51.799 1.00 91.12 365 GLU A O 1
ATOM 3172 N N . TRP A 1 366 ? -49.401 -4.736 54.021 1.00 90.31 366 TRP A N 1
ATOM 3173 C CA . TRP A 1 366 ? -47.947 -4.612 53.990 1.00 90.31 366 TRP A CA 1
ATOM 3174 C C . TRP A 1 366 ? -47.276 -5.730 53.194 1.00 90.31 366 TRP A C 1
ATOM 3176 O O . TRP A 1 366 ? -46.317 -5.463 52.472 1.00 90.31 366 TRP A O 1
ATOM 3186 N N . GLU A 1 367 ? -47.779 -6.963 53.249 1.00 89.12 367 GLU A N 1
ATOM 3187 C CA . GLU A 1 367 ? -47.261 -8.074 52.449 1.00 89.12 367 GLU A CA 1
ATOM 3188 C C . GLU A 1 367 ? -47.516 -7.859 50.949 1.00 89.12 367 GLU A C 1
ATOM 3190 O O . GLU A 1 367 ? -46.611 -8.053 50.131 1.00 89.12 367 GLU A O 1
ATOM 3195 N N . ARG A 1 368 ? -48.709 -7.382 50.569 1.00 92.56 368 ARG A N 1
ATOM 3196 C CA . ARG A 1 368 ? -49.021 -7.020 49.174 1.00 92.56 368 ARG A CA 1
ATOM 3197 C C . ARG A 1 368 ? -48.116 -5.902 48.674 1.00 92.56 368 ARG A C 1
ATOM 3199 O O . ARG A 1 368 ? -47.530 -6.033 47.599 1.00 92.56 368 ARG A O 1
ATOM 3206 N N . GLU A 1 369 ? -47.950 -4.841 49.460 1.00 90.44 369 GLU A N 1
ATOM 3207 C CA . GLU A 1 369 ? -47.015 -3.763 49.139 1.00 90.44 369 GLU A CA 1
ATOM 3208 C C . GLU A 1 369 ? -45.578 -4.275 49.031 1.00 90.44 369 GLU A C 1
ATOM 3210 O O . GLU A 1 369 ? -44.849 -3.892 48.115 1.00 90.44 369 GLU A O 1
ATOM 3215 N N . ARG A 1 370 ? -45.158 -5.173 49.929 1.00 88.88 370 ARG A N 1
ATOM 3216 C CA . ARG A 1 370 ? -43.821 -5.773 49.904 1.00 88.88 370 ARG A CA 1
ATOM 3217 C C . ARG A 1 370 ? -43.597 -6.541 48.609 1.00 88.88 370 ARG A C 1
ATOM 3219 O O . ARG A 1 370 ? -42.556 -6.355 47.982 1.00 88.88 370 ARG A O 1
ATOM 3226 N N . ILE A 1 371 ? -44.552 -7.374 48.201 1.00 91.44 371 ILE A N 1
ATOM 3227 C CA . ILE A 1 371 ? -44.477 -8.147 46.956 1.00 91.44 371 ILE A CA 1
ATOM 3228 C C . ILE A 1 371 ? -44.449 -7.206 45.745 1.00 91.44 371 ILE A C 1
ATOM 3230 O O . ILE A 1 371 ? -43.623 -7.398 44.856 1.00 91.44 371 ILE A O 1
ATOM 3234 N N . ALA A 1 372 ? -45.282 -6.162 45.722 1.00 93.19 372 ALA A N 1
ATOM 3235 C CA . ALA A 1 372 ? -45.292 -5.174 44.642 1.00 93.19 372 ALA A CA 1
ATOM 3236 C C . ALA A 1 372 ? -43.949 -4.434 44.526 1.00 93.19 372 ALA A C 1
ATOM 3238 O O . ALA A 1 372 ? -43.352 -4.397 43.452 1.00 93.19 372 ALA A O 1
ATOM 3239 N N . ARG A 1 373 ? -43.408 -3.935 45.647 1.00 88.44 373 ARG A N 1
ATOM 3240 C CA . ARG A 1 373 ? -42.077 -3.305 45.695 1.00 88.44 373 ARG A CA 1
ATOM 3241 C C . ARG A 1 373 ? -40.976 -4.279 45.276 1.00 88.44 373 ARG A C 1
ATOM 3243 O O . ARG A 1 373 ? -40.017 -3.880 44.621 1.00 88.44 373 ARG A O 1
ATOM 3250 N N . GLN A 1 374 ? -41.087 -5.555 45.654 1.00 89.62 374 GLN A N 1
ATOM 3251 C CA . GLN A 1 374 ? -40.112 -6.573 45.270 1.00 89.62 374 GLN A CA 1
ATOM 3252 C C . GLN A 1 374 ? -40.104 -6.833 43.766 1.00 89.62 374 GLN A C 1
ATOM 3254 O O . GLN A 1 374 ? -39.006 -6.892 43.210 1.00 89.62 374 GLN A O 1
ATOM 3259 N N . LYS A 1 375 ? -41.289 -6.957 43.153 1.00 93.19 375 LYS A N 1
ATOM 3260 C CA . LYS A 1 375 ? -41.475 -7.131 41.706 1.00 93.19 375 LYS A CA 1
ATOM 3261 C C . LYS A 1 375 ? -40.932 -5.938 40.930 1.00 93.19 375 LYS A C 1
ATOM 3263 O O . LYS A 1 375 ? -40.037 -6.128 40.121 1.00 93.19 375 LYS A O 1
ATOM 3268 N N . LEU A 1 376 ? -41.352 -4.724 41.286 1.00 93.56 376 LEU A N 1
ATOM 3269 C CA . LEU A 1 376 ? -40.880 -3.498 40.638 1.00 93.56 376 LEU A CA 1
ATOM 3270 C C . LEU A 1 376 ? -39.355 -3.369 40.716 1.00 93.56 376 LEU A C 1
ATOM 3272 O O . LEU A 1 376 ? -38.689 -3.075 39.734 1.00 93.56 376 LEU A O 1
ATOM 3276 N N . MET A 1 377 ? -38.761 -3.657 41.875 1.00 90.56 377 MET A N 1
ATOM 3277 C CA . MET A 1 377 ? -37.305 -3.610 42.000 1.00 90.56 377 MET A CA 1
ATOM 3278 C C . MET A 1 377 ? -36.605 -4.745 41.228 1.00 90.56 377 MET A C 1
ATOM 3280 O O . MET A 1 377 ? -35.460 -4.588 40.823 1.00 90.56 377 MET A O 1
ATOM 3284 N N . ALA A 1 378 ? -37.241 -5.908 41.053 1.00 90.19 378 ALA A N 1
ATOM 3285 C CA . ALA A 1 378 ? -36.700 -6.973 40.206 1.00 90.19 378 ALA A CA 1
ATOM 3286 C C . ALA A 1 378 ? -36.737 -6.583 38.720 1.00 90.19 378 ALA A C 1
ATOM 3288 O O . ALA A 1 378 ? -35.760 -6.834 38.023 1.00 90.19 378 ALA A O 1
ATOM 3289 N N . GLU A 1 379 ? -37.805 -5.920 38.271 1.00 93.88 379 GLU A N 1
ATOM 3290 C CA . GLU A 1 379 ? -37.923 -5.356 36.920 1.00 93.88 379 GLU A CA 1
ATOM 3291 C C . GLU A 1 379 ? -36.839 -4.304 36.671 1.00 93.88 379 GLU A C 1
ATOM 3293 O O . GLU A 1 379 ? -36.057 -4.462 35.742 1.00 93.88 379 GLU A O 1
ATOM 3298 N N . VAL A 1 380 ? -36.683 -3.319 37.563 1.00 95.06 380 VAL A N 1
ATOM 3299 C CA . VAL A 1 380 ? -35.652 -2.269 37.434 1.00 95.06 380 VAL A CA 1
ATOM 3300 C C . VAL A 1 380 ? -34.237 -2.855 37.344 1.00 95.06 380 VAL A C 1
ATOM 3302 O O . VAL A 1 380 ? -33.438 -2.443 36.503 1.00 95.06 380 VAL A O 1
ATOM 3305 N N . LEU A 1 381 ? -33.903 -3.830 38.197 1.00 92.88 381 LEU A N 1
ATOM 3306 C CA . LEU A 1 381 ? -32.587 -4.481 38.165 1.00 92.88 381 LEU A CA 1
ATOM 3307 C C . LEU A 1 381 ? -32.408 -5.358 36.920 1.00 92.88 381 LEU A C 1
ATOM 3309 O O . LEU A 1 381 ? -31.308 -5.411 36.374 1.00 92.88 381 LEU A O 1
ATOM 3313 N N . GLY A 1 382 ? -33.472 -6.028 36.472 1.00 94.06 382 GLY A N 1
ATOM 3314 C CA . GLY A 1 382 ? -33.479 -6.828 35.251 1.00 94.06 382 GLY A CA 1
ATOM 3315 C C . GLY A 1 382 ? -33.281 -5.972 34.002 1.00 94.06 382 GLY A C 1
ATOM 3316 O O . GLY A 1 382 ? -32.411 -6.275 33.192 1.00 94.06 382 GLY A O 1
ATOM 3317 N N . GLU A 1 383 ? -34.008 -4.862 33.883 1.00 94.88 383 GLU A N 1
ATOM 3318 C CA . GLU A 1 383 ? -33.859 -3.891 32.796 1.00 94.88 383 GLU A CA 1
ATOM 3319 C C . GLU A 1 383 ? -32.459 -3.285 32.778 1.00 94.88 383 GLU A C 1
ATOM 3321 O O . GLU A 1 383 ? -31.820 -3.238 31.726 1.00 94.88 383 GLU A O 1
ATOM 3326 N N . ARG A 1 384 ? -31.933 -2.875 33.940 1.00 93.69 384 ARG A N 1
ATOM 3327 C CA . ARG A 1 384 ? -30.568 -2.348 34.025 1.00 93.69 384 ARG A CA 1
ATOM 3328 C C . ARG A 1 384 ? -29.532 -3.396 33.620 1.00 93.69 384 ARG A C 1
ATOM 3330 O O . ARG A 1 384 ? -28.611 -3.069 32.878 1.00 93.69 384 ARG A O 1
ATOM 3337 N N . SER A 1 385 ? -29.696 -4.643 34.064 1.00 93.94 385 SER A N 1
ATOM 3338 C CA . SER A 1 385 ? -28.831 -5.751 33.648 1.00 93.94 385 SER A CA 1
ATOM 3339 C C . SER A 1 385 ? -28.905 -5.987 32.139 1.00 93.94 385 SER A C 1
ATOM 3341 O O . SER A 1 385 ? -27.867 -6.171 31.512 1.00 93.94 385 SER A O 1
ATOM 3343 N N . GLY A 1 386 ? -30.103 -5.947 31.549 1.00 95.75 386 GLY A N 1
ATOM 3344 C CA . GLY A 1 386 ? -30.299 -6.090 30.106 1.00 95.75 386 GLY A CA 1
ATOM 3345 C C . GLY A 1 386 ? -29.642 -4.960 29.310 1.00 95.75 386 GLY A C 1
ATOM 3346 O O . GLY A 1 386 ? -28.967 -5.225 28.321 1.00 95.75 386 GLY A O 1
ATOM 3347 N N . GLN A 1 387 ? -29.745 -3.711 29.775 1.00 95.12 387 GLN A N 1
ATOM 3348 C CA . GLN A 1 387 ? -29.069 -2.561 29.157 1.00 95.12 387 GLN A CA 1
ATOM 3349 C C . GLN A 1 387 ? -27.541 -2.701 29.180 1.00 95.12 387 GLN A C 1
ATOM 3351 O O . GLN A 1 387 ? -26.874 -2.383 28.194 1.00 95.12 387 GLN A O 1
ATOM 3356 N N . ILE A 1 388 ? -26.978 -3.165 30.302 1.00 95.38 388 ILE A N 1
ATOM 3357 C CA . ILE A 1 388 ? -25.532 -3.384 30.432 1.00 95.38 388 ILE A CA 1
ATOM 3358 C C . ILE A 1 388 ? -25.081 -4.516 29.502 1.00 95.38 388 ILE A C 1
ATOM 3360 O O . ILE A 1 388 ? -24.108 -4.339 28.771 1.00 95.38 388 ILE A O 1
ATOM 3364 N N . GLN A 1 389 ? -25.827 -5.624 29.450 1.00 94.81 389 GLN A N 1
ATOM 3365 C CA . GLN A 1 389 ? -25.553 -6.742 28.542 1.00 94.81 389 GLN A CA 1
ATOM 3366 C C . GLN A 1 389 ? -25.626 -6.321 27.072 1.00 94.81 389 GLN A C 1
ATOM 3368 O O . GLN A 1 389 ? -24.711 -6.609 26.306 1.00 94.81 389 GLN A O 1
ATOM 3373 N N . GLU A 1 390 ? -26.654 -5.572 26.671 1.00 96.38 390 GLU A N 1
ATOM 3374 C CA . GLU A 1 390 ? -26.769 -5.068 25.302 1.00 96.38 390 GLU A CA 1
ATOM 3375 C C . GLU A 1 390 ? -25.595 -4.140 24.944 1.00 96.38 390 GLU A C 1
ATOM 3377 O O . GLU A 1 390 ? -25.036 -4.217 23.846 1.00 96.38 390 GLU A O 1
ATOM 3382 N N . ARG A 1 391 ? -25.165 -3.280 25.878 1.00 97.31 391 ARG A N 1
ATOM 3383 C CA . ARG A 1 391 ? -23.980 -2.431 25.696 1.00 97.31 391 ARG A CA 1
ATOM 3384 C C . ARG A 1 391 ? -22.700 -3.267 25.580 1.00 97.31 391 ARG A C 1
ATOM 3386 O O . ARG A 1 391 ? -21.866 -2.950 24.731 1.00 97.31 391 ARG A O 1
ATOM 3393 N N . ALA A 1 392 ? -22.565 -4.333 26.369 1.00 94.88 392 ALA A N 1
ATOM 3394 C CA . ALA A 1 392 ? -21.444 -5.269 26.306 1.00 94.88 392 ALA A CA 1
ATOM 3395 C C . ALA A 1 392 ? -21.397 -6.009 24.961 1.00 94.88 392 ALA A C 1
ATOM 3397 O O . ALA A 1 392 ? -20.347 -6.064 24.325 1.00 94.88 392 ALA A O 1
ATOM 3398 N N . GLU A 1 393 ? -22.536 -6.503 24.472 1.00 96.06 393 GLU A N 1
ATOM 3399 C CA . GLU A 1 393 ? -22.635 -7.162 23.167 1.00 96.06 393 GLU A CA 1
ATOM 3400 C C . GLU A 1 393 ? -22.301 -6.213 22.015 1.00 96.06 393 GLU A C 1
ATOM 3402 O O . GLU A 1 393 ? -21.556 -6.579 21.106 1.00 96.06 393 GLU A O 1
ATOM 3407 N N . ARG A 1 394 ? -22.813 -4.976 22.049 1.00 96.44 394 ARG A N 1
ATOM 3408 C CA . ARG A 1 394 ? -22.474 -3.953 21.048 1.00 96.44 394 ARG A CA 1
ATOM 3409 C C . ARG A 1 394 ? -20.979 -3.634 21.057 1.00 96.44 394 ARG A C 1
ATOM 3411 O O . ARG A 1 394 ? -20.390 -3.513 19.985 1.00 96.44 394 ARG A O 1
ATOM 3418 N N . ASN A 1 395 ? -20.362 -3.511 22.234 1.00 96.69 395 ASN A N 1
ATOM 3419 C CA . ASN A 1 395 ? -18.920 -3.294 22.348 1.00 96.69 395 ASN A CA 1
ATOM 3420 C C . ASN A 1 395 ? -18.142 -4.496 21.788 1.00 96.69 395 ASN A C 1
ATOM 3422 O O . ASN A 1 395 ? -17.263 -4.304 20.954 1.00 96.69 395 ASN A O 1
ATOM 3426 N N . ARG A 1 396 ? -18.544 -5.725 22.128 1.00 95.56 396 ARG A N 1
ATOM 3427 C CA . ARG A 1 396 ? -17.945 -6.955 21.595 1.00 95.56 396 ARG A CA 1
ATOM 3428 C C . ARG A 1 396 ? -18.015 -7.033 20.069 1.00 95.56 396 ARG A C 1
ATOM 3430 O O . ARG A 1 396 ? -17.002 -7.310 19.441 1.00 95.56 396 ARG A O 1
ATOM 3437 N N . ARG A 1 397 ? -19.170 -6.739 19.460 1.00 96.62 397 ARG A N 1
ATOM 3438 C CA . ARG A 1 397 ? -19.310 -6.718 17.989 1.00 96.62 397 ARG A CA 1
ATOM 3439 C C . ARG A 1 397 ? -18.362 -5.705 17.348 1.00 96.62 397 ARG A C 1
ATOM 3441 O O . ARG A 1 397 ? -17.674 -6.045 16.396 1.00 96.62 397 ARG A O 1
ATOM 3448 N N . ARG A 1 398 ? -18.252 -4.501 17.921 1.00 96.00 398 ARG A N 1
ATOM 3449 C CA . ARG A 1 398 ? -17.291 -3.484 17.457 1.00 96.00 398 ARG A CA 1
ATOM 3450 C C . ARG A 1 398 ? -15.839 -3.942 17.604 1.00 96.00 398 ARG A C 1
ATOM 3452 O O . ARG A 1 398 ? -15.025 -3.645 16.739 1.00 96.00 398 ARG A O 1
ATOM 3459 N N . GLN A 1 399 ? -15.502 -4.654 18.682 1.00 92.94 399 GLN A N 1
ATOM 3460 C CA . GLN A 1 399 ? -14.167 -5.234 18.845 1.00 92.94 399 GLN A CA 1
ATOM 3461 C C . GLN A 1 399 ? -13.887 -6.287 17.762 1.00 92.94 399 GLN A C 1
ATOM 3463 O O . GLN A 1 399 ? -12.814 -6.267 17.169 1.00 92.94 399 GLN A O 1
ATOM 3468 N N . GLU A 1 400 ? -14.846 -7.171 17.473 1.00 94.88 400 GLU A N 1
ATOM 3469 C CA . GLU A 1 400 ? -14.732 -8.191 16.422 1.00 94.88 400 GLU A CA 1
ATOM 3470 C C . GLU A 1 400 ? -14.594 -7.565 15.021 1.00 94.88 400 GLU A C 1
ATOM 3472 O O . GLU A 1 400 ? -13.756 -8.006 14.239 1.00 94.88 400 GLU A O 1
ATOM 3477 N N . GLU A 1 401 ? -15.355 -6.511 14.713 1.00 95.69 401 GLU A N 1
ATOM 3478 C CA . GLU A 1 401 ? -15.241 -5.754 13.457 1.00 95.69 401 GLU A CA 1
ATOM 3479 C C . GLU A 1 401 ? -13.862 -5.093 13.313 1.00 95.69 401 GLU A C 1
ATOM 3481 O O . GLU A 1 401 ? -13.191 -5.293 12.302 1.00 95.69 401 GLU A O 1
ATOM 3486 N N . LEU A 1 402 ? -13.381 -4.389 14.346 1.00 94.00 402 LEU A N 1
ATOM 3487 C CA . LEU A 1 402 ? -12.043 -3.781 14.326 1.00 94.00 402 LEU A CA 1
ATOM 3488 C C . LEU A 1 402 ? -10.922 -4.818 14.203 1.00 94.00 402 LEU A C 1
ATOM 3490 O O . LEU A 1 402 ? -9.892 -4.531 13.590 1.00 94.00 402 LEU A O 1
ATOM 3494 N N . LEU A 1 403 ? -11.093 -6.003 14.797 1.00 94.75 403 LEU A N 1
ATOM 3495 C CA . LEU A 1 403 ? -10.139 -7.101 14.659 1.00 94.75 403 LEU A CA 1
ATOM 3496 C C . LEU A 1 403 ? -10.084 -7.601 13.217 1.00 94.75 403 LEU A C 1
ATOM 3498 O O . LEU A 1 403 ? -8.986 -7.677 12.675 1.00 94.75 403 LEU A O 1
ATOM 3502 N N . ARG A 1 404 ? -11.237 -7.840 12.581 1.00 94.56 404 ARG A N 1
ATOM 3503 C CA . ARG A 1 404 ? -11.307 -8.251 11.168 1.00 94.56 404 ARG A CA 1
ATOM 3504 C C . ARG A 1 404 ? -10.665 -7.222 10.250 1.00 94.56 404 ARG A C 1
ATOM 3506 O O . ARG A 1 404 ? -9.783 -7.558 9.473 1.00 94.56 404 ARG A O 1
ATOM 3513 N N . GLU A 1 405 ? -11.027 -5.950 10.399 1.00 90.81 405 GLU A N 1
ATOM 3514 C CA . GLU A 1 405 ? -10.435 -4.882 9.591 1.00 90.81 405 GLU A CA 1
ATOM 3515 C C . GLU A 1 405 ? -8.913 -4.790 9.793 1.00 90.81 405 GLU A C 1
ATOM 3517 O O . GLU A 1 405 ? -8.162 -4.543 8.844 1.00 90.81 405 GLU A O 1
ATOM 3522 N N . ARG A 1 406 ? -8.433 -4.955 11.036 1.00 93.19 406 ARG A N 1
ATOM 3523 C CA . ARG A 1 406 ? -6.999 -4.982 11.357 1.00 93.19 406 ARG A CA 1
ATOM 3524 C C . ARG A 1 406 ? -6.304 -6.171 10.700 1.00 93.19 406 ARG A C 1
ATOM 3526 O O . ARG A 1 406 ? -5.220 -5.969 10.164 1.00 93.19 406 ARG A O 1
ATOM 3533 N N . GLU A 1 407 ? -6.895 -7.359 10.757 1.00 92.94 407 GLU A N 1
ATOM 3534 C CA . GLU A 1 407 ? -6.382 -8.571 10.109 1.00 92.94 407 GLU A CA 1
ATOM 3535 C C . GLU A 1 407 ? -6.270 -8.368 8.596 1.00 92.94 407 GLU A C 1
ATOM 3537 O O . GLU A 1 407 ? -5.178 -8.526 8.061 1.00 92.94 407 GLU A O 1
ATOM 3542 N N . GLU A 1 408 ? -7.317 -7.867 7.936 1.00 93.00 408 GLU A N 1
ATOM 3543 C CA . GLU A 1 408 ? -7.303 -7.556 6.498 1.00 93.00 408 GLU A CA 1
ATOM 3544 C C . GLU A 1 408 ? -6.168 -6.587 6.119 1.00 93.00 408 GLU A C 1
ATOM 3546 O O . GLU A 1 408 ? -5.455 -6.790 5.137 1.00 93.00 408 GLU A O 1
ATOM 3551 N N . LEU A 1 409 ? -5.948 -5.533 6.914 1.00 91.25 409 LEU A N 1
ATOM 3552 C CA . LEU A 1 409 ? -4.872 -4.571 6.647 1.00 91.25 409 LEU A CA 1
ATOM 3553 C C . LEU A 1 409 ? -3.482 -5.180 6.864 1.00 91.25 409 LEU A C 1
ATOM 3555 O O . LEU A 1 409 ? -2.553 -4.865 6.122 1.00 91.25 409 LEU A O 1
ATOM 3559 N N . VAL A 1 410 ? -3.328 -6.043 7.871 1.00 93.50 410 VAL A N 1
ATOM 3560 C CA . VAL A 1 410 ? -2.075 -6.771 8.108 1.00 93.50 410 VAL A CA 1
ATOM 3561 C C . VAL A 1 410 ? -1.802 -7.746 6.967 1.00 93.50 410 VAL A C 1
ATOM 3563 O O . VAL A 1 410 ? -0.684 -7.755 6.461 1.00 93.50 410 VAL A O 1
ATOM 3566 N N . GLU A 1 411 ? -2.807 -8.484 6.497 1.00 93.88 411 GLU A N 1
ATOM 3567 C CA . GLU A 1 411 ? -2.677 -9.393 5.356 1.00 93.88 411 GLU A CA 1
ATOM 3568 C C . GLU A 1 411 ? -2.237 -8.655 4.085 1.00 93.88 411 GLU A C 1
ATOM 3570 O O . GLU A 1 411 ? -1.304 -9.095 3.411 1.00 93.88 411 GLU A O 1
ATOM 3575 N N . VAL A 1 412 ? -2.840 -7.501 3.775 1.00 91.00 412 VAL A N 1
ATOM 3576 C CA . VAL A 1 412 ? -2.434 -6.674 2.623 1.00 91.00 412 VAL A CA 1
ATOM 3577 C C . VAL A 1 412 ? -0.977 -6.219 2.757 1.00 91.00 412 VAL A C 1
ATOM 3579 O O . VAL A 1 412 ? -0.198 -6.363 1.814 1.00 91.00 412 VAL A O 1
ATOM 3582 N N . MET A 1 413 ? -0.568 -5.731 3.932 1.00 88.50 413 MET A N 1
ATOM 3583 C CA . MET A 1 413 ? 0.827 -5.340 4.170 1.00 88.50 413 MET A CA 1
ATOM 3584 C C . MET A 1 413 ? 1.797 -6.524 4.063 1.00 88.50 413 MET A C 1
ATOM 3586 O O . MET A 1 413 ? 2.908 -6.371 3.554 1.00 88.50 413 MET A O 1
ATOM 3590 N N . GLU A 1 414 ? 1.414 -7.707 4.542 1.00 91.19 414 GLU A N 1
ATOM 3591 C CA . GLU A 1 414 ? 2.227 -8.918 4.430 1.00 91.19 414 GLU A CA 1
ATOM 3592 C C . GLU A 1 414 ? 2.386 -9.351 2.970 1.00 91.19 414 GLU A C 1
ATOM 3594 O O . GLU A 1 414 ? 3.500 -9.675 2.553 1.00 91.19 414 GLU A O 1
ATOM 3599 N N . GLN A 1 415 ? 1.324 -9.282 2.164 1.00 91.75 415 GLN A N 1
ATOM 3600 C CA . GLN A 1 415 ? 1.378 -9.550 0.723 1.00 91.75 415 GLN A CA 1
ATOM 3601 C C . GLN A 1 415 ? 2.279 -8.545 -0.013 1.00 91.75 415 GLN A C 1
ATOM 3603 O O . GLN A 1 415 ? 3.115 -8.940 -0.832 1.00 91.75 415 GLN A O 1
ATOM 3608 N N . GLU A 1 416 ? 2.183 -7.252 0.305 1.00 87.94 416 GLU A N 1
ATOM 3609 C CA . GLU A 1 416 ? 3.075 -6.218 -0.241 1.00 87.94 416 GLU A CA 1
ATOM 3610 C C . GLU A 1 416 ? 4.539 -6.467 0.155 1.00 87.94 416 GLU A C 1
ATOM 3612 O O . GLU A 1 416 ? 5.452 -6.339 -0.666 1.00 87.94 416 GLU A O 1
ATOM 3617 N N . GLN A 1 417 ? 4.793 -6.899 1.393 1.00 88.56 417 GLN A N 1
ATOM 3618 C CA . GLN A 1 417 ? 6.141 -7.263 1.826 1.00 88.56 417 GLN A CA 1
ATOM 3619 C C . GLN A 1 417 ? 6.661 -8.519 1.123 1.00 88.56 417 GLN A C 1
ATOM 3621 O O . GLN A 1 417 ? 7.833 -8.556 0.742 1.00 88.56 417 GLN A O 1
ATOM 3626 N N . GLN A 1 418 ? 5.829 -9.545 0.944 1.00 89.94 418 GLN A N 1
ATOM 3627 C CA . GLN A 1 418 ? 6.209 -10.776 0.254 1.00 89.94 418 GLN A CA 1
ATOM 3628 C C . GLN A 1 418 ? 6.525 -10.511 -1.219 1.00 89.94 418 GLN A C 1
ATOM 3630 O O . GLN A 1 418 ? 7.595 -10.894 -1.685 1.00 89.94 418 GLN A O 1
ATOM 3635 N N . THR A 1 419 ? 5.662 -9.791 -1.937 1.00 87.19 419 THR A N 1
ATOM 3636 C CA . THR A 1 419 ? 5.905 -9.421 -3.343 1.00 87.19 419 THR A CA 1
ATOM 3637 C C . THR A 1 419 ? 7.170 -8.571 -3.491 1.00 87.19 419 THR A C 1
ATOM 3639 O O . THR A 1 419 ? 7.986 -8.826 -4.379 1.00 87.19 419 THR A O 1
ATOM 3642 N N . ALA A 1 420 ? 7.413 -7.632 -2.569 1.00 87.50 420 ALA A N 1
ATOM 3643 C CA . ALA A 1 420 ? 8.649 -6.855 -2.538 1.00 87.50 420 ALA A CA 1
ATOM 3644 C C . ALA A 1 420 ? 9.895 -7.718 -2.271 1.00 87.50 420 ALA A C 1
ATOM 3646 O O . ALA A 1 420 ? 10.942 -7.478 -2.876 1.00 87.50 420 ALA A O 1
ATOM 3647 N N . ARG A 1 421 ? 9.812 -8.722 -1.386 1.00 89.00 421 ARG A N 1
ATOM 3648 C CA . ARG A 1 421 ? 10.907 -9.682 -1.146 1.00 89.00 421 ARG A CA 1
ATOM 3649 C C . ARG A 1 421 ? 11.183 -10.525 -2.388 1.00 89.00 421 ARG A C 1
ATOM 3651 O O . ARG A 1 421 ? 12.326 -10.564 -2.828 1.00 89.00 421 ARG A O 1
ATOM 3658 N N . MET A 1 422 ? 10.148 -11.102 -2.997 1.00 88.81 422 MET A N 1
ATOM 3659 C CA . MET A 1 422 ? 10.278 -11.904 -4.218 1.00 88.81 422 MET A CA 1
ATOM 3660 C C . MET A 1 422 ? 10.901 -11.099 -5.364 1.00 88.81 422 MET A C 1
ATOM 3662 O O . MET A 1 422 ? 11.851 -11.558 -5.992 1.00 88.81 422 MET A O 1
ATOM 3666 N N . SER A 1 423 ? 10.449 -9.860 -5.585 1.00 85.19 423 SER A N 1
ATOM 3667 C CA . SER A 1 423 ? 11.026 -8.975 -6.605 1.00 85.19 423 SER A CA 1
ATOM 3668 C C . SER A 1 423 ? 12.509 -8.682 -6.351 1.00 85.19 423 SER A C 1
ATOM 3670 O O . SER A 1 423 ? 13.296 -8.657 -7.296 1.00 85.19 423 SER A O 1
ATOM 3672 N N . LYS A 1 424 ? 12.912 -8.470 -5.091 1.00 87.81 424 LYS A N 1
ATOM 3673 C CA . LYS A 1 424 ? 14.325 -8.266 -4.730 1.00 87.81 424 LYS A CA 1
ATOM 3674 C C . LYS A 1 424 ? 15.157 -9.524 -4.972 1.00 87.81 424 LYS A C 1
ATOM 3676 O O . LYS A 1 424 ? 16.239 -9.432 -5.545 1.00 87.81 424 LYS A O 1
ATOM 3681 N N . GLU A 1 425 ? 14.648 -10.692 -4.590 1.00 91.44 425 GLU A N 1
ATOM 3682 C CA . GLU A 1 425 ? 15.318 -11.971 -4.839 1.00 91.44 425 GLU A CA 1
ATOM 3683 C C . GLU A 1 425 ? 15.474 -12.260 -6.338 1.00 91.44 425 GLU A C 1
ATOM 3685 O O . GLU A 1 425 ? 16.520 -12.744 -6.770 1.00 91.44 425 GLU A O 1
ATOM 3690 N N . GLU A 1 426 ? 14.466 -11.949 -7.155 1.00 89.25 426 GLU A N 1
ATOM 3691 C CA . GLU A 1 426 ? 14.555 -12.059 -8.612 1.00 89.25 426 GLU A CA 1
ATOM 3692 C C . GLU A 1 426 ? 15.600 -11.107 -9.203 1.00 89.25 426 GLU A C 1
ATOM 3694 O O . GLU A 1 426 ? 16.389 -11.523 -10.054 1.00 89.25 426 GLU A O 1
ATOM 3699 N N . GLU A 1 427 ? 15.651 -9.851 -8.746 1.00 86.81 427 GLU A N 1
ATOM 3700 C CA . GLU A 1 427 ? 16.697 -8.903 -9.144 1.00 86.81 427 GLU A CA 1
ATOM 3701 C C . GLU A 1 427 ? 18.094 -9.429 -8.789 1.00 86.81 427 GLU A C 1
ATOM 3703 O O . GLU A 1 427 ? 19.008 -9.358 -9.613 1.00 86.81 427 GLU A O 1
ATOM 3708 N N . GLU A 1 428 ? 18.275 -9.987 -7.591 1.00 90.81 428 GLU A N 1
ATOM 3709 C CA . GLU A 1 428 ? 19.547 -10.582 -7.174 1.00 90.81 428 GLU A CA 1
ATOM 3710 C C . GLU A 1 428 ? 19.920 -11.811 -8.003 1.00 90.81 428 GLU A C 1
ATOM 3712 O O . GLU A 1 428 ? 21.074 -11.938 -8.414 1.00 90.81 428 GLU A O 1
ATOM 3717 N N . LYS A 1 429 ? 18.963 -12.697 -8.301 1.00 92.31 429 LYS A N 1
ATOM 3718 C CA . LYS A 1 429 ? 19.186 -13.852 -9.184 1.00 92.31 429 LYS A CA 1
ATOM 3719 C C . LYS A 1 429 ? 19.602 -13.404 -10.582 1.00 92.31 429 LYS A C 1
ATOM 3721 O O . LYS A 1 429 ? 20.572 -13.931 -11.115 1.00 92.31 429 LYS A O 1
ATOM 3726 N N . ARG A 1 430 ? 18.935 -12.395 -11.156 1.00 89.56 430 ARG A N 1
ATOM 3727 C CA . ARG A 1 430 ? 19.312 -11.821 -12.461 1.00 89.56 430 ARG A CA 1
ATOM 3728 C C . ARG A 1 430 ? 20.719 -11.228 -12.428 1.00 89.56 430 ARG A C 1
ATOM 3730 O O . ARG A 1 430 ? 21.498 -11.487 -13.337 1.00 89.56 430 ARG A O 1
ATOM 3737 N N . LYS A 1 431 ? 21.071 -10.485 -11.372 1.00 90.12 431 LYS A N 1
ATOM 3738 C CA . LYS A 1 431 ? 22.434 -9.955 -11.188 1.00 90.12 431 LYS A CA 1
ATOM 3739 C C . LYS A 1 431 ? 23.472 -11.070 -11.096 1.00 90.12 431 LYS A C 1
ATOM 3741 O O . LYS A 1 431 ? 24.522 -10.944 -11.713 1.00 90.12 431 LYS A O 1
ATOM 3746 N N . LYS A 1 432 ? 23.179 -12.148 -10.362 1.00 91.62 432 LYS A N 1
ATOM 3747 C CA . LYS A 1 432 ? 24.050 -13.330 -10.273 1.00 91.62 432 LYS A CA 1
ATOM 3748 C C . LYS A 1 432 ? 24.232 -13.987 -11.639 1.00 91.62 432 LYS A C 1
ATOM 3750 O O . LYS A 1 432 ? 25.369 -14.124 -12.055 1.00 91.62 432 LYS A O 1
ATOM 3755 N N . MET A 1 433 ? 23.151 -14.253 -12.378 1.00 91.44 433 MET A N 1
ATOM 3756 C CA . MET A 1 433 ? 23.238 -14.826 -13.731 1.00 91.44 433 MET A CA 1
ATOM 3757 C C . MET A 1 433 ? 24.080 -13.967 -14.680 1.00 91.44 433 MET A C 1
ATOM 3759 O O . MET A 1 433 ? 24.957 -14.494 -15.351 1.00 91.44 433 MET A O 1
ATOM 3763 N N . ILE A 1 434 ? 23.866 -12.646 -14.696 1.00 92.19 434 ILE A N 1
ATOM 3764 C CA . ILE A 1 434 ? 24.667 -11.724 -15.519 1.00 92.19 434 ILE A CA 1
ATOM 3765 C C . ILE A 1 434 ? 26.138 -11.748 -15.083 1.00 92.19 434 ILE A C 1
ATOM 3767 O O . ILE A 1 434 ? 27.033 -11.722 -15.921 1.00 92.19 434 ILE A O 1
ATOM 3771 N N . ASN A 1 435 ? 26.405 -11.786 -13.776 1.00 93.00 435 ASN A N 1
ATOM 3772 C CA . ASN A 1 435 ? 27.768 -11.839 -13.258 1.00 93.00 435 ASN A CA 1
ATOM 3773 C C . ASN A 1 435 ? 28.464 -13.157 -13.617 1.00 93.00 435 ASN A C 1
ATOM 3775 O O . ASN A 1 435 ? 29.620 -13.133 -14.024 1.00 93.00 435 ASN A O 1
ATOM 3779 N N . ASP A 1 436 ? 27.762 -14.283 -13.514 1.00 92.56 436 ASP A N 1
ATOM 3780 C CA . ASP A 1 436 ? 28.277 -15.603 -13.875 1.00 92.56 436 ASP A CA 1
ATOM 3781 C C . ASP A 1 436 ? 28.532 -15.698 -15.389 1.00 92.56 436 ASP A C 1
ATOM 3783 O O . ASP A 1 436 ? 29.578 -16.196 -15.799 1.00 92.56 436 ASP A O 1
ATOM 3787 N N . GLU A 1 437 ? 27.643 -15.145 -16.224 1.00 92.88 437 GLU A N 1
ATOM 3788 C CA . GLU A 1 437 ? 27.827 -15.050 -17.680 1.00 92.88 437 GLU A CA 1
ATOM 3789 C C . GLU A 1 437 ? 29.045 -14.187 -18.042 1.00 92.88 437 GLU A C 1
ATOM 3791 O O . GLU A 1 437 ? 29.900 -14.607 -18.824 1.00 92.88 437 GLU A O 1
ATOM 3796 N N . LEU A 1 438 ? 29.180 -13.005 -17.430 1.00 91.56 438 LEU A N 1
ATOM 3797 C CA . LEU A 1 438 ? 30.357 -12.148 -17.600 1.00 91.56 438 LEU A CA 1
ATOM 3798 C C . LEU A 1 438 ? 31.633 -12.849 -17.125 1.00 91.56 438 LEU A C 1
ATOM 3800 O O . LEU A 1 438 ? 32.678 -12.726 -17.767 1.00 91.56 438 LEU A O 1
ATOM 3804 N N . HIS A 1 439 ? 31.568 -13.589 -16.017 1.00 92.25 439 HIS A N 1
ATOM 3805 C CA . HIS A 1 439 ? 32.695 -14.370 -15.526 1.00 92.25 439 HIS A CA 1
ATOM 3806 C C . HIS A 1 439 ? 33.075 -15.469 -16.523 1.00 92.25 439 HIS A C 1
ATOM 3808 O O . HIS A 1 439 ? 34.258 -15.606 -16.831 1.00 92.25 439 HIS A O 1
ATOM 3814 N N . GLY A 1 440 ? 32.088 -16.165 -17.095 1.00 92.44 440 GLY A N 1
ATOM 3815 C CA . GLY A 1 440 ? 32.263 -17.148 -18.164 1.00 92.44 440 GLY A CA 1
ATOM 3816 C C . GLY A 1 440 ? 32.974 -16.556 -19.383 1.00 92.44 440 GLY A C 1
ATOM 3817 O O . GLY A 1 440 ? 34.051 -17.024 -19.750 1.00 92.44 440 GLY A O 1
ATOM 3818 N N . GLN A 1 441 ? 32.470 -15.444 -19.923 1.00 91.38 441 GLN A N 1
ATOM 3819 C CA . GLN A 1 441 ? 33.101 -14.733 -21.047 1.00 91.38 441 GLN A CA 1
ATOM 3820 C C . GLN A 1 441 ? 34.537 -14.287 -20.725 1.00 91.38 441 GLN A C 1
ATOM 3822 O O . GLN A 1 441 ? 35.433 -14.347 -21.568 1.00 91.38 441 GLN A O 1
ATOM 3827 N N . MET A 1 442 ? 34.786 -13.835 -19.493 1.00 87.75 442 MET A N 1
ATOM 3828 C CA . MET A 1 442 ? 36.126 -13.454 -19.043 1.00 87.75 442 MET A CA 1
ATOM 3829 C C . MET A 1 442 ? 37.064 -14.659 -18.949 1.00 87.75 442 MET A C 1
ATOM 3831 O O . MET A 1 442 ? 38.243 -14.535 -19.281 1.00 87.75 442 MET A O 1
ATOM 3835 N N . THR A 1 443 ? 36.573 -15.813 -18.494 1.00 90.25 443 THR A N 1
ATOM 3836 C CA . THR A 1 443 ? 37.347 -17.060 -18.462 1.00 90.25 443 THR A CA 1
ATOM 3837 C C . THR A 1 443 ? 37.626 -17.602 -19.861 1.00 90.25 443 THR A C 1
ATOM 3839 O O . THR A 1 443 ? 38.765 -17.977 -20.124 1.00 90.25 443 THR A O 1
ATOM 3842 N N . GLU A 1 444 ? 36.654 -17.547 -20.775 1.00 88.94 444 GLU A N 1
ATOM 3843 C CA . GLU A 1 444 ? 36.810 -17.940 -22.181 1.00 88.94 444 GLU A CA 1
ATOM 3844 C C . GLU A 1 444 ? 37.864 -17.076 -22.867 1.00 88.94 444 GLU A C 1
ATOM 3846 O O . GLU A 1 444 ? 38.848 -17.603 -23.373 1.00 88.94 444 GLU A O 1
ATOM 3851 N N . ARG A 1 445 ? 37.758 -15.745 -22.761 1.00 87.94 445 ARG A N 1
ATOM 3852 C CA . ARG A 1 445 ? 38.779 -14.824 -23.287 1.00 87.94 445 ARG A CA 1
ATOM 3853 C C . ARG A 1 445 ? 40.162 -15.083 -22.702 1.00 87.94 445 ARG A C 1
ATOM 3855 O O . ARG A 1 445 ? 41.159 -15.004 -23.414 1.00 87.94 445 ARG A O 1
ATOM 3862 N N . LYS A 1 446 ? 40.261 -15.370 -21.399 1.00 88.12 446 LYS A N 1
ATOM 3863 C CA . LYS A 1 446 ? 41.548 -15.725 -20.777 1.00 88.12 446 LYS A CA 1
ATOM 3864 C C . LYS A 1 446 ? 42.108 -17.019 -21.364 1.00 88.12 446 LYS A C 1
ATOM 3866 O O . LYS A 1 446 ? 43.307 -17.074 -21.621 1.00 88.12 446 LYS A O 1
ATOM 3871 N N . HIS A 1 447 ? 41.260 -18.017 -21.594 1.00 88.44 447 HIS A N 1
ATOM 3872 C CA . HIS A 1 447 ? 41.652 -19.286 -22.195 1.00 88.44 447 HIS A CA 1
ATOM 3873 C C . HIS A 1 447 ? 42.059 -19.128 -23.671 1.00 88.44 447 HIS A C 1
ATOM 3875 O O . HIS A 1 447 ? 43.088 -19.654 -24.081 1.00 88.44 447 HIS A O 1
ATOM 3881 N N . GLU A 1 448 ? 41.338 -18.323 -24.454 1.00 88.06 448 GLU A N 1
ATOM 3882 C CA . GLU A 1 448 ? 41.709 -17.951 -25.829 1.00 88.06 448 GLU A CA 1
ATOM 3883 C C . GLU A 1 448 ? 43.070 -17.243 -25.882 1.00 88.06 448 GLU A C 1
ATOM 3885 O O . GLU A 1 448 ? 43.914 -17.551 -26.720 1.00 88.06 448 GLU A O 1
ATOM 3890 N N . ILE A 1 449 ? 43.327 -16.313 -24.957 1.00 88.12 449 ILE A N 1
ATOM 3891 C CA . ILE A 1 449 ? 44.626 -15.634 -24.867 1.00 88.12 449 ILE A CA 1
ATOM 3892 C C . ILE A 1 449 ? 45.735 -16.627 -24.495 1.00 88.12 449 ILE A C 1
ATOM 3894 O O . ILE A 1 449 ? 46.833 -16.536 -25.040 1.00 88.12 449 ILE A O 1
ATOM 3898 N N . GLN A 1 450 ? 45.477 -17.557 -23.573 1.00 86.94 450 GLN A N 1
ATOM 3899 C CA . GLN A 1 450 ? 46.447 -18.585 -23.183 1.00 86.94 450 GLN A CA 1
ATOM 3900 C C . GLN A 1 450 ? 46.763 -19.540 -24.337 1.00 86.94 450 GLN A C 1
ATOM 3902 O O . GLN A 1 450 ? 47.928 -19.695 -24.680 1.00 86.94 450 GLN A O 1
ATOM 3907 N N . THR A 1 451 ? 45.748 -20.100 -24.993 1.00 85.88 451 THR A N 1
ATOM 3908 C CA . THR A 1 451 ? 45.925 -21.002 -26.146 1.00 85.88 451 THR A CA 1
ATOM 3909 C C . THR A 1 451 ? 46.640 -20.318 -27.307 1.00 85.88 451 THR A C 1
ATOM 3911 O O . THR A 1 451 ? 47.511 -20.917 -27.932 1.00 85.88 451 THR A O 1
ATOM 3914 N N . ARG A 1 452 ? 46.346 -19.040 -27.572 1.00 87.06 452 ARG A N 1
ATOM 3915 C CA . ARG A 1 452 ? 47.070 -18.259 -28.580 1.00 87.06 452 ARG A CA 1
ATOM 3916 C C . ARG A 1 452 ? 48.541 -18.057 -28.213 1.00 87.06 452 ARG A C 1
ATOM 3918 O O . ARG A 1 452 ? 49.395 -18.182 -29.081 1.00 87.06 452 ARG A O 1
ATOM 3925 N N . ARG A 1 453 ? 48.850 -17.785 -26.940 1.00 86.38 453 ARG A N 1
ATOM 3926 C CA . ARG A 1 453 ? 50.244 -17.705 -26.465 1.00 86.38 453 ARG A CA 1
ATOM 3927 C C . ARG A 1 453 ? 50.968 -19.039 -26.625 1.00 86.38 453 ARG A C 1
ATOM 3929 O O . ARG A 1 453 ? 52.083 -19.050 -27.122 1.00 86.38 453 ARG A O 1
ATOM 3936 N N . GLU A 1 454 ? 50.323 -20.148 -26.274 1.00 86.81 454 GLU A N 1
ATOM 3937 C CA . GLU A 1 454 ? 50.881 -21.494 -26.462 1.00 86.81 454 GLU A CA 1
ATOM 3938 C C . GLU A 1 454 ? 51.128 -21.810 -27.948 1.00 86.81 454 GLU A C 1
ATOM 3940 O O . GLU A 1 454 ? 52.148 -22.404 -28.289 1.00 86.81 454 GLU A O 1
ATOM 3945 N N . GLN A 1 455 ? 50.238 -21.383 -28.851 1.00 84.56 455 GLN A N 1
ATOM 3946 C CA . GLN A 1 455 ? 50.435 -21.510 -30.301 1.00 84.56 455 GLN A CA 1
ATOM 3947 C C . GLN A 1 455 ? 51.616 -20.668 -30.798 1.00 84.56 455 GLN A C 1
ATOM 3949 O O . GLN A 1 455 ? 52.445 -21.176 -31.549 1.00 84.56 455 GLN A O 1
ATOM 3954 N N . GLU A 1 456 ? 51.724 -19.412 -30.359 1.00 84.06 456 GLU A N 1
ATOM 3955 C CA . GLU A 1 456 ? 52.849 -18.531 -30.697 1.00 84.06 456 GLU A CA 1
ATOM 3956 C C . GLU A 1 456 ? 54.181 -19.101 -30.171 1.00 84.06 456 GLU A C 1
ATOM 3958 O O . GLU A 1 456 ? 55.186 -19.078 -30.882 1.00 84.06 456 GLU A O 1
ATOM 3963 N N . GLU A 1 457 ? 54.199 -19.678 -28.966 1.00 85.50 457 GLU A N 1
ATOM 3964 C CA . GLU A 1 457 ? 55.366 -20.375 -28.410 1.00 85.50 457 GLU A CA 1
ATOM 3965 C C . GLU A 1 457 ? 55.730 -21.627 -29.226 1.00 85.50 457 GLU A C 1
ATOM 3967 O O . GLU A 1 457 ? 56.899 -21.816 -29.570 1.00 85.50 457 GLU A O 1
ATOM 3972 N N . GLN A 1 458 ? 54.748 -22.447 -29.618 1.00 85.00 458 GLN A N 1
ATOM 3973 C CA . GLN A 1 458 ? 54.975 -23.613 -30.480 1.00 85.00 458 GLN A CA 1
ATOM 3974 C C . GLN A 1 458 ? 55.489 -23.221 -31.871 1.00 85.00 458 GLN A C 1
ATOM 3976 O O . GLN A 1 458 ? 56.377 -23.885 -32.406 1.00 85.00 458 GLN A O 1
ATOM 3981 N N . GLU A 1 459 ? 54.968 -22.151 -32.474 1.00 83.69 459 GLU A N 1
ATOM 3982 C CA . GLU A 1 459 ? 55.478 -21.631 -33.745 1.00 83.69 459 GLU A CA 1
ATOM 3983 C C . GLU A 1 459 ? 56.917 -21.131 -33.608 1.00 83.69 459 GLU A C 1
ATOM 3985 O O . GLU A 1 459 ? 57.758 -21.473 -34.439 1.00 83.69 459 GLU A O 1
ATOM 3990 N N . GLN A 1 460 ? 57.239 -20.407 -32.532 1.00 82.00 460 GLN A N 1
ATOM 3991 C CA . GLN A 1 460 ? 58.612 -19.989 -32.247 1.00 82.00 460 GLN A CA 1
ATOM 3992 C C . GLN A 1 460 ? 59.550 -21.185 -32.048 1.00 82.00 460 GLN A C 1
ATOM 3994 O O . GLN A 1 460 ? 60.673 -21.166 -32.550 1.00 82.00 460 GLN A O 1
ATOM 3999 N N . GLU A 1 461 ? 59.120 -22.242 -31.355 1.00 85.00 461 GLU A N 1
ATOM 4000 C CA . GLU A 1 461 ? 59.907 -23.473 -31.238 1.00 85.00 461 GLU A CA 1
ATOM 4001 C C . GLU A 1 461 ? 60.110 -24.165 -32.590 1.00 85.00 461 GLU A C 1
ATOM 4003 O O . GLU A 1 461 ? 61.206 -24.653 -32.866 1.00 85.00 461 GLU A O 1
ATOM 4008 N N . ARG A 1 462 ? 59.090 -24.192 -33.456 1.00 82.38 462 ARG A N 1
ATOM 4009 C CA . ARG A 1 462 ? 59.208 -24.745 -34.815 1.00 82.38 462 ARG A CA 1
ATOM 4010 C C . ARG A 1 462 ? 60.175 -23.939 -35.673 1.00 82.38 462 ARG A C 1
ATOM 4012 O O . ARG A 1 462 ? 60.982 -24.541 -36.373 1.00 82.38 462 ARG A O 1
ATOM 4019 N N . VAL A 1 463 ? 60.129 -22.609 -35.599 1.00 84.44 463 VAL A N 1
ATOM 4020 C CA . VAL A 1 463 ? 61.084 -21.731 -36.293 1.00 84.44 463 VAL A CA 1
ATOM 4021 C C . VAL A 1 463 ? 62.502 -21.992 -35.791 1.00 84.44 463 VAL A C 1
ATOM 4023 O O . VAL A 1 463 ? 63.376 -22.243 -36.609 1.00 84.44 463 VAL A O 1
ATOM 4026 N N . LYS A 1 464 ? 62.717 -22.061 -34.471 1.00 83.81 464 LYS A N 1
ATOM 4027 C CA . LYS A 1 464 ? 64.033 -22.385 -33.893 1.00 83.81 464 LYS A CA 1
ATOM 4028 C C . LYS A 1 464 ? 64.553 -23.757 -34.329 1.00 83.81 464 LYS A C 1
ATOM 4030 O O . LYS A 1 464 ? 65.740 -23.887 -34.599 1.00 83.81 464 LYS A O 1
ATOM 4035 N N . ARG A 1 465 ? 63.694 -24.782 -34.402 1.00 83.25 465 ARG A N 1
ATOM 4036 C CA . ARG A 1 465 ? 64.081 -26.111 -34.914 1.00 83.25 465 ARG A CA 1
ATOM 4037 C C . ARG A 1 465 ? 64.463 -26.047 -36.393 1.00 83.25 465 ARG A C 1
ATOM 4039 O O . ARG A 1 465 ? 65.513 -26.553 -36.754 1.00 83.25 465 ARG A O 1
ATOM 4046 N N . ASN A 1 466 ? 63.676 -25.352 -37.215 1.00 82.94 466 ASN A N 1
ATOM 4047 C CA . ASN A 1 466 ? 63.991 -25.160 -38.632 1.00 82.94 466 ASN A CA 1
ATOM 4048 C C . ASN A 1 466 ? 65.301 -24.377 -38.838 1.00 82.94 466 ASN A C 1
ATOM 4050 O O . ASN A 1 466 ? 66.062 -24.704 -39.740 1.00 82.94 466 ASN A O 1
ATOM 4054 N N . GLU A 1 467 ? 65.570 -23.356 -38.019 1.00 82.12 467 GLU A N 1
ATOM 4055 C CA . GLU A 1 467 ? 66.842 -22.619 -38.027 1.00 82.12 467 GLU A CA 1
ATOM 4056 C C . GLU A 1 467 ? 68.014 -23.530 -37.642 1.00 82.12 467 GLU A C 1
ATOM 4058 O O . GLU A 1 467 ? 69.033 -23.526 -38.322 1.00 82.12 467 GLU A O 1
ATOM 4063 N N . GLN A 1 468 ? 67.857 -24.370 -36.612 1.00 82.44 468 GLN A N 1
ATOM 4064 C CA . GLN A 1 468 ? 68.869 -25.360 -36.219 1.00 82.44 468 GLN A CA 1
ATOM 4065 C C . GLN A 1 468 ? 69.127 -26.406 -37.312 1.00 82.44 468 GLN A C 1
ATOM 4067 O O . GLN A 1 468 ? 70.282 -26.755 -37.554 1.00 82.44 468 GLN A O 1
ATOM 4072 N N . ASP A 1 469 ? 68.076 -26.885 -37.980 1.00 82.62 469 ASP A N 1
ATOM 4073 C CA . ASP A 1 469 ? 68.184 -27.813 -39.108 1.00 82.62 469 ASP A CA 1
ATOM 4074 C C . ASP A 1 469 ? 68.884 -27.143 -40.305 1.00 82.62 469 ASP A C 1
ATOM 4076 O O . ASP A 1 469 ? 69.740 -27.751 -40.949 1.00 82.62 469 ASP A O 1
ATOM 4080 N N . TYR A 1 470 ? 68.579 -25.870 -40.580 1.00 81.81 470 TYR A N 1
ATOM 4081 C CA . TYR A 1 470 ? 69.240 -25.083 -41.624 1.00 81.81 470 TYR A CA 1
ATOM 4082 C C . TYR A 1 470 ? 70.722 -24.838 -41.306 1.00 81.81 470 TYR A C 1
ATOM 4084 O O . TYR A 1 470 ? 71.576 -25.028 -42.169 1.00 81.81 470 TYR A O 1
ATOM 4092 N N . ASP A 1 471 ? 71.048 -24.490 -40.061 1.00 82.62 471 ASP A N 1
ATOM 4093 C CA . ASP A 1 471 ? 72.424 -24.325 -39.590 1.00 82.62 471 ASP A CA 1
ATOM 4094 C C . ASP A 1 471 ? 73.217 -25.638 -39.659 1.00 82.62 471 ASP A C 1
ATOM 4096 O O . ASP A 1 471 ? 74.410 -25.621 -39.962 1.00 82.62 471 ASP A O 1
ATOM 4100 N N . ALA A 1 472 ? 72.582 -26.784 -39.390 1.00 82.62 472 ALA A N 1
ATOM 4101 C CA . ALA A 1 472 ? 73.208 -28.097 -39.534 1.00 82.62 472 ALA A CA 1
ATOM 4102 C C . ALA A 1 472 ? 73.535 -28.408 -41.003 1.00 82.62 472 ALA A C 1
ATOM 4104 O O . ALA A 1 472 ? 74.661 -28.801 -41.298 1.00 82.62 472 ALA A O 1
ATOM 4105 N N . ILE A 1 473 ? 72.604 -28.138 -41.926 1.00 82.88 473 ILE A N 1
ATOM 4106 C CA . ILE A 1 473 ? 72.847 -28.261 -43.372 1.00 82.88 473 ILE A CA 1
ATOM 4107 C C . ILE A 1 473 ? 73.983 -27.328 -43.805 1.00 82.88 473 ILE A C 1
ATOM 4109 O O . ILE A 1 473 ? 74.881 -27.756 -44.521 1.00 82.88 473 ILE A O 1
ATOM 4113 N N . MET A 1 474 ? 73.998 -26.079 -43.327 1.00 77.75 474 MET A N 1
ATOM 4114 C CA . MET A 1 474 ? 75.077 -25.129 -43.614 1.00 77.75 474 MET A CA 1
ATOM 4115 C C . MET A 1 474 ? 76.435 -25.620 -43.101 1.00 77.75 474 MET A C 1
ATOM 4117 O O . MET A 1 474 ? 77.427 -25.468 -43.808 1.00 77.75 474 MET A O 1
ATOM 4121 N N . ARG A 1 475 ? 76.503 -26.241 -41.915 1.00 74.75 475 ARG A N 1
ATOM 4122 C CA . ARG A 1 475 ? 77.742 -26.853 -41.399 1.00 74.75 475 ARG A CA 1
ATOM 4123 C C . ARG A 1 475 ? 78.182 -28.048 -42.234 1.00 74.75 475 ARG A C 1
ATOM 4125 O O . ARG A 1 475 ? 79.362 -28.137 -42.551 1.00 74.75 475 ARG A O 1
ATOM 4132 N N . ASP A 1 476 ? 77.258 -28.917 -42.633 1.00 77.81 476 ASP A N 1
ATOM 4133 C CA . ASP A 1 476 ? 77.558 -30.046 -43.517 1.00 77.81 476 ASP A CA 1
ATOM 4134 C C . ASP A 1 476 ? 78.062 -29.557 -44.889 1.00 77.81 476 ASP A C 1
ATOM 4136 O O . ASP A 1 476 ? 79.008 -30.117 -45.447 1.00 77.81 476 ASP A O 1
ATOM 4140 N N . GLU A 1 477 ? 77.479 -28.483 -45.433 1.00 74.81 477 GLU A N 1
ATOM 4141 C CA . GLU A 1 477 ? 77.941 -27.836 -46.664 1.00 74.81 477 GLU A CA 1
ATOM 4142 C C . GLU A 1 477 ? 79.312 -27.166 -46.469 1.00 74.81 477 GLU A C 1
ATOM 4144 O O . GLU A 1 477 ? 80.189 -27.318 -47.316 1.00 74.81 477 GLU A O 1
ATOM 4149 N N . GLU A 1 478 ? 79.550 -26.477 -45.348 1.00 71.31 478 GLU A N 1
ATOM 4150 C CA . GLU A 1 478 ? 80.863 -25.926 -44.992 1.00 71.31 478 GLU A CA 1
ATOM 4151 C C . GLU A 1 478 ? 81.926 -27.023 -44.862 1.00 71.31 478 GLU A C 1
ATOM 4153 O O . GLU A 1 478 ? 83.052 -26.843 -45.322 1.00 71.31 478 GLU A O 1
ATOM 4158 N N . GLU A 1 479 ? 81.596 -28.164 -44.260 1.00 71.19 479 GLU A N 1
ATOM 4159 C CA . GLU A 1 479 ? 82.493 -29.313 -44.140 1.00 71.19 479 GLU A CA 1
ATOM 4160 C C . GLU A 1 479 ? 82.777 -29.952 -45.504 1.00 71.19 479 GLU A C 1
ATOM 4162 O O . GLU A 1 479 ? 83.937 -30.246 -45.808 1.00 71.19 479 GLU A O 1
ATOM 4167 N N . ARG A 1 480 ? 81.768 -30.080 -46.376 1.00 70.19 480 ARG A N 1
ATOM 4168 C CA . ARG A 1 480 ? 81.954 -30.497 -47.779 1.00 70.19 480 ARG A CA 1
ATOM 4169 C C . ARG A 1 480 ? 82.840 -29.521 -48.547 1.00 70.19 480 ARG A C 1
ATOM 4171 O O . ARG A 1 480 ? 83.725 -29.953 -49.282 1.00 70.19 480 ARG A O 1
ATOM 4178 N N . MET A 1 481 ? 82.651 -28.219 -48.352 1.00 65.25 481 MET A N 1
ATOM 4179 C CA . MET A 1 481 ? 83.465 -27.173 -48.978 1.00 65.25 481 MET A CA 1
ATOM 4180 C C . MET A 1 481 ? 84.906 -27.176 -48.441 1.00 65.25 481 MET A C 1
ATOM 4182 O O . MET A 1 481 ? 85.841 -27.007 -49.220 1.00 65.25 481 MET A O 1
ATOM 4186 N N . ARG A 1 482 ? 85.119 -27.458 -47.145 1.00 63.16 482 ARG A N 1
ATOM 4187 C CA . ARG A 1 482 ? 86.458 -27.650 -46.552 1.00 63.16 482 ARG A CA 1
ATOM 4188 C C . ARG A 1 482 ? 87.151 -28.919 -47.062 1.00 63.16 482 ARG A C 1
ATOM 4190 O O . ARG A 1 482 ? 88.367 -28.908 -47.225 1.00 63.16 482 ARG A O 1
ATOM 4197 N N . GLN A 1 483 ? 86.409 -29.994 -47.337 1.00 58.19 483 GLN A N 1
ATOM 4198 C CA . GLN A 1 483 ? 86.947 -31.229 -47.931 1.00 58.19 483 GLN A CA 1
ATOM 4199 C C . GLN A 1 483 ? 87.242 -31.096 -49.432 1.00 58.19 483 GLN A C 1
ATOM 4201 O O . GLN A 1 483 ? 88.147 -31.760 -49.935 1.00 58.19 483 GLN A O 1
ATOM 4206 N N . MET A 1 484 ? 86.513 -30.230 -50.141 1.00 48.81 484 MET A N 1
ATOM 4207 C CA . MET A 1 484 ? 86.702 -29.968 -51.573 1.00 48.81 484 MET A CA 1
ATOM 4208 C C . MET A 1 484 ? 87.764 -28.913 -51.895 1.00 48.81 484 MET A C 1
ATOM 4210 O O . MET A 1 484 ? 87.978 -28.657 -53.073 1.00 48.81 484 MET A O 1
ATOM 4214 N N . GLY A 1 485 ? 88.458 -28.364 -50.890 1.00 48.72 485 GLY A N 1
ATOM 4215 C CA . GLY A 1 485 ? 89.684 -27.580 -51.062 1.00 48.72 485 GLY A CA 1
ATOM 4216 C C . GLY A 1 485 ? 89.611 -26.519 -52.163 1.00 48.72 485 GLY A C 1
ATOM 4217 O O . GLY A 1 485 ? 90.093 -26.747 -53.272 1.00 48.72 485 GLY A O 1
ATOM 4218 N N . PHE A 1 486 ? 89.064 -25.351 -51.828 1.00 41.69 486 PHE A N 1
ATOM 4219 C CA . PHE A 1 486 ? 89.439 -24.107 -52.502 1.00 41.69 486 PHE A CA 1
ATOM 4220 C C . PHE A 1 486 ? 90.654 -23.483 -51.819 1.00 41.69 486 PHE A C 1
ATOM 4222 O O . PHE A 1 486 ? 90.646 -23.417 -50.567 1.00 41.69 486 PHE A O 1
#

Organism: Ciona savignyi (NCBI:txid51511)

Radius of gyration: 116.41 Å; chains: 1; bounding box: 161×61×399 Å

Sequence (486 aa):
MALPTLPSSWTHKHQHVEKQMMRMREQQKRFREQWENATNYYKDQTISNRIRTNLMSEGAYKKSMETYSSLDERNRKLAALHRRREKLRELLQKERNAQEAELRGLSVGNYSRLQDMQERTEELKSAREEKRKELATEKLYQHWRENNEHLRKVESDLHQQHVREAWGDQTERRIREKDAAAASDRKFANEYEEARVRGMERMRRKEEERVREEVERAKMLKQQMADLKRREEAAALLKREEEQIRREEWELEKVQEERRKMAEQRKKTELQRFLHHQFRAQLRRRAQQIQEELEFDREILRRLEEEEQRSKEQQTARQMKAKEDVQWMKEVLEQQLKLEAKREAELDLVYREEGRRVWEQREKEWERERIARQKLMAEVLGERSGQIQERAERNRRRQEELLREREELVEVMEQEQQTARMSKEEEEKRKKMINDELHGQMTERKHEIQTRREQEEQEQERVKRNEQDYDAIMRDEEERMRQMGF

Secondary structure (DSSP, 8-state):
--------HHHHHHHHHHHHHHHHHHHHHHHHHHHHHHHHHHHHHHHHHHHHHHHTSHHHHHHHHHHHHHHHHHHHHHHHHHHHHHHHHHHHHHHHHHHHHHHHHHHSHHHHHHHHHHHHHHHHHHHHHHHHHHHHHHHHHHHHHHH-HHHHHHHHHHHHHHHHHHHHHHHHHHHHHHHHHHHHHHHHHHHHHHHHHHHHHHHHHHHHHHHHHHHHHHHHHHHHHHHHHHHHHHHHHHHHHHHHHHHHHHHHHHHHHHHHHHHHHHHHHHHHHHHHHHHHHHHHHHHHHHHHHHHHHHHHHHHHHHHHHHHHTTS-SSSHHHHHHHHHHHHHHHHHHHHHHHHHHHHHHHHHHHHHHHHHHHHHHHHHHHHHHHHHHHHHHHHHHHHHHHHHHHHHHHHHHHHHHHHHHHHHHHHHHHHHHHHHHHHHHHHHHHHHHHHHHHHHHHHHHHHHHHHHHHHHHHHHHHHHHHHHHHHHHHHHHHHT--